Protein AF-A0A4U0TNZ9-F1 (afdb_monomer)

Structure (mmCIF, N/CA/C/O backbone):
data_AF-A0A4U0TNZ9-F1
#
_entry.id   AF-A0A4U0TNZ9-F1
#
loop_
_atom_site.group_PDB
_atom_site.id
_atom_site.type_symbol
_atom_site.label_atom_id
_atom_site.label_alt_id
_atom_site.label_comp_id
_atom_site.label_asym_id
_atom_site.label_entity_id
_atom_site.label_seq_id
_atom_site.pdbx_PDB_ins_code
_atom_site.Cartn_x
_atom_site.Cartn_y
_atom_site.Cartn_z
_atom_site.occupancy
_atom_site.B_iso_or_equiv
_atom_site.auth_seq_id
_atom_site.auth_comp_id
_atom_site.auth_asym_id
_atom_site.auth_atom_id
_atom_site.pdbx_PDB_model_num
ATOM 1 N N . MET A 1 1 ? 15.250 16.457 37.584 1.00 33.22 1 MET A N 1
ATOM 2 C CA . MET A 1 1 ? 14.298 16.935 38.606 1.00 33.22 1 MET A CA 1
ATOM 3 C C . MET A 1 1 ? 13.902 15.705 39.400 1.00 33.22 1 MET A C 1
ATOM 5 O O . MET A 1 1 ? 13.102 14.905 38.943 1.00 33.22 1 MET A O 1
ATOM 9 N N . THR A 1 2 ? 14.628 15.473 40.483 1.00 25.73 2 THR A N 1
ATOM 10 C CA . THR A 1 2 ? 14.667 14.226 41.253 1.00 25.73 2 THR A CA 1
ATOM 11 C C . THR A 1 2 ? 14.882 14.675 42.687 1.00 25.73 2 THR A C 1
ATOM 13 O O . THR A 1 2 ? 15.868 15.360 42.949 1.00 25.73 2 THR A O 1
ATOM 16 N N . LEU A 1 3 ? 13.940 14.377 43.582 1.00 27.73 3 LEU A N 1
ATOM 17 C CA . LEU A 1 3 ? 14.073 14.692 45.001 1.00 27.73 3 LEU A CA 1
ATOM 18 C C . LEU A 1 3 ? 14.274 13.406 45.793 1.00 27.73 3 LEU A C 1
ATOM 20 O O . LEU A 1 3 ? 13.543 12.428 45.648 1.00 27.73 3 LEU A O 1
ATOM 24 N N . THR A 1 4 ? 15.350 13.463 46.560 1.00 28.80 4 THR A N 1
ATOM 25 C CA . THR A 1 4 ? 15.969 12.473 47.426 1.00 28.80 4 THR A CA 1
ATOM 26 C C . THR A 1 4 ? 15.257 12.365 48.770 1.00 28.80 4 THR A C 1
ATOM 28 O O . THR A 1 4 ? 14.667 13.328 49.259 1.00 28.80 4 THR A O 1
ATOM 31 N N . ALA A 1 5 ? 15.359 11.177 49.362 1.00 29.03 5 ALA A N 1
ATOM 32 C CA . ALA A 1 5 ? 15.118 10.917 50.773 1.00 29.03 5 ALA A CA 1
ATOM 33 C C . ALA A 1 5 ? 16.254 11.498 51.628 1.00 29.03 5 ALA A C 1
ATOM 35 O O . ALA A 1 5 ? 17.391 11.541 51.158 1.00 29.03 5 ALA A O 1
ATOM 36 N N . ASP A 1 6 ? 15.952 11.872 52.873 1.00 27.08 6 ASP A N 1
ATOM 37 C CA . ASP A 1 6 ? 16.970 11.962 53.917 1.00 27.08 6 ASP A CA 1
ATOM 38 C C . ASP A 1 6 ? 16.409 11.581 55.295 1.00 27.08 6 ASP A C 1
ATOM 40 O O . ASP A 1 6 ? 15.262 11.885 55.638 1.00 27.08 6 ASP A O 1
ATOM 44 N N . ASP A 1 7 ? 17.259 10.864 56.025 1.00 28.52 7 ASP A N 1
ATOM 45 C CA . ASP A 1 7 ? 17.114 10.310 57.372 1.00 28.52 7 ASP A CA 1
ATOM 46 C C . ASP A 1 7 ? 17.387 11.362 58.465 1.00 28.52 7 ASP A C 1
ATOM 48 O O . ASP A 1 7 ? 18.004 12.391 58.215 1.00 28.52 7 ASP A O 1
ATOM 52 N N . THR A 1 8 ? 16.997 11.070 59.713 1.00 28.89 8 THR A N 1
ATOM 53 C CA . THR A 1 8 ? 17.789 11.317 60.952 1.00 28.89 8 THR A CA 1
ATOM 54 C C . THR A 1 8 ? 17.024 10.749 62.166 1.00 28.89 8 THR A C 1
ATOM 56 O O . THR A 1 8 ? 15.889 11.124 62.437 1.00 28.89 8 THR A O 1
ATOM 59 N N . GLN A 1 9 ? 17.491 9.631 62.742 1.00 26.11 9 GLN A N 1
ATOM 60 C CA . GLN A 1 9 ? 18.282 9.499 63.987 1.00 26.11 9 GLN A CA 1
ATOM 61 C C . GLN A 1 9 ? 17.645 10.046 65.280 1.00 26.11 9 GLN A C 1
ATOM 63 O O . GLN A 1 9 ? 17.382 11.233 65.366 1.00 26.11 9 GLN A O 1
ATOM 68 N N . TYR A 1 10 ? 17.558 9.208 66.330 1.00 25.14 10 TYR A N 1
ATOM 69 C CA . TYR A 1 10 ? 18.127 9.507 67.659 1.00 25.14 10 TYR A CA 1
ATOM 70 C C . TYR A 1 10 ? 18.303 8.248 68.534 1.00 25.14 10 TYR A C 1
ATOM 72 O O . TYR A 1 10 ? 17.601 7.248 68.400 1.00 25.14 10 TYR A O 1
ATOM 80 N N . HIS A 1 11 ? 19.318 8.341 69.394 1.00 27.39 11 HIS A N 1
ATOM 81 C CA . HIS A 1 11 ? 20.026 7.304 70.138 1.00 27.39 11 HIS A CA 1
ATOM 82 C C . HIS A 1 11 ? 19.355 6.772 71.423 1.00 27.39 11 HIS A C 1
ATOM 84 O O . HIS A 1 11 ? 18.521 7.404 72.061 1.00 27.39 11 HIS A O 1
ATOM 90 N N . SER A 1 12 ? 19.863 5.596 71.792 1.00 28.44 12 SER A N 1
ATOM 91 C CA . SER A 1 12 ? 19.776 4.782 73.011 1.00 28.44 12 SER A CA 1
ATOM 92 C C . SER A 1 12 ? 20.021 5.470 74.363 1.00 28.44 12 SER A C 1
ATOM 94 O O . SER A 1 12 ? 20.882 6.341 74.458 1.00 28.44 12 SER A O 1
ATOM 96 N N . ILE A 1 13 ? 19.450 4.896 75.435 1.00 26.23 13 ILE A N 1
ATOM 97 C CA . ILE A 1 13 ? 20.065 4.868 76.776 1.00 26.23 13 ILE A CA 1
ATOM 98 C C . ILE A 1 13 ? 20.040 3.431 77.317 1.00 26.23 13 ILE A C 1
ATOM 100 O O . ILE A 1 13 ? 19.020 2.745 77.264 1.00 26.23 13 ILE A O 1
ATOM 104 N N . SER A 1 14 ? 21.204 2.997 77.798 1.00 26.19 14 SER A N 1
ATOM 105 C CA . SER A 1 14 ? 21.492 1.731 78.464 1.00 26.19 14 SER A CA 1
ATOM 106 C C . SER A 1 14 ? 21.335 1.839 79.986 1.00 26.19 14 SER A C 1
ATOM 108 O O . SER A 1 14 ? 21.479 2.915 80.558 1.00 26.19 14 SER A O 1
ATOM 110 N N . SER A 1 15 ? 21.170 0.697 80.654 1.00 25.89 15 SER A N 1
ATOM 111 C CA . SER A 1 15 ? 21.905 0.421 81.895 1.00 25.89 15 SER A CA 1
ATOM 112 C C . SER A 1 15 ? 22.024 -1.086 82.096 1.00 25.89 15 SER A C 1
ATOM 114 O O . SER A 1 15 ? 21.031 -1.813 82.074 1.00 25.89 15 SER A O 1
ATOM 116 N N . SER A 1 16 ? 23.262 -1.528 82.255 1.00 25.36 16 SER A N 1
ATOM 117 C CA . SER A 1 16 ? 23.713 -2.901 82.408 1.00 25.36 16 SER A CA 1
ATOM 118 C C . SER A 1 16 ? 24.077 -3.199 83.866 1.00 25.36 16 SER A C 1
ATOM 120 O O . SER A 1 16 ? 24.722 -2.361 84.483 1.00 25.36 16 SER A O 1
ATOM 122 N N . ILE A 1 17 ? 23.768 -4.432 84.291 1.00 29.78 17 ILE A N 1
ATOM 123 C CA . ILE A 1 17 ? 24.611 -5.347 85.092 1.00 29.78 17 ILE A CA 1
ATOM 124 C C . ILE A 1 17 ? 24.888 -4.957 86.560 1.00 29.78 17 ILE A C 1
ATOM 126 O O . ILE A 1 17 ? 25.539 -3.958 86.821 1.00 29.78 17 ILE A O 1
ATOM 130 N N . ASP A 1 18 ? 24.490 -5.821 87.507 1.00 27.28 18 ASP A N 1
ATOM 131 C CA . ASP A 1 18 ? 25.469 -6.611 88.274 1.00 27.28 18 ASP A CA 1
ATOM 132 C C . ASP A 1 18 ? 24.853 -7.777 89.072 1.00 27.28 18 ASP A C 1
ATOM 134 O O . ASP A 1 18 ? 23.652 -7.826 89.336 1.00 27.28 18 ASP A O 1
ATOM 138 N N . ASN A 1 19 ? 25.724 -8.753 89.336 1.00 28.08 19 ASN A N 1
ATOM 139 C CA . ASN A 1 19 ? 25.514 -10.099 89.876 1.00 28.08 19 ASN A CA 1
ATOM 140 C C . ASN A 1 19 ? 24.961 -10.147 91.310 1.00 28.08 19 ASN A C 1
ATOM 142 O O . ASN A 1 19 ? 25.286 -9.282 92.109 1.00 28.08 19 ASN A O 1
ATOM 146 N N . GLU A 1 20 ? 24.317 -11.263 91.682 1.00 28.06 20 GLU A N 1
ATOM 147 C CA . GLU A 1 20 ? 24.789 -12.079 92.814 1.00 28.06 20 GLU A CA 1
ATOM 148 C C . GLU A 1 20 ? 24.109 -13.454 92.883 1.00 28.06 20 GLU A C 1
ATOM 150 O O . GLU A 1 20 ? 23.057 -13.723 92.305 1.00 28.06 20 GLU A O 1
ATOM 155 N N . GLN A 1 21 ? 24.816 -14.356 93.546 1.00 27.91 21 GLN A N 1
ATOM 156 C CA . GLN A 1 21 ? 24.775 -15.800 93.428 1.00 27.91 21 GLN A CA 1
ATOM 157 C C . GLN A 1 21 ? 24.269 -16.387 94.755 1.00 27.91 21 GLN A C 1
ATOM 159 O O . GLN A 1 21 ? 24.685 -15.935 95.813 1.00 27.91 21 GLN A O 1
ATOM 164 N N . HIS A 1 22 ? 23.492 -17.474 94.671 1.00 28.31 22 HIS A N 1
ATOM 165 C CA . HIS A 1 22 ? 23.423 -18.568 95.658 1.00 28.31 22 HIS A CA 1
ATOM 166 C C . HIS A 1 22 ? 22.755 -18.310 97.029 1.00 28.31 22 HIS A C 1
ATOM 168 O O . HIS A 1 22 ? 23.334 -17.618 97.842 1.00 28.31 22 HIS A O 1
ATOM 174 N N . VAL A 1 23 ? 21.648 -19.012 97.350 1.00 30.97 23 VAL A N 1
ATOM 175 C CA . VAL A 1 23 ? 21.408 -19.718 98.641 1.00 30.97 23 VAL A CA 1
ATOM 176 C C . VAL A 1 23 ? 20.303 -20.790 98.463 1.00 30.97 23 VAL A C 1
ATOM 178 O O . VAL A 1 23 ? 19.366 -20.620 97.690 1.00 30.97 23 VAL A O 1
ATOM 181 N N . ARG A 1 24 ? 20.507 -21.911 99.167 1.00 27.47 24 ARG A N 1
ATOM 182 C CA . ARG A 1 24 ? 19.745 -23.169 99.319 1.00 27.47 24 ARG A CA 1
ATOM 183 C C . ARG A 1 24 ? 18.376 -23.079 100.018 1.00 27.47 24 ARG A C 1
ATOM 185 O O . ARG A 1 24 ? 18.181 -22.215 100.860 1.00 27.47 24 ARG A O 1
ATOM 192 N N . ASP A 1 25 ? 17.580 -24.124 99.754 1.00 30.17 25 ASP A N 1
ATOM 193 C CA . ASP A 1 25 ? 16.633 -24.885 100.602 1.00 30.17 25 ASP A CA 1
ATOM 194 C C . ASP A 1 25 ? 15.737 -24.157 101.625 1.00 30.17 25 ASP A C 1
ATOM 196 O O . ASP A 1 25 ? 16.231 -23.612 102.610 1.00 30.17 25 ASP A O 1
ATOM 200 N N . LYS A 1 26 ? 14.413 -24.368 101.539 1.00 29.84 26 LYS A N 1
ATOM 201 C CA . LYS A 1 26 ? 13.672 -25.346 102.376 1.00 29.84 26 LYS A CA 1
ATOM 202 C C . LYS A 1 26 ? 12.153 -25.204 102.245 1.00 29.84 26 LYS A C 1
ATOM 204 O O . LYS A 1 26 ? 11.621 -24.102 102.158 1.00 29.84 26 LYS A O 1
ATOM 209 N N . ASP A 1 27 ? 11.501 -26.360 102.320 1.00 33.44 27 ASP A N 1
ATOM 210 C CA . ASP A 1 27 ? 10.071 -26.569 102.533 1.00 33.44 27 ASP A CA 1
ATOM 211 C C . ASP A 1 27 ? 9.526 -25.808 103.753 1.00 33.44 27 ASP A C 1
ATOM 213 O O . ASP A 1 27 ? 10.168 -25.770 104.805 1.00 33.44 27 ASP A O 1
ATOM 217 N N . SER A 1 28 ? 8.294 -25.304 103.646 1.00 32.22 28 SER A N 1
ATOM 218 C CA . SER A 1 28 ? 7.306 -25.413 104.728 1.00 32.22 28 SER A CA 1
ATOM 219 C C . SER A 1 28 ? 5.902 -25.116 104.202 1.00 32.22 28 SER A C 1
ATOM 221 O O . SER A 1 28 ? 5.627 -24.027 103.702 1.00 32.22 28 SER A O 1
ATOM 223 N N . ASP A 1 29 ? 5.039 -26.121 104.328 1.00 32.06 29 ASP A N 1
ATOM 224 C CA . ASP A 1 29 ? 3.585 -26.014 104.304 1.00 32.06 29 ASP A CA 1
ATOM 225 C C . ASP A 1 29 ? 3.110 -24.998 105.350 1.00 32.06 29 ASP A C 1
ATOM 227 O O . ASP A 1 29 ? 3.561 -25.076 106.489 1.00 32.06 29 ASP A O 1
ATOM 231 N N . TYR A 1 30 ? 2.168 -24.114 105.002 1.00 32.69 30 TYR A N 1
ATOM 232 C CA . TYR A 1 30 ? 1.145 -23.633 105.936 1.00 32.69 30 TYR A CA 1
ATOM 233 C C . TYR A 1 30 ? -0.138 -23.236 105.195 1.00 32.69 30 TYR A C 1
ATOM 235 O O . TYR A 1 30 ? -0.136 -22.604 104.140 1.00 32.69 30 TYR A O 1
ATOM 243 N N . GLU A 1 31 ? -1.217 -23.696 105.803 1.00 31.58 31 GLU A N 1
ATOM 244 C CA . GLU A 1 31 ? -2.616 -23.752 105.410 1.00 31.58 31 GLU A CA 1
ATOM 245 C C . GLU A 1 31 ? -3.386 -22.499 105.879 1.00 31.58 31 GLU A C 1
ATOM 247 O O . GLU A 1 31 ? -3.015 -21.900 106.886 1.00 31.58 31 GLU A O 1
ATOM 252 N N . ALA A 1 32 ? -4.487 -22.200 105.173 1.00 32.31 32 ALA A N 1
ATOM 253 C CA . ALA A 1 32 ? -5.627 -21.338 105.536 1.00 32.31 32 ALA A CA 1
ATOM 254 C C . ALA A 1 32 ? -5.383 -19.814 105.706 1.00 32.31 32 ALA A C 1
ATOM 256 O O . ALA A 1 32 ? -4.574 -19.370 106.508 1.00 32.31 32 ALA A O 1
ATOM 257 N N . ASP A 1 33 ? -6.154 -18.959 105.021 1.00 31.38 33 ASP A N 1
ATOM 258 C CA . ASP A 1 33 ? -7.545 -18.724 105.421 1.00 31.38 33 ASP A CA 1
ATOM 259 C C . ASP A 1 33 ? -8.349 -17.895 104.402 1.00 31.38 33 ASP A C 1
ATOM 261 O O . ASP A 1 33 ? -7.831 -17.113 103.604 1.00 31.38 33 ASP A O 1
ATOM 265 N N . ASP A 1 34 ? -9.644 -18.156 104.473 1.00 40.31 34 ASP A N 1
ATOM 266 C CA . ASP A 1 34 ? -10.792 -17.734 103.677 1.00 40.31 34 ASP A CA 1
ATOM 267 C C . ASP A 1 34 ? -11.108 -16.225 103.796 1.00 40.31 34 ASP A C 1
ATOM 269 O O . ASP A 1 34 ? -10.993 -15.679 104.891 1.00 40.31 34 ASP A O 1
ATOM 273 N N . LEU A 1 35 ? -11.542 -15.562 102.704 1.00 35.34 35 LEU A N 1
ATOM 274 C CA . LEU A 1 35 ? -12.415 -14.361 102.706 1.00 35.34 35 LEU A CA 1
ATOM 275 C C . LEU A 1 35 ? -12.717 -13.854 101.273 1.00 35.34 35 LEU A C 1
ATOM 277 O O . LEU A 1 35 ? -12.109 -12.909 100.768 1.00 35.34 35 LEU A O 1
ATOM 281 N N . GLU A 1 36 ? -13.732 -14.437 100.626 1.00 32.59 36 GLU A N 1
ATOM 282 C CA . GLU A 1 36 ? -14.437 -13.809 99.494 1.00 32.59 36 GLU A CA 1
ATOM 283 C C . GLU A 1 36 ? -15.367 -12.672 99.977 1.00 32.59 36 GLU A C 1
ATOM 285 O O . GLU A 1 36 ? -16.252 -12.914 100.805 1.00 32.59 36 GLU A O 1
ATOM 290 N N . PRO A 1 37 ? -15.322 -11.456 99.398 1.00 35.72 37 PRO A N 1
ATOM 291 C CA . PRO A 1 37 ? -16.405 -10.493 99.539 1.00 35.72 37 PRO A CA 1
ATOM 292 C C . PRO A 1 37 ? -17.396 -10.642 98.374 1.00 35.72 37 PRO A C 1
ATOM 294 O O . PRO A 1 37 ? -17.194 -10.128 97.274 1.00 35.72 37 PRO A O 1
ATOM 297 N N . ARG A 1 38 ? -18.528 -11.312 98.621 1.00 32.22 38 ARG A N 1
ATOM 298 C CA . ARG A 1 38 ? -19.674 -11.323 97.695 1.00 32.22 38 ARG A CA 1
ATOM 299 C C . ARG A 1 38 ? -20.410 -9.982 97.722 1.00 32.22 38 ARG A C 1
ATOM 301 O O . ARG A 1 38 ? -21.196 -9.714 98.631 1.00 32.22 38 ARG A O 1
ATOM 308 N N . VAL A 1 39 ? -20.230 -9.170 96.682 1.00 36.81 39 VAL A N 1
ATOM 309 C CA . VAL A 1 39 ? -21.087 -8.007 96.398 1.00 36.81 39 VAL A CA 1
ATOM 310 C C . VAL A 1 39 ? -22.370 -8.495 95.720 1.00 36.81 39 VAL A C 1
ATOM 312 O O . VAL A 1 39 ? -22.352 -8.949 94.579 1.00 36.81 39 VAL A O 1
ATOM 315 N N . LYS A 1 40 ? -23.507 -8.415 96.421 1.00 34.91 40 LYS A N 1
ATOM 316 C CA . LYS A 1 40 ? -24.837 -8.642 95.832 1.00 34.91 40 LYS A CA 1
ATOM 317 C C . LYS A 1 40 ? -25.302 -7.367 95.125 1.00 34.91 40 LYS A C 1
ATOM 319 O O . LYS A 1 40 ? -25.673 -6.402 95.791 1.00 34.91 40 LYS A O 1
ATOM 324 N N . LEU A 1 41 ? -25.301 -7.374 93.792 1.00 38.06 41 LEU A N 1
ATOM 325 C CA . LEU A 1 41 ? -25.936 -6.336 92.977 1.00 38.06 41 LEU A CA 1
ATOM 326 C C . LEU A 1 41 ? -27.431 -6.653 92.809 1.00 38.06 41 LEU A C 1
ATOM 328 O O . LEU A 1 41 ? -27.806 -7.784 92.509 1.00 38.06 41 LEU A O 1
ATOM 332 N N . GLY A 1 42 ? -28.276 -5.657 93.076 1.00 35.62 42 GLY A N 1
ATOM 333 C CA . GLY A 1 42 ? -29.732 -5.776 93.079 1.00 35.62 42 GLY A CA 1
ATOM 334 C C . GLY A 1 42 ? -30.355 -6.006 91.698 1.00 35.62 42 GLY A C 1
ATOM 335 O O . GLY A 1 42 ? -29.819 -5.616 90.665 1.00 35.62 42 GLY A O 1
ATOM 336 N N . ASP A 1 43 ? -31.529 -6.630 91.737 1.00 42.22 43 ASP A N 1
ATOM 337 C CA . ASP A 1 43 ? -32.381 -7.047 90.625 1.00 42.22 43 ASP A CA 1
ATOM 338 C C . ASP A 1 43 ? -32.794 -5.857 89.727 1.00 42.22 43 ASP A C 1
ATOM 340 O O . ASP A 1 43 ? -33.633 -5.028 90.090 1.00 42.22 43 ASP A O 1
ATOM 344 N N . HIS A 1 44 ? -32.180 -5.736 88.544 1.00 39.94 44 HIS A N 1
ATOM 345 C CA . HIS A 1 44 ? -32.560 -4.739 87.542 1.00 39.94 44 HIS A CA 1
ATOM 346 C C . HIS A 1 44 ? -33.703 -5.268 86.666 1.00 39.94 44 HIS A C 1
ATOM 348 O O . HIS A 1 44 ? -33.520 -6.134 85.807 1.00 39.94 44 HIS A O 1
ATOM 354 N N . SER A 1 45 ? -34.890 -4.682 86.842 1.00 39.25 45 SER A N 1
ATOM 355 C CA . SER A 1 45 ? -36.087 -4.939 86.038 1.00 39.25 45 SER A CA 1
ATOM 356 C C . SER A 1 45 ? -35.793 -4.891 84.532 1.00 39.25 45 SER A C 1
ATOM 358 O O . SER A 1 45 ? -35.354 -3.869 83.997 1.00 39.25 45 SER A O 1
ATOM 360 N N . GLN A 1 46 ? -36.069 -5.993 83.834 1.00 40.06 46 GLN A N 1
ATOM 361 C CA . GLN A 1 46 ? -35.857 -6.111 82.395 1.00 40.06 46 GLN A CA 1
ATOM 362 C C . GLN A 1 46 ? -36.804 -5.201 81.603 1.00 40.06 46 GLN A C 1
ATOM 364 O O . GLN A 1 46 ? -37.979 -5.513 81.416 1.00 40.06 46 GLN A O 1
ATOM 369 N N . VAL A 1 47 ? -36.281 -4.101 81.061 1.00 41.88 47 VAL A N 1
ATOM 370 C CA . VAL A 1 47 ? -37.005 -3.277 80.084 1.00 41.88 47 VAL A CA 1
ATOM 371 C C . VAL A 1 47 ? -37.047 -4.027 78.749 1.00 41.88 47 VAL A C 1
ATOM 373 O O . VAL A 1 47 ? -36.111 -3.987 77.953 1.00 41.88 47 VAL A O 1
ATOM 376 N N . GLN A 1 48 ? -38.137 -4.760 78.514 1.00 45.34 48 GLN A N 1
ATOM 377 C CA . GLN A 1 48 ? -38.373 -5.498 77.274 1.00 45.34 48 GLN A CA 1
ATOM 378 C C . GLN A 1 48 ? -39.058 -4.608 76.232 1.00 45.34 48 GLN A C 1
ATOM 380 O O . GLN A 1 48 ? -40.279 -4.461 76.223 1.00 45.34 48 GLN A O 1
ATOM 385 N N . VAL A 1 49 ? -38.284 -4.037 75.308 1.00 52.34 49 VAL A N 1
ATOM 386 C CA . VAL A 1 49 ? -38.844 -3.281 74.178 1.00 52.34 49 VAL A CA 1
ATOM 387 C C . VAL A 1 49 ? -39.193 -4.246 73.041 1.00 52.34 49 VAL A C 1
ATOM 389 O O . VAL A 1 49 ? -38.322 -4.842 72.407 1.00 52.34 49 VAL A O 1
ATOM 392 N N . LYS A 1 50 ? -40.490 -4.419 72.767 1.00 51.94 50 LYS A N 1
ATOM 393 C CA . LYS A 1 50 ? -40.993 -5.239 71.654 1.00 51.94 50 LYS A CA 1
ATOM 394 C C . LYS A 1 50 ? -40.753 -4.486 70.336 1.00 51.94 50 LYS A C 1
ATOM 396 O O . LYS A 1 50 ? -41.307 -3.409 70.125 1.00 51.94 50 LYS A O 1
ATOM 401 N N . ARG A 1 51 ? -39.911 -5.021 69.444 1.00 60.44 51 ARG A N 1
ATOM 402 C CA . ARG A 1 51 ? -39.613 -4.394 68.142 1.00 60.44 51 ARG A CA 1
ATOM 403 C C . ARG A 1 51 ? -40.863 -4.432 67.253 1.00 60.44 51 ARG A C 1
ATOM 405 O O . ARG A 1 51 ? -41.514 -5.469 67.145 1.00 60.44 51 ARG A O 1
ATOM 412 N N . SER A 1 52 ? -41.196 -3.310 66.614 1.00 73.44 52 SER A N 1
ATOM 413 C CA . SER A 1 52 ? -42.291 -3.256 65.638 1.00 73.44 52 SER A CA 1
ATOM 414 C C . SER A 1 52 ? -41.956 -4.145 64.437 1.00 73.44 52 SER A C 1
ATOM 416 O O . SER A 1 52 ? -40.945 -3.926 63.769 1.00 73.44 52 SER A O 1
ATOM 418 N N . TRP A 1 53 ? -42.801 -5.144 64.171 1.00 75.06 53 TRP A N 1
ATOM 419 C CA . TRP A 1 53 ? -42.655 -6.093 63.059 1.00 75.06 53 TRP A CA 1
ATOM 420 C C . TRP A 1 53 ? -42.532 -5.383 61.706 1.00 75.06 53 TRP A C 1
ATOM 422 O O . TRP A 1 53 ? -41.708 -5.757 60.876 1.00 75.06 53 TRP A O 1
ATOM 432 N N . LEU A 1 54 ? -43.255 -4.274 61.543 1.00 77.62 54 LEU A N 1
ATOM 433 C CA . LEU A 1 54 ? -43.204 -3.437 60.349 1.00 77.62 54 LEU A CA 1
ATOM 434 C C . LEU A 1 54 ? -41.794 -2.881 60.085 1.00 77.62 54 LEU A C 1
ATOM 436 O O . LEU A 1 54 ? -41.352 -2.853 58.943 1.00 77.62 54 LEU A O 1
ATOM 440 N N . ARG A 1 55 ? -41.045 -2.507 61.134 1.00 76.56 55 ARG A N 1
ATOM 441 C CA . ARG A 1 55 ? -39.658 -2.024 60.987 1.00 76.56 55 ARG A CA 1
ATOM 442 C C . ARG A 1 55 ? -38.694 -3.131 60.561 1.00 76.56 55 ARG A C 1
ATOM 444 O O . ARG A 1 55 ? -37.717 -2.843 59.880 1.00 76.56 55 ARG A O 1
ATOM 451 N N . ILE A 1 56 ? -38.952 -4.375 60.969 1.00 78.75 56 ILE A N 1
ATOM 452 C CA . ILE A 1 56 ? -38.140 -5.532 60.572 1.00 78.75 56 ILE A CA 1
ATOM 453 C C . ILE A 1 56 ? -38.380 -5.828 59.095 1.00 78.75 56 ILE A C 1
ATOM 455 O O . ILE A 1 56 ? -37.425 -5.882 58.331 1.00 78.75 56 ILE A O 1
ATOM 459 N N . VAL A 1 57 ? -39.646 -5.942 58.685 1.00 80.06 57 VAL A N 1
ATOM 460 C CA . VAL A 1 57 ? -40.005 -6.197 57.284 1.00 80.06 57 VAL A CA 1
ATOM 461 C C . VAL A 1 57 ? -39.450 -5.100 56.377 1.00 80.06 57 VAL A C 1
ATOM 463 O O . VAL A 1 57 ? -38.786 -5.425 55.403 1.00 80.06 57 VAL A O 1
ATOM 466 N N . LEU A 1 58 ? -39.614 -3.824 56.746 1.00 82.25 58 LEU A N 1
ATOM 467 C CA . LEU A 1 58 ? -39.104 -2.688 55.972 1.00 82.25 58 LEU A CA 1
ATOM 468 C C . LEU A 1 58 ? -37.574 -2.735 55.781 1.00 82.25 58 LEU A C 1
ATOM 470 O O . LEU A 1 58 ? -37.076 -2.545 54.672 1.00 82.25 58 LEU A O 1
ATOM 474 N N . PHE A 1 59 ? -36.819 -3.021 56.847 1.00 79.44 59 PHE A N 1
ATOM 475 C CA . PHE A 1 59 ? -35.358 -3.135 56.776 1.00 79.44 59 PHE A CA 1
ATOM 476 C C . PHE A 1 59 ? -34.909 -4.326 55.917 1.00 79.44 59 PHE A C 1
ATOM 478 O O . PHE A 1 59 ? -33.937 -4.225 55.170 1.00 79.44 59 PHE A O 1
ATOM 485 N N . GLN A 1 60 ? -35.634 -5.443 55.986 1.00 81.19 60 GLN A N 1
ATOM 486 C CA . GLN A 1 60 ? -35.327 -6.636 55.201 1.00 81.19 60 GLN A CA 1
ATOM 487 C C . GLN A 1 60 ? -35.673 -6.466 53.719 1.00 81.19 60 GLN A C 1
ATOM 489 O O . GLN A 1 60 ? -34.890 -6.864 52.859 1.00 81.19 60 GLN A O 1
ATOM 494 N N . THR A 1 61 ? -36.786 -5.800 53.399 1.00 82.56 61 THR A N 1
ATOM 495 C CA . THR A 1 61 ? -37.120 -5.449 52.011 1.00 82.56 61 THR A CA 1
ATOM 496 C C . THR A 1 61 ? -36.111 -4.472 51.418 1.00 82.56 61 THR A C 1
ATOM 498 O O . THR A 1 61 ? -35.700 -4.649 50.276 1.00 82.56 61 THR A O 1
ATOM 501 N N . LEU A 1 62 ? -35.650 -3.488 52.201 1.00 81.62 62 LEU A N 1
ATOM 502 C CA . LEU A 1 62 ? -34.563 -2.594 51.791 1.00 81.62 62 LEU A CA 1
ATOM 503 C C . LEU A 1 62 ? -33.252 -3.367 51.593 1.00 81.62 62 LEU A C 1
ATOM 505 O O . LEU A 1 62 ? -32.558 -3.139 50.613 1.00 81.62 62 LEU A O 1
ATOM 509 N N . SER A 1 63 ? -32.933 -4.327 52.462 1.00 79.81 63 SER A N 1
ATOM 510 C CA . SER A 1 63 ? -31.724 -5.149 52.303 1.00 79.81 63 SER A CA 1
ATOM 511 C C . SER A 1 63 ? -31.759 -5.974 51.011 1.00 79.81 63 SER A C 1
ATOM 513 O O . SER A 1 63 ? -30.769 -6.010 50.288 1.00 79.81 63 SER A O 1
ATOM 515 N N . LEU A 1 64 ? -32.905 -6.571 50.661 1.00 82.75 64 LEU A N 1
ATOM 516 C CA . LEU A 1 64 ? -33.073 -7.269 49.380 1.00 82.75 64 LEU A CA 1
ATOM 517 C C . LEU A 1 64 ? -32.980 -6.330 48.175 1.00 82.75 64 LEU A C 1
ATOM 519 O O . LEU A 1 64 ? -32.438 -6.728 47.145 1.00 82.75 64 LEU A O 1
ATOM 523 N N . LEU A 1 65 ? -33.471 -5.093 48.288 1.00 85.44 65 LEU A N 1
ATOM 524 C CA . LEU A 1 65 ? -33.461 -4.122 47.191 1.00 85.44 65 LEU A CA 1
ATOM 525 C C . LEU A 1 65 ? -32.037 -3.797 46.706 1.00 85.44 65 LEU A C 1
ATOM 527 O O . LEU A 1 65 ? -31.848 -3.524 45.524 1.00 85.44 65 LEU A O 1
ATOM 531 N N . TRP A 1 66 ? -31.029 -3.918 47.576 1.00 86.00 66 TRP A N 1
ATOM 532 C CA . TRP A 1 66 ? -29.616 -3.781 47.207 1.00 86.00 66 TRP A CA 1
ATOM 533 C C . TRP A 1 66 ? -29.157 -4.811 46.157 1.00 86.00 66 TRP A C 1
ATOM 535 O O . TRP A 1 66 ? -28.264 -4.531 45.360 1.00 86.00 66 TRP A O 1
ATOM 545 N N . THR A 1 67 ? -29.782 -5.993 46.097 1.00 81.69 67 THR A N 1
ATOM 546 C CA . THR A 1 67 ? -29.400 -7.041 45.130 1.00 81.69 67 THR A CA 1
ATOM 547 C C . THR A 1 67 ? -29.734 -6.679 43.684 1.00 81.69 67 THR A C 1
ATOM 549 O O . THR A 1 67 ? -29.026 -7.109 42.777 1.00 81.69 67 THR A O 1
ATOM 552 N N . ALA A 1 68 ? -30.766 -5.863 43.453 1.00 82.25 68 ALA A N 1
ATOM 553 C CA . ALA A 1 68 ? -31.225 -5.502 42.114 1.00 82.25 68 ALA A CA 1
ATOM 554 C C . ALA A 1 68 ? -30.164 -4.757 41.268 1.00 82.25 68 ALA A C 1
ATOM 556 O O . ALA A 1 68 ? -29.851 -5.241 40.177 1.00 82.25 68 ALA A O 1
ATOM 557 N N . PRO A 1 69 ? -29.557 -3.640 41.727 1.00 78.00 69 PRO A N 1
ATOM 558 C CA . PRO A 1 69 ? -28.521 -2.944 40.955 1.00 78.00 69 PRO A CA 1
ATOM 559 C C . PRO A 1 69 ? -27.267 -3.803 40.743 1.00 78.00 69 PRO A C 1
ATOM 561 O O . PRO A 1 69 ? -26.629 -3.734 39.696 1.00 78.00 69 PRO A O 1
ATOM 564 N N . ILE A 1 70 ? -26.937 -4.659 41.708 1.00 78.81 70 ILE A N 1
ATOM 565 C CA . ILE A 1 70 ? -25.771 -5.541 41.649 1.00 78.81 70 ILE A CA 1
ATOM 566 C C . ILE A 1 70 ? -25.965 -6.672 40.633 1.00 78.81 70 ILE A C 1
ATOM 568 O O . ILE A 1 70 ? -25.053 -6.977 39.866 1.00 78.81 70 ILE A O 1
ATOM 572 N N . LEU A 1 71 ? -27.161 -7.261 40.582 1.00 79.69 71 LEU A N 1
ATOM 573 C CA . LEU A 1 71 ? -27.507 -8.274 39.590 1.00 79.69 71 LEU A CA 1
ATOM 574 C C . LEU A 1 71 ? -27.532 -7.679 38.176 1.00 79.69 71 LEU A C 1
ATOM 576 O O . LEU A 1 71 ? -27.027 -8.303 37.248 1.00 79.69 71 LEU A O 1
ATOM 580 N N . ALA A 1 72 ? -28.048 -6.456 38.021 1.00 78.19 72 ALA A N 1
ATOM 581 C CA . ALA A 1 72 ? -28.019 -5.739 36.747 1.00 78.19 72 ALA A CA 1
ATOM 582 C C . ALA A 1 72 ? -26.579 -5.502 36.255 1.00 78.19 72 ALA A C 1
ATOM 584 O O . ALA A 1 72 ? -26.274 -5.787 35.098 1.00 78.19 72 ALA A O 1
ATOM 585 N N . LEU A 1 73 ? -25.670 -5.065 37.136 1.00 72.69 73 LEU A N 1
ATOM 586 C CA . LEU A 1 73 ? -24.248 -4.920 36.802 1.00 72.69 73 LEU A CA 1
ATOM 587 C C . LEU A 1 73 ? -23.598 -6.258 36.436 1.00 72.69 73 LEU A C 1
ATOM 589 O O . LEU A 1 73 ? -22.812 -6.310 35.494 1.00 72.69 73 LEU A O 1
ATOM 593 N N . LEU A 1 74 ? -23.935 -7.343 37.142 1.00 75.19 74 LEU A N 1
ATOM 594 C CA . LEU A 1 74 ? -23.427 -8.680 36.833 1.00 75.19 74 LEU A CA 1
ATOM 595 C C . LEU A 1 74 ? -23.853 -9.125 35.426 1.00 75.19 74 LEU A C 1
ATOM 597 O O . LEU A 1 74 ? -23.021 -9.621 34.672 1.00 75.19 74 LEU A O 1
ATOM 601 N N . ILE A 1 75 ? -25.122 -8.911 35.063 1.00 78.19 75 ILE A N 1
ATOM 602 C CA . ILE A 1 75 ? -25.662 -9.242 33.736 1.00 78.19 75 ILE A CA 1
ATOM 603 C C . ILE A 1 75 ? -24.944 -8.434 32.650 1.00 78.19 75 ILE A C 1
ATOM 605 O O . ILE A 1 75 ? -24.423 -9.019 31.706 1.00 78.19 75 ILE A O 1
ATOM 609 N N . LEU A 1 76 ? -24.823 -7.114 32.820 1.00 71.88 76 LEU A N 1
ATOM 610 C CA . LEU A 1 76 ? -24.136 -6.245 31.855 1.00 71.88 76 LEU A CA 1
ATOM 611 C C . LEU A 1 76 ? -22.658 -6.625 31.664 1.00 71.88 76 LEU A C 1
ATOM 613 O O . LEU A 1 76 ? -22.130 -6.553 30.553 1.00 71.88 76 LEU A O 1
ATOM 617 N N . ASN A 1 77 ? -21.993 -7.050 32.740 1.00 68.31 77 ASN A N 1
ATOM 618 C CA . ASN A 1 77 ? -20.596 -7.477 32.707 1.00 68.31 77 ASN A CA 1
ATOM 619 C C . ASN A 1 77 ? -20.439 -8.854 32.032 1.00 68.31 77 ASN A C 1
ATOM 621 O O . ASN A 1 77 ? -19.518 -9.051 31.240 1.00 68.31 77 ASN A O 1
ATOM 625 N N . LEU A 1 78 ? -21.371 -9.787 32.275 1.00 70.00 78 LEU A N 1
ATOM 626 C CA . LEU A 1 78 ? -21.430 -11.090 31.596 1.00 70.00 78 LEU A CA 1
ATOM 627 C C . LEU A 1 78 ? -21.704 -10.954 30.093 1.00 70.00 78 LEU A C 1
ATOM 629 O O . LEU A 1 78 ? -21.115 -11.684 29.297 1.00 70.00 78 LEU A O 1
ATOM 633 N N . GLU A 1 79 ? -22.535 -9.990 29.698 1.00 71.81 79 GLU A N 1
ATOM 634 C CA . GLU A 1 79 ? -22.843 -9.694 28.295 1.00 71.81 79 GLU A CA 1
ATOM 635 C C . GLU A 1 79 ? -21.746 -8.889 27.574 1.00 71.81 79 GLU A C 1
ATOM 637 O O . GLU A 1 79 ? -21.864 -8.650 26.373 1.00 71.81 79 GLU A O 1
ATOM 642 N N . LYS A 1 80 ? -20.668 -8.484 28.271 1.00 65.81 80 LYS A N 1
ATOM 643 C CA . LYS A 1 80 ? -19.618 -7.584 27.746 1.00 65.81 80 LYS A CA 1
ATOM 644 C C . LYS A 1 80 ? -20.209 -6.319 27.118 1.00 65.81 80 LYS A C 1
ATOM 646 O O . LYS A 1 80 ? -19.812 -5.897 26.030 1.00 65.81 80 LYS A O 1
ATOM 651 N N . HIS A 1 81 ? -21.202 -5.738 27.784 1.00 68.56 81 HIS A N 1
ATOM 652 C CA . HIS A 1 81 ? -21.947 -4.622 27.226 1.00 68.56 81 HIS A CA 1
ATOM 653 C C . HIS A 1 81 ? -21.036 -3.402 27.003 1.00 68.56 81 HIS A C 1
ATOM 655 O O . HIS A 1 81 ? -20.360 -2.931 27.924 1.00 68.56 81 HIS A O 1
ATOM 661 N N . ILE A 1 82 ? -21.033 -2.880 25.774 1.00 59.22 82 ILE A N 1
ATOM 662 C CA . ILE A 1 82 ? -20.300 -1.667 25.399 1.00 59.22 82 ILE A CA 1
ATOM 663 C C . ILE A 1 82 ? -21.219 -0.470 25.642 1.00 59.22 82 ILE A C 1
ATOM 665 O O . ILE A 1 82 ? -22.235 -0.307 24.962 1.00 59.22 82 ILE A O 1
ATOM 669 N N . ILE A 1 83 ? -20.848 0.380 26.600 1.00 63.12 83 ILE A N 1
ATOM 670 C CA . ILE A 1 83 ? -21.602 1.598 26.923 1.00 63.12 83 ILE A CA 1
ATOM 671 C C . ILE A 1 83 ? -21.464 2.595 25.761 1.00 63.12 83 ILE A C 1
ATOM 673 O O . ILE A 1 83 ? -22.461 3.119 25.250 1.00 63.12 83 ILE A O 1
ATOM 677 N N . GLY A 1 84 ? -20.223 2.757 25.283 1.00 59.12 84 GLY A N 1
ATOM 678 C CA . GLY A 1 84 ? -19.858 3.655 24.192 1.00 59.12 84 GLY A CA 1
ATOM 679 C C . GLY A 1 84 ? -19.474 5.073 24.630 1.00 59.12 84 GLY A C 1
ATOM 680 O O . GLY A 1 84 ? -19.564 5.419 25.803 1.00 59.12 84 GLY A O 1
ATOM 681 N N . ALA A 1 85 ? -19.053 5.889 23.663 1.00 52.28 85 ALA A N 1
ATOM 682 C CA . ALA A 1 85 ? -18.591 7.276 23.798 1.00 52.28 85 ALA A CA 1
ATOM 683 C C . ALA A 1 85 ? -19.662 8.304 24.217 1.00 52.28 85 ALA A C 1
ATOM 685 O O . ALA A 1 85 ? -19.347 9.465 24.446 1.00 52.28 85 ALA A O 1
ATOM 686 N N . SER A 1 86 ? -20.933 7.911 24.266 1.00 56.34 86 SER A N 1
ATOM 687 C CA . SER A 1 86 ? -22.081 8.812 24.422 1.00 56.34 86 SER A CA 1
ATOM 688 C C . SER A 1 86 ? -23.046 8.264 25.481 1.00 56.34 86 SER A C 1
ATOM 690 O O . SER A 1 86 ? -24.238 8.070 25.223 1.00 56.34 86 SER A O 1
ATOM 692 N N . ALA A 1 87 ? -22.511 7.893 26.647 1.00 57.25 87 ALA A N 1
ATOM 693 C CA . ALA A 1 87 ? -23.273 7.228 27.704 1.00 57.25 87 ALA A CA 1
ATOM 694 C C . ALA A 1 87 ? -24.360 8.140 28.305 1.00 57.25 87 ALA A C 1
ATOM 696 O O . ALA A 1 87 ? -25.391 7.653 28.771 1.00 57.25 87 ALA A O 1
ATOM 697 N N . TRP A 1 88 ? -24.146 9.458 28.250 1.00 59.56 88 TRP A N 1
ATOM 698 C CA . TRP A 1 88 ? -25.081 10.482 28.701 1.00 59.56 88 TRP A CA 1
ATOM 699 C C . TRP A 1 88 ? -25.284 11.535 27.609 1.00 59.56 88 TRP A C 1
ATOM 701 O O . TRP A 1 88 ? -24.378 12.297 27.296 1.00 59.56 88 TRP A O 1
ATOM 711 N N . CYS A 1 89 ? -26.472 11.568 27.002 1.00 60.56 89 CYS A N 1
ATOM 712 C CA . CYS A 1 89 ? -26.847 12.572 26.000 1.00 60.56 89 CYS A CA 1
ATOM 713 C C . CYS A 1 89 ? -28.313 12.976 26.209 1.00 60.56 89 CYS A C 1
ATOM 715 O O . CYS A 1 89 ? -29.212 12.369 25.619 1.00 60.56 89 CYS A O 1
ATOM 717 N N . PRO A 1 90 ? -28.580 13.975 27.062 1.00 49.72 90 PRO A N 1
ATOM 718 C CA . PRO A 1 90 ? -29.942 14.332 27.458 1.00 49.72 90 PRO A CA 1
ATOM 719 C C . PRO A 1 90 ? -30.794 14.899 26.308 1.00 49.72 90 PRO A C 1
ATOM 721 O O . PRO A 1 90 ? -32.017 14.857 26.384 1.00 49.72 90 PRO A O 1
ATOM 724 N N . GLU A 1 91 ? -30.175 15.374 25.221 1.00 58.00 91 GLU A N 1
ATOM 725 C CA . GLU A 1 91 ? -30.854 16.031 24.089 1.00 58.00 91 GLU A CA 1
ATOM 726 C C . GLU A 1 91 ? -31.011 15.138 22.834 1.00 58.00 91 GLU A C 1
ATOM 728 O O . GLU A 1 91 ? -31.134 15.643 21.722 1.00 58.00 91 GLU A O 1
ATOM 733 N N . HIS A 1 92 ? -30.998 13.806 22.977 1.00 53.75 92 HIS A N 1
ATOM 734 C CA . HIS A 1 92 ? -31.223 12.814 21.898 1.00 53.75 92 HIS A CA 1
ATOM 735 C C . HIS A 1 92 ? -30.231 12.802 20.711 1.00 53.75 92 HIS A C 1
ATOM 737 O O . HIS A 1 92 ? -30.306 11.908 19.869 1.00 53.75 92 HIS A O 1
ATOM 743 N N . ASN A 1 93 ? -29.254 13.708 20.651 1.00 56.72 93 ASN A N 1
ATOM 744 C CA . ASN A 1 93 ? -28.200 13.716 19.631 1.00 56.72 93 ASN A CA 1
ATOM 745 C C . ASN A 1 93 ? -26.929 12.999 20.124 1.00 56.72 93 ASN A C 1
ATOM 747 O O . ASN A 1 93 ? -25.913 13.631 20.395 1.00 56.72 93 ASN A O 1
ATOM 751 N N . CYS A 1 94 ? -26.979 11.667 20.225 1.00 60.94 94 CYS A N 1
ATOM 752 C CA . CYS A 1 94 ? -25.865 10.811 20.680 1.00 60.94 94 CYS A CA 1
ATOM 753 C C . CYS A 1 94 ? -24.767 10.557 19.629 1.00 60.94 94 CYS A C 1
ATOM 755 O O . CYS A 1 94 ? -23.956 9.647 19.786 1.00 60.94 94 CYS A O 1
ATOM 757 N N . TRP A 1 95 ? -24.765 11.291 18.520 1.00 61.59 95 TRP A N 1
ATOM 758 C CA . TRP A 1 95 ? -23.919 10.989 17.368 1.00 61.59 95 TRP A CA 1
ATOM 759 C C . TRP A 1 95 ? -22.664 11.856 17.408 1.00 61.59 95 TRP A C 1
ATOM 761 O O . TRP A 1 95 ? -22.737 13.071 17.202 1.00 61.59 95 TRP A O 1
ATOM 771 N N . LEU A 1 96 ? -21.507 11.235 17.664 1.00 55.72 96 LEU A N 1
ATOM 772 C CA . LEU A 1 96 ? -20.242 11.963 17.815 1.00 55.72 96 LEU A CA 1
ATOM 773 C C . LEU A 1 96 ? -19.811 12.684 16.523 1.00 55.72 96 LEU A C 1
ATOM 775 O O . LEU A 1 96 ? -19.016 13.616 16.588 1.00 55.72 96 LEU A O 1
ATOM 779 N N . HIS A 1 97 ? -20.347 12.304 15.355 1.00 57.44 97 HIS A N 1
ATOM 780 C CA . HIS A 1 97 ? -19.977 12.850 14.040 1.00 57.44 97 HIS A CA 1
ATOM 781 C C . HIS A 1 97 ? -18.453 12.876 13.797 1.00 57.44 97 HIS A C 1
ATOM 783 O O . HIS A 1 97 ? -17.989 13.677 12.996 1.00 57.44 97 HIS A O 1
ATOM 789 N N . GLY A 1 98 ? -17.687 12.017 14.486 1.00 52.75 98 GLY A N 1
ATOM 790 C CA . GLY A 1 98 ? -16.223 12.075 14.609 1.00 52.75 98 GLY A CA 1
ATOM 791 C C . GLY A 1 98 ? -15.453 11.869 13.303 1.00 52.75 98 GLY A C 1
ATOM 792 O O . GLY A 1 98 ? -14.340 12.359 13.155 1.00 52.75 98 GLY A O 1
ATOM 793 N N . TYR A 1 99 ? -16.068 11.178 12.342 1.00 58.22 99 TYR A N 1
ATOM 794 C CA . TYR A 1 99 ? -15.399 10.662 11.144 1.00 58.22 99 TYR A CA 1
ATOM 795 C C . TYR A 1 99 ? -15.947 11.278 9.847 1.00 58.22 99 TYR A C 1
ATOM 797 O O . TYR A 1 99 ? -15.907 10.659 8.786 1.00 58.22 99 TYR A O 1
ATOM 805 N N . GLY A 1 100 ? -16.543 12.473 9.914 1.00 53.47 100 GLY A N 1
ATOM 806 C CA . GLY A 1 100 ? -17.083 13.162 8.740 1.00 53.47 100 GLY A CA 1
ATOM 807 C C . GLY A 1 100 ? -15.991 13.557 7.738 1.00 53.47 100 GLY A C 1
ATOM 808 O O . GLY A 1 100 ? -15.028 14.216 8.107 1.00 53.47 100 GLY A O 1
ATOM 809 N N . THR A 1 101 ? -16.174 13.223 6.458 1.00 50.56 101 THR A N 1
ATOM 810 C CA . THR A 1 101 ? -15.203 13.507 5.382 1.00 50.56 101 THR A CA 1
ATOM 811 C C . THR A 1 101 ? -15.060 14.996 5.038 1.00 50.56 101 THR A C 1
ATOM 813 O O . THR A 1 101 ? -13.981 15.415 4.631 1.00 50.56 101 THR A O 1
ATOM 816 N N . ASN A 1 102 ? -16.113 15.801 5.251 1.00 46.69 102 ASN A N 1
ATOM 817 C CA . ASN A 1 102 ? -16.223 17.181 4.739 1.00 46.69 102 ASN A CA 1
ATOM 818 C C . ASN A 1 102 ? -16.419 18.262 5.814 1.00 46.69 102 ASN A C 1
ATOM 820 O O . ASN A 1 102 ? -16.597 19.435 5.489 1.00 46.69 102 ASN A O 1
ATOM 824 N N . THR A 1 103 ? -16.434 17.898 7.095 1.00 45.88 103 THR A N 1
ATOM 825 C CA . THR A 1 103 ? -16.663 18.860 8.180 1.00 45.88 103 THR A CA 1
ATOM 826 C C . THR A 1 103 ? -15.663 18.604 9.295 1.00 45.88 103 THR A C 1
ATOM 828 O O . THR A 1 103 ? -15.747 17.531 9.899 1.00 45.88 103 THR A O 1
ATOM 831 N N . PRO A 1 104 ? -14.752 19.546 9.605 1.00 48.00 104 PRO A N 1
ATOM 832 C CA . PRO A 1 104 ? -13.933 19.431 10.798 1.00 48.00 104 PRO A CA 1
ATOM 833 C C . PRO A 1 104 ? -14.879 19.343 11.990 1.00 48.00 104 PRO A C 1
ATOM 835 O O . PRO A 1 104 ? -15.676 20.247 12.253 1.00 48.00 104 PRO A O 1
ATOM 838 N N . VAL A 1 105 ? -14.844 18.206 12.673 1.00 54.97 105 VAL A N 1
ATOM 839 C CA . VAL A 1 105 ? -15.582 18.033 13.917 1.00 54.97 105 VAL A CA 1
ATOM 840 C C . VAL A 1 105 ? -14.994 19.043 14.890 1.00 54.97 105 VAL A C 1
ATOM 842 O O . VAL A 1 105 ? -13.774 19.051 15.072 1.00 54.97 105 VAL A O 1
ATOM 845 N N . PRO A 1 106 ? -15.798 19.926 15.503 1.00 53.56 106 PRO A N 1
ATOM 846 C CA . PRO A 1 106 ? -15.262 20.829 16.499 1.00 53.56 106 PRO A CA 1
ATOM 847 C C . PRO A 1 106 ? -14.655 19.969 17.606 1.00 53.56 106 PRO A C 1
ATOM 849 O O . PRO A 1 106 ? -15.375 19.186 18.225 1.00 53.56 106 PRO A O 1
ATOM 852 N N . VAL A 1 107 ? -13.353 20.107 17.871 1.00 57.84 107 VAL A N 1
ATOM 853 C CA . VAL A 1 107 ? -12.681 19.465 19.020 1.00 57.84 107 VAL A CA 1
ATOM 854 C C . VAL A 1 107 ? -13.474 19.720 20.309 1.00 57.84 107 VAL A C 1
ATOM 856 O O . VAL A 1 107 ? -13.576 18.845 21.162 1.00 57.84 107 VAL A O 1
ATOM 859 N N . SER A 1 108 ? -14.152 20.871 20.384 1.00 57.47 108 SER A N 1
ATOM 860 C CA . SER A 1 108 ? -15.077 21.236 21.458 1.00 57.47 108 SER A CA 1
ATOM 861 C C . SER A 1 108 ? -16.253 20.274 21.655 1.00 57.47 108 SER A C 1
ATOM 863 O O . SER A 1 108 ? -16.758 20.168 22.766 1.00 57.47 108 SER A O 1
ATOM 865 N N . ARG A 1 109 ? -16.719 19.567 20.617 1.00 64.62 109 ARG A N 1
ATOM 866 C CA . ARG A 1 109 ? -17.808 18.585 20.726 1.00 64.62 109 ARG A CA 1
ATOM 867 C C . ARG A 1 109 ? -17.304 17.262 21.303 1.00 64.62 109 ARG A C 1
ATOM 869 O O . ARG A 1 109 ? -17.969 16.707 22.169 1.00 64.62 109 ARG A O 1
ATOM 876 N N . ILE A 1 110 ? -16.131 16.794 20.870 1.00 64.06 110 ILE A N 1
ATOM 877 C CA . ILE A 1 110 ? -15.491 15.597 21.440 1.00 64.06 110 ILE A CA 1
ATOM 878 C C . ILE A 1 110 ? -15.119 15.863 22.901 1.00 64.06 110 ILE A C 1
ATOM 880 O O . ILE A 1 110 ? -15.475 15.071 23.767 1.00 64.06 110 ILE A O 1
ATOM 884 N N . SER A 1 111 ? -14.517 17.020 23.200 1.00 63.16 111 SER A N 1
ATOM 885 C CA . SER A 1 111 ? -14.188 17.400 24.578 1.00 63.16 111 SER A CA 1
ATOM 886 C C . SER A 1 111 ? -15.433 17.604 25.444 1.00 63.16 111 SER A C 1
ATOM 888 O O . SER A 1 111 ? -15.392 17.324 26.635 1.00 63.16 111 SER A O 1
ATOM 890 N N . LYS A 1 112 ? -16.553 18.068 24.868 1.00 71.38 112 LYS A N 1
ATOM 891 C CA . LYS A 1 112 ? -17.836 18.158 25.577 1.00 71.38 112 LYS A CA 1
ATOM 892 C C . LYS A 1 112 ? -18.368 16.773 25.948 1.00 71.38 112 LYS A C 1
ATOM 894 O O . LYS A 1 112 ? -18.736 16.583 27.098 1.00 71.38 112 LYS A O 1
ATOM 899 N N . PHE A 1 113 ? -18.375 15.813 25.020 1.00 69.00 113 PHE A N 1
ATOM 900 C CA . PHE A 1 113 ? -18.804 14.443 25.327 1.00 69.00 113 PHE A CA 1
ATOM 901 C C . PHE A 1 113 ? -17.866 13.746 26.315 1.00 69.00 113 PHE A C 1
ATOM 903 O O . PHE A 1 113 ? -18.338 13.035 27.196 1.00 69.00 113 PHE A O 1
ATOM 910 N N . ASP A 1 114 ? -16.555 13.967 26.209 1.00 67.38 114 ASP A N 1
ATOM 911 C CA . ASP A 1 114 ? -15.586 13.462 27.184 1.00 67.38 114 ASP A CA 1
ATOM 912 C C . ASP A 1 114 ? -15.844 14.048 28.582 1.00 67.38 114 ASP A C 1
ATOM 914 O O . ASP A 1 114 ? -15.941 13.306 29.559 1.00 67.38 114 ASP A O 1
ATOM 918 N N . HIS A 1 115 ? -16.089 15.360 28.672 1.00 71.50 115 HIS A N 1
ATOM 919 C CA . HIS A 1 115 ? -16.441 16.027 29.925 1.00 71.50 115 HIS A CA 1
ATOM 920 C C . HIS A 1 115 ? -17.763 15.509 30.516 1.00 71.50 115 HIS A C 1
ATOM 922 O O . HIS A 1 115 ? -17.801 15.138 31.685 1.00 71.50 115 HIS A O 1
ATOM 928 N N . GLU A 1 116 ? -18.822 15.395 29.707 1.00 71.88 116 GLU A N 1
ATOM 929 C CA . GLU A 1 116 ? -20.125 14.865 30.140 1.00 71.88 116 GLU A CA 1
ATOM 930 C C . GLU A 1 116 ? -20.037 13.392 30.578 1.00 71.88 116 GLU A C 1
ATOM 932 O O . GLU A 1 116 ? -20.679 12.987 31.550 1.00 71.88 116 GLU A O 1
ATOM 937 N N . ASN A 1 117 ? -19.209 12.581 29.912 1.00 67.69 117 ASN A N 1
ATOM 938 C CA . ASN A 1 117 ? -18.935 11.210 30.343 1.00 67.69 117 ASN A CA 1
ATOM 939 C C . ASN A 1 117 ? -18.137 11.172 31.651 1.00 67.69 117 ASN A C 1
ATOM 941 O O . ASN A 1 117 ? -18.363 10.285 32.474 1.00 67.69 117 ASN A O 1
ATOM 945 N N . HIS A 1 118 ? -17.209 12.107 31.858 1.00 69.94 118 HIS A N 1
ATOM 946 C CA . HIS A 1 118 ? -16.442 12.196 33.096 1.00 69.94 118 HIS A CA 1
ATOM 947 C C . HIS A 1 118 ? -17.331 12.619 34.275 1.00 69.94 118 HIS A C 1
ATOM 949 O O . HIS A 1 118 ? -17.230 12.039 35.357 1.00 69.94 118 HIS A O 1
ATOM 955 N N . ASP A 1 119 ? -18.282 13.527 34.047 1.00 75.12 119 ASP A N 1
ATOM 956 C CA . ASP A 1 119 ? -19.314 13.887 35.023 1.00 75.12 119 ASP A CA 1
ATOM 957 C C . ASP A 1 119 ? -20.233 12.700 35.339 1.00 75.12 119 ASP A C 1
ATOM 959 O O . ASP A 1 119 ? -20.533 12.434 36.507 1.00 75.12 119 ASP A O 1
ATOM 963 N N . LEU A 1 120 ? -20.629 11.922 34.322 1.00 70.88 120 LEU A N 1
ATOM 964 C CA . LEU A 1 120 ? -21.364 10.672 34.521 1.00 70.88 120 LEU A CA 1
ATOM 965 C C . LEU A 1 120 ? -20.547 9.674 35.349 1.00 70.88 120 LEU A C 1
ATOM 967 O O . LEU A 1 120 ? -21.095 9.034 36.246 1.00 70.88 120 LEU A O 1
ATOM 971 N N . LEU A 1 121 ? -19.247 9.537 35.080 1.00 67.62 121 LEU A N 1
ATOM 972 C CA . LEU A 1 121 ? -18.365 8.661 35.847 1.00 67.62 121 LEU A CA 1
ATOM 973 C C . LEU A 1 121 ? -18.281 9.119 37.309 1.00 67.62 121 LEU A C 1
ATOM 975 O O . LEU A 1 121 ? -18.382 8.286 38.209 1.00 67.62 121 LEU A O 1
ATOM 979 N N . GLY A 1 122 ? -18.179 10.427 37.555 1.00 70.25 122 GLY A N 1
ATOM 980 C CA . GLY A 1 122 ? -18.243 11.011 38.896 1.00 70.25 122 GLY A CA 1
ATOM 981 C C . GLY A 1 122 ? -19.578 10.733 39.599 1.00 70.25 122 GLY A C 1
ATOM 982 O O . GLY A 1 122 ? -19.602 10.319 40.761 1.00 70.25 122 GLY A O 1
ATOM 983 N N . ALA A 1 123 ? -20.701 10.864 38.889 1.00 71.50 123 ALA A N 1
ATOM 984 C CA . ALA A 1 123 ? -22.024 10.536 39.418 1.00 71.50 123 ALA A CA 1
ATOM 985 C C . ALA A 1 123 ? -22.167 9.034 39.728 1.00 71.50 123 ALA A C 1
ATOM 987 O O . ALA A 1 123 ? -22.667 8.655 40.790 1.00 71.50 123 ALA A O 1
ATOM 988 N N . LEU A 1 124 ? -21.674 8.163 38.844 1.00 70.19 124 LEU A N 1
ATOM 989 C CA . LEU A 1 124 ? -21.651 6.716 39.052 1.00 70.19 124 LEU A CA 1
ATOM 990 C C . LEU A 1 124 ? -20.746 6.324 40.223 1.00 70.19 124 LEU A C 1
ATOM 992 O O . LEU A 1 124 ? -21.108 5.422 40.972 1.00 70.19 124 LEU A O 1
ATOM 996 N N . GLN A 1 125 ? -19.622 7.013 40.438 1.00 71.31 125 GLN A N 1
ATOM 997 C CA . GLN A 1 125 ? -18.770 6.833 41.619 1.00 71.31 125 GLN A CA 1
ATOM 998 C C . GLN A 1 125 ? -19.494 7.211 42.914 1.00 71.31 125 GLN A C 1
ATOM 1000 O O . GLN A 1 125 ? -19.372 6.506 43.917 1.00 71.31 125 GLN A O 1
ATOM 1005 N N . PHE A 1 126 ? -20.292 8.280 42.899 1.00 73.44 126 PHE A N 1
ATOM 1006 C CA . PHE A 1 126 ? -21.112 8.652 44.049 1.00 73.44 126 PHE A CA 1
ATOM 1007 C C . PHE A 1 126 ? -22.168 7.582 44.363 1.00 73.44 126 PHE A C 1
ATOM 1009 O O . PHE A 1 126 ? -22.291 7.146 45.510 1.00 73.44 126 PHE A O 1
ATOM 1016 N N . VAL A 1 127 ? -22.884 7.095 43.343 1.00 76.25 127 VAL A N 1
ATOM 1017 C CA . VAL A 1 127 ? -23.858 5.996 43.487 1.00 76.25 127 VAL A CA 1
ATOM 1018 C C . VAL A 1 127 ? -23.174 4.716 43.974 1.00 76.25 127 VAL A C 1
ATOM 1020 O O . VAL A 1 127 ? -23.678 4.049 44.876 1.00 76.25 127 VAL A O 1
ATOM 1023 N N . ALA A 1 128 ? -22.000 4.398 43.433 1.00 72.06 128 ALA A N 1
ATOM 1024 C CA . ALA A 1 128 ? -21.161 3.291 43.874 1.00 72.06 128 ALA A CA 1
ATOM 1025 C C . ALA A 1 128 ? -20.797 3.400 45.362 1.00 72.06 128 ALA A C 1
ATOM 1027 O O . ALA A 1 128 ? -20.964 2.433 46.104 1.00 72.06 128 ALA A O 1
ATOM 1028 N N . LYS A 1 129 ? -20.372 4.581 45.824 1.00 75.62 129 LYS A N 1
ATOM 1029 C CA . LYS A 1 129 ? -20.048 4.813 47.237 1.00 75.62 129 LYS A CA 1
ATOM 1030 C C . LYS A 1 129 ? -21.282 4.702 48.134 1.00 75.62 129 LYS A C 1
ATOM 1032 O O . LYS A 1 129 ? -21.201 4.143 49.225 1.00 75.62 129 LYS A O 1
ATOM 1037 N N . ALA A 1 130 ? -22.438 5.174 47.672 1.00 74.44 130 ALA A N 1
ATOM 1038 C CA . ALA A 1 130 ? -23.699 5.003 48.388 1.00 74.44 130 ALA A CA 1
ATOM 1039 C C . ALA A 1 130 ? -24.096 3.519 48.507 1.00 74.44 130 ALA A C 1
ATOM 1041 O O . ALA A 1 130 ? -24.527 3.083 49.575 1.00 74.44 130 ALA A O 1
ATOM 1042 N N . LEU A 1 131 ? -23.904 2.726 47.444 1.00 76.50 131 LEU A N 1
ATOM 1043 C CA . LEU A 1 131 ? -24.126 1.275 47.460 1.00 76.50 131 LEU A CA 1
ATOM 1044 C C . LEU A 1 131 ? -23.141 0.537 48.37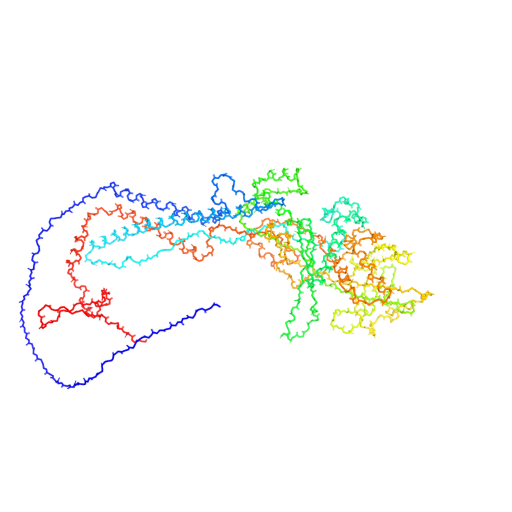4 1.00 76.50 131 LEU A C 1
ATOM 1046 O O . LEU A 1 131 ? -23.539 -0.438 49.010 1.00 76.50 131 LEU A O 1
ATOM 1050 N N . GLU A 1 132 ? -21.893 0.998 48.462 1.00 77.69 132 GLU A N 1
ATOM 1051 C CA . GLU A 1 132 ? -20.882 0.476 49.388 1.00 77.69 132 GLU A CA 1
ATOM 1052 C C . GLU A 1 132 ? -21.302 0.709 50.844 1.00 77.69 132 GLU A C 1
ATOM 1054 O O . GLU A 1 132 ? -21.403 -0.246 51.610 1.00 77.69 132 GLU A O 1
ATOM 1059 N N . ILE A 1 133 ? -21.665 1.945 51.205 1.00 77.19 133 ILE A N 1
ATOM 1060 C CA . ILE A 1 133 ? -22.153 2.285 52.554 1.00 77.19 133 ILE A CA 1
ATOM 1061 C C . ILE A 1 133 ? -23.419 1.483 52.889 1.00 77.19 133 ILE A C 1
ATOM 1063 O O . ILE A 1 133 ? -23.575 0.972 54.000 1.00 77.19 133 ILE A O 1
ATOM 1067 N N . TRP A 1 134 ? -24.334 1.337 51.927 1.00 81.00 134 TRP A N 1
ATOM 1068 C CA . TRP A 1 134 ? -25.542 0.534 52.113 1.00 81.00 134 TRP A CA 1
ATOM 1069 C C . TRP A 1 134 ? -25.205 -0.942 52.366 1.00 81.00 134 TRP A C 1
ATOM 1071 O O . TRP A 1 134 ? -25.764 -1.553 53.279 1.00 81.00 134 TRP A O 1
ATOM 1081 N N . PHE A 1 135 ? -24.252 -1.509 51.626 1.00 79.56 135 PHE A N 1
ATOM 1082 C CA . PHE A 1 135 ? -23.786 -2.873 51.858 1.00 79.56 135 PHE A CA 1
ATOM 1083 C C . PHE A 1 135 ? -23.125 -3.037 53.230 1.00 79.56 135 PHE A C 1
ATOM 1085 O O . PHE A 1 135 ? -23.436 -3.993 53.939 1.00 79.56 135 PHE A O 1
ATOM 1092 N N . GLU A 1 136 ? -22.272 -2.098 53.647 1.00 76.19 136 GLU A N 1
ATOM 1093 C CA . GLU A 1 136 ? -21.634 -2.118 54.969 1.00 76.19 136 GLU A CA 1
ATOM 1094 C C . GLU A 1 136 ? -22.665 -2.126 56.102 1.00 76.19 136 GLU A C 1
ATOM 1096 O O . GLU A 1 136 ? -22.503 -2.865 57.077 1.00 76.19 136 GLU A O 1
ATOM 1101 N N . LEU A 1 137 ? -23.770 -1.385 55.964 1.00 78.25 137 LEU A N 1
ATOM 1102 C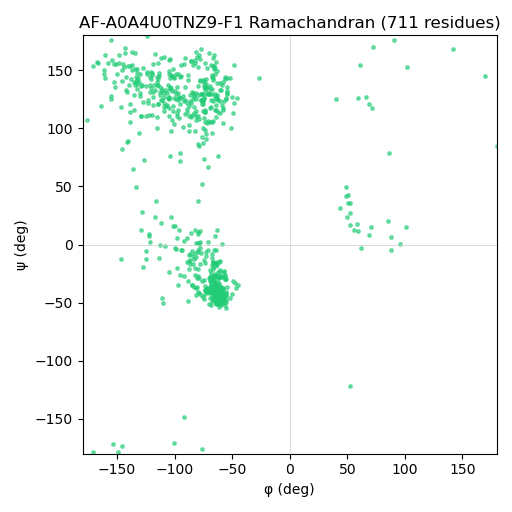 CA . LEU A 1 137 ? -24.879 -1.425 56.923 1.00 78.25 137 LEU A CA 1
ATOM 1103 C C . LEU A 1 137 ? -25.533 -2.814 56.989 1.00 78.25 137 LEU A C 1
ATOM 1105 O O . LEU A 1 137 ? -25.821 -3.303 58.085 1.00 78.25 137 LEU A O 1
ATOM 1109 N N . ILE A 1 138 ? -25.746 -3.470 55.844 1.00 79.75 138 ILE A N 1
ATOM 1110 C CA . ILE A 1 138 ? -26.324 -4.823 55.784 1.00 79.75 138 ILE A CA 1
ATOM 1111 C C . ILE A 1 138 ? -25.354 -5.849 56.388 1.00 79.75 138 ILE A C 1
ATOM 1113 O O . ILE A 1 138 ? -25.762 -6.678 57.205 1.00 79.75 138 ILE A O 1
ATOM 1117 N N . ALA A 1 139 ? -24.069 -5.771 56.039 1.00 77.31 139 ALA A N 1
ATOM 1118 C CA . ALA A 1 139 ? -23.024 -6.652 56.548 1.00 77.31 139 ALA A CA 1
ATOM 1119 C C . ALA A 1 139 ? -22.821 -6.483 58.062 1.00 77.31 139 ALA A C 1
ATOM 1121 O O . ALA A 1 139 ? -22.730 -7.471 58.790 1.00 77.31 139 ALA A O 1
ATOM 1122 N N . THR A 1 140 ? -22.839 -5.246 58.564 1.00 75.31 140 THR A N 1
ATOM 1123 C CA . THR A 1 140 ? -22.766 -4.950 60.003 1.00 75.31 140 THR A CA 1
ATOM 1124 C C . THR A 1 140 ? -23.996 -5.484 60.733 1.00 75.31 140 THR A C 1
ATOM 1126 O O . THR A 1 140 ? -23.880 -6.072 61.809 1.00 75.31 140 THR A O 1
ATOM 1129 N N . ALA A 1 141 ? -25.185 -5.350 60.138 1.00 76.44 141 ALA A N 1
ATOM 1130 C CA . ALA A 1 141 ? -26.403 -5.931 60.691 1.00 76.44 141 ALA A CA 1
ATOM 1131 C C . ALA A 1 141 ? -26.343 -7.470 60.728 1.00 76.44 141 ALA A C 1
ATOM 1133 O O . ALA A 1 141 ? -26.866 -8.068 61.671 1.00 76.44 141 ALA A O 1
ATOM 1134 N N . LEU A 1 142 ? -25.696 -8.112 59.749 1.00 77.88 142 LEU A N 1
ATOM 1135 C CA . LEU A 1 142 ? -25.449 -9.556 59.761 1.00 77.88 142 LEU A CA 1
ATOM 1136 C C . LEU A 1 142 ? -24.469 -9.955 60.851 1.00 77.88 142 LEU A C 1
ATOM 1138 O O . LEU A 1 142 ? -24.771 -10.854 61.633 1.00 77.88 142 LEU A O 1
ATOM 1142 N N . ALA A 1 143 ? -23.335 -9.264 60.948 1.00 74.00 143 ALA A N 1
ATOM 1143 C CA . ALA A 1 143 ? -22.362 -9.494 62.008 1.00 74.00 143 ALA A CA 1
ATOM 1144 C C . ALA A 1 143 ? -23.021 -9.364 63.389 1.00 74.00 143 ALA A C 1
ATOM 1146 O O . ALA A 1 143 ? -22.807 -10.206 64.259 1.00 74.00 143 ALA A O 1
ATOM 1147 N N . TYR A 1 144 ? -23.898 -8.373 63.569 1.00 71.50 144 TYR A N 1
ATOM 1148 C CA . TYR A 1 144 ? -24.680 -8.206 64.790 1.00 71.50 144 TYR A CA 1
ATOM 1149 C C . TYR A 1 144 ? -25.616 -9.394 65.060 1.00 71.50 144 TYR A C 1
ATOM 1151 O O . TYR A 1 144 ? -25.594 -9.934 66.166 1.00 71.50 144 TYR A O 1
ATOM 1159 N N . LEU A 1 145 ? -26.411 -9.840 64.077 1.00 71.81 145 LEU A N 1
ATOM 1160 C CA . LEU A 1 145 ? -27.304 -10.996 64.254 1.00 71.81 145 LEU A CA 1
ATOM 1161 C C . LEU A 1 145 ? -26.527 -12.277 64.570 1.00 71.81 145 LEU A C 1
ATOM 1163 O O . LEU A 1 145 ? -26.879 -12.995 65.502 1.00 71.81 145 LEU A O 1
ATOM 1167 N N . VAL A 1 146 ? -25.433 -12.537 63.853 1.00 71.38 146 VAL A N 1
ATOM 1168 C CA . VAL A 1 146 ? -24.552 -13.683 64.117 1.00 71.38 146 VAL A CA 1
ATOM 1169 C C . VAL A 1 146 ? -23.968 -13.598 65.528 1.00 71.38 146 VAL A C 1
ATOM 1171 O O . VAL A 1 146 ? -23.976 -14.588 66.257 1.00 71.38 146 VAL A O 1
ATOM 1174 N N . THR A 1 147 ? -23.535 -12.412 65.954 1.00 65.94 147 THR A N 1
ATOM 1175 C CA . THR A 1 147 ? -22.998 -12.186 67.302 1.00 65.94 147 THR A CA 1
ATOM 1176 C C . THR A 1 147 ? -24.057 -12.425 68.377 1.00 65.94 147 THR A C 1
ATOM 1178 O O . THR A 1 147 ? -23.765 -13.075 69.374 1.00 65.94 147 THR A O 1
ATOM 1181 N N . MET A 1 148 ? -25.303 -11.984 68.177 1.00 65.62 148 MET A N 1
ATOM 1182 C CA . MET A 1 148 ? -26.411 -12.264 69.103 1.00 65.62 148 MET A CA 1
ATOM 1183 C C . MET A 1 148 ? -26.771 -13.753 69.157 1.00 65.62 148 MET A C 1
ATOM 1185 O O . MET A 1 148 ? -27.061 -14.283 70.232 1.00 65.62 148 MET A O 1
ATOM 1189 N N . LEU A 1 149 ? -26.727 -14.448 68.018 1.00 67.94 149 LEU A N 1
ATOM 1190 C CA . LEU A 1 149 ? -26.947 -15.893 67.954 1.00 67.94 149 LEU A CA 1
ATOM 1191 C C . LEU A 1 149 ? -25.855 -16.668 68.699 1.00 67.94 149 LEU A C 1
ATOM 1193 O O . LEU A 1 149 ? -26.165 -17.633 69.403 1.00 67.94 149 LEU A O 1
ATOM 1197 N N . LEU A 1 150 ? -24.597 -16.239 68.570 1.00 65.19 150 LEU A N 1
ATOM 1198 C CA . LEU A 1 150 ? -23.455 -16.818 69.279 1.00 65.19 150 LEU A CA 1
ATOM 1199 C C . LEU A 1 150 ? -23.490 -16.494 70.777 1.00 65.19 150 LEU A C 1
ATOM 1201 O O . LEU A 1 150 ? -23.306 -17.401 71.580 1.00 65.19 150 LEU A O 1
ATOM 1205 N N . ALA A 1 151 ? -23.853 -15.266 71.156 1.00 60.50 151 ALA A N 1
ATOM 1206 C CA . ALA A 1 151 ? -24.056 -14.846 72.547 1.00 60.50 151 ALA A CA 1
ATOM 1207 C C . ALA A 1 151 ? -25.162 -15.638 73.270 1.00 60.50 151 ALA A C 1
ATOM 1209 O O . ALA A 1 151 ? -25.208 -15.692 74.496 1.00 60.50 151 ALA A O 1
ATOM 1210 N N . GLY A 1 152 ? -26.084 -16.243 72.515 1.00 60.53 152 GLY A N 1
ATOM 1211 C CA . GLY A 1 152 ? -27.099 -17.150 73.045 1.00 60.53 152 GLY A CA 1
ATOM 1212 C C . GLY A 1 152 ? -26.584 -18.557 73.375 1.00 60.53 152 GLY A C 1
ATOM 1213 O O . GLY A 1 152 ? -27.346 -19.349 73.930 1.00 60.53 152 GLY A O 1
ATOM 1214 N N . LYS A 1 153 ? -25.338 -18.896 73.022 1.00 59.56 153 LYS A N 1
ATOM 1215 C CA . LYS A 1 153 ? -24.671 -20.161 73.366 1.00 59.56 153 LYS A CA 1
ATOM 1216 C C . LYS A 1 153 ? -23.696 -19.913 74.525 1.00 59.56 153 LYS A C 1
ATOM 1218 O O . LYS A 1 153 ? -23.078 -18.861 74.592 1.00 59.56 153 LYS A O 1
ATOM 1223 N N . LYS A 1 154 ? -23.545 -20.882 75.434 1.00 47.19 154 LYS A N 1
ATOM 1224 C CA . LYS A 1 154 ? -22.783 -20.760 76.699 1.00 47.19 154 LYS A CA 1
ATOM 1225 C C . LYS A 1 154 ? -21.255 -20.540 76.562 1.00 47.19 154 LYS A C 1
ATOM 1227 O O . LYS A 1 154 ? -20.582 -20.576 77.576 1.00 47.19 154 LYS A O 1
ATOM 1232 N N . ALA A 1 155 ? -20.712 -20.328 75.361 1.00 50.50 155 ALA A N 1
ATOM 1233 C CA . ALA A 1 155 ? -19.273 -20.419 75.068 1.00 50.50 155 ALA A CA 1
ATOM 1234 C C . ALA A 1 155 ? -18.629 -19.085 74.617 1.00 50.50 155 ALA A C 1
ATOM 1236 O O . ALA A 1 155 ? -17.791 -19.073 73.719 1.00 50.50 155 ALA A O 1
ATOM 1237 N N . GLY A 1 156 ? -19.048 -17.954 75.196 1.00 53.47 156 GLY A N 1
ATOM 1238 C CA . GLY A 1 156 ? -18.380 -16.661 74.990 1.00 53.47 156 GLY A CA 1
ATOM 1239 C C . GLY A 1 156 ? -18.559 -16.002 73.608 1.00 53.47 156 GLY A C 1
ATOM 1240 O O . GLY A 1 156 ? -19.117 -16.563 72.663 1.00 53.47 156 GLY A O 1
ATOM 1241 N N . LEU A 1 157 ? -18.127 -14.738 73.510 1.00 51.50 157 LEU A N 1
ATOM 1242 C CA . LEU A 1 157 ? -18.446 -13.804 72.420 1.00 51.50 157 LEU A CA 1
ATOM 1243 C C . LEU A 1 157 ? -17.172 -13.431 71.629 1.00 51.50 157 LEU A C 1
ATOM 1245 O O . LEU A 1 157 ? -16.320 -12.709 72.151 1.00 51.50 157 LEU A O 1
ATOM 1249 N N . PRO A 1 158 ? -17.002 -13.877 70.371 1.00 53.25 158 PRO A N 1
ATOM 1250 C CA . PRO A 1 158 ? -15.803 -13.568 69.593 1.00 53.25 158 PRO A CA 1
ATOM 1251 C C . PRO A 1 158 ? -15.902 -12.173 68.948 1.00 53.25 158 PRO A C 1
ATOM 1253 O O . PRO A 1 158 ? -16.483 -11.996 67.881 1.00 53.25 158 PRO A O 1
ATOM 1256 N N . ILE A 1 159 ? -15.291 -11.168 69.584 1.00 49.41 159 ILE A N 1
ATOM 1257 C CA . ILE A 1 159 ? -15.277 -9.745 69.165 1.00 49.41 159 ILE A CA 1
ATOM 1258 C C . ILE A 1 159 ? -14.414 -9.473 67.901 1.00 49.41 159 ILE A C 1
ATOM 1260 O O . ILE A 1 159 ? -14.421 -8.376 67.347 1.00 49.41 159 ILE A O 1
ATOM 1264 N N . GLY A 1 160 ? -13.703 -10.473 67.370 1.00 47.34 160 GLY A N 1
ATOM 1265 C CA . GLY A 1 160 ? -12.706 -10.308 66.298 1.00 47.34 160 GLY A CA 1
ATOM 1266 C C . GLY A 1 160 ? -13.213 -10.137 64.853 1.00 47.34 160 GLY A C 1
ATOM 1267 O O . GLY A 1 160 ? -12.386 -10.062 63.948 1.00 47.34 160 GLY A O 1
ATOM 1268 N N . TYR A 1 161 ? -14.523 -10.093 64.594 1.00 47.84 161 TYR A N 1
ATOM 1269 C CA . TYR A 1 161 ? -15.077 -10.191 63.228 1.00 47.84 161 TYR A CA 1
ATOM 1270 C C . TYR A 1 161 ? -15.297 -8.857 62.475 1.00 47.84 161 TYR A C 1
ATOM 1272 O O . TYR A 1 161 ? -15.800 -8.878 61.356 1.00 47.84 161 TYR A O 1
ATOM 1280 N N . LEU A 1 162 ? -14.926 -7.700 63.038 1.00 44.94 162 LEU A N 1
ATOM 1281 C CA . LEU A 1 162 ? -15.413 -6.384 62.572 1.00 44.94 162 LEU A CA 1
ATOM 1282 C C . LEU A 1 162 ? -14.466 -5.534 61.692 1.00 44.94 162 LEU A C 1
ATOM 1284 O O . LEU A 1 162 ? -14.723 -4.346 61.532 1.00 44.94 162 LEU A O 1
ATOM 1288 N N . THR A 1 163 ? -13.394 -6.065 61.092 1.00 41.66 163 THR A N 1
ATOM 1289 C CA . THR A 1 163 ? -12.440 -5.201 60.352 1.00 41.66 163 THR A CA 1
ATOM 1290 C C . THR A 1 163 ? -11.904 -5.787 59.040 1.00 41.66 163 THR A C 1
ATOM 1292 O O . THR A 1 163 ? -10.828 -6.379 59.037 1.00 41.66 163 THR A O 1
ATOM 1295 N N . ARG A 1 164 ? -12.581 -5.562 57.895 1.00 44.00 164 ARG A N 1
ATOM 1296 C CA . ARG A 1 164 ? -11.958 -5.623 56.544 1.00 44.00 164 ARG A CA 1
ATOM 1297 C C . ARG A 1 164 ? -12.659 -4.721 55.504 1.00 44.00 164 ARG A C 1
ATOM 1299 O O . ARG A 1 164 ? -13.885 -4.722 55.477 1.00 44.00 164 ARG A O 1
ATOM 1306 N N . PRO A 1 165 ? -11.910 -4.025 54.621 1.00 41.38 165 PRO A N 1
ATOM 1307 C CA . PRO A 1 165 ? -12.463 -3.233 53.516 1.00 41.38 165 PRO A CA 1
ATOM 1308 C C . PRO A 1 165 ? -12.730 -4.075 52.252 1.00 41.38 165 PRO A C 1
ATOM 1310 O O . PRO A 1 165 ? -12.116 -5.128 52.057 1.00 41.38 165 PRO A O 1
ATOM 1313 N N . THR A 1 166 ? -13.622 -3.592 51.378 1.00 41.34 166 THR A N 1
ATOM 1314 C CA . THR A 1 166 ? -13.970 -4.199 50.074 1.00 41.34 166 THR A CA 1
ATOM 1315 C C . THR A 1 166 ? -13.648 -3.258 48.906 1.00 41.34 166 THR A C 1
ATOM 1317 O O . THR A 1 166 ? -13.545 -2.050 49.088 1.00 41.34 166 THR A O 1
ATOM 1320 N N . VAL A 1 167 ? -13.433 -3.821 47.709 1.00 41.81 167 VAL A N 1
ATOM 1321 C CA . VAL A 1 167 ? -13.073 -3.097 46.473 1.00 41.81 167 VAL A CA 1
ATOM 1322 C C . VAL A 1 167 ? -14.178 -3.295 45.435 1.00 41.81 167 VAL A C 1
ATOM 1324 O O . VAL A 1 167 ? -14.618 -4.424 45.215 1.00 41.81 167 VAL A O 1
ATOM 1327 N N . LEU A 1 168 ? -14.602 -2.202 44.795 1.00 45.19 168 LEU A N 1
ATOM 1328 C CA . LEU A 1 168 ? -15.662 -2.160 43.785 1.00 45.19 168 LEU A CA 1
ATOM 1329 C C . LEU A 1 168 ? -15.081 -2.047 42.362 1.00 45.19 168 LEU A C 1
ATOM 1331 O O . LEU A 1 168 ? -14.062 -1.392 42.152 1.00 45.19 168 LEU A O 1
ATOM 1335 N N . VAL A 1 169 ? -15.744 -2.667 41.382 1.00 52.00 169 VAL A N 1
ATOM 1336 C CA . VAL A 1 169 ? -15.359 -2.639 39.960 1.00 52.00 169 VAL A CA 1
ATOM 1337 C C . VAL A 1 169 ? -16.157 -1.564 39.215 1.00 52.00 169 VAL A C 1
ATOM 1339 O O . VAL A 1 169 ? -17.385 -1.585 39.226 1.00 52.00 169 VAL A O 1
ATOM 1342 N N . ILE A 1 170 ? -15.451 -0.645 38.555 1.00 59.66 170 ILE A N 1
ATOM 1343 C CA . ILE A 1 170 ? -15.982 0.478 37.760 1.00 59.66 170 ILE A CA 1
ATOM 1344 C C . ILE A 1 170 ? -15.612 0.225 36.283 1.00 59.66 170 ILE A C 1
ATOM 1346 O O . ILE A 1 170 ? -14.546 -0.353 36.042 1.00 59.66 170 ILE A O 1
ATOM 1350 N N . PRO A 1 171 ? -16.455 0.591 35.290 1.00 60.38 171 PRO A N 1
ATOM 1351 C CA . PRO A 1 171 ? -16.073 0.507 33.880 1.00 60.38 171 PRO A CA 1
ATOM 1352 C C . PRO A 1 171 ? -14.797 1.314 33.625 1.00 60.38 171 PRO A C 1
ATOM 1354 O O . PRO A 1 171 ? -14.605 2.383 34.201 1.00 60.38 171 PRO A O 1
ATOM 1357 N N . ALA A 1 172 ? -13.932 0.795 32.760 1.00 66.88 172 ALA A N 1
ATOM 1358 C CA . ALA A 1 172 ? -12.683 1.442 32.393 1.00 66.88 172 ALA A CA 1
ATOM 1359 C C . ALA A 1 172 ? -12.657 1.711 30.891 1.00 66.88 172 ALA A C 1
ATOM 1361 O O . ALA A 1 172 ? -13.236 0.968 30.092 1.00 66.88 172 ALA A O 1
ATOM 1362 N N . LEU A 1 173 ? -11.976 2.789 30.532 1.00 70.81 173 LEU A N 1
ATOM 1363 C CA . LEU A 1 173 ? -11.697 3.142 29.157 1.00 70.81 173 LEU A CA 1
ATOM 1364 C C . LEU A 1 173 ? -10.556 2.252 28.650 1.00 70.81 173 LEU A C 1
ATOM 1366 O O . LEU A 1 173 ? -9.509 2.162 29.293 1.00 70.81 173 LEU A O 1
ATOM 1370 N N . GLN A 1 174 ? -10.778 1.538 27.547 1.00 76.50 174 GLN A N 1
ATOM 1371 C CA . GLN A 1 174 ? -9.802 0.593 27.003 1.00 76.50 174 GLN A CA 1
ATOM 1372 C C . GLN A 1 174 ? -9.959 0.416 25.491 1.00 76.50 174 GLN A C 1
ATOM 1374 O O . GLN A 1 174 ? -11.046 0.593 24.936 1.00 76.50 174 GLN A O 1
ATOM 1379 N N . TRP A 1 175 ? -8.863 0.025 24.842 1.00 81.62 175 TRP A N 1
ATOM 1380 C CA . TRP A 1 175 ? -8.877 -0.461 23.466 1.00 81.62 175 TRP A CA 1
ATOM 1381 C C . TRP A 1 175 ? -9.397 -1.895 23.428 1.00 81.62 175 TRP A C 1
ATOM 1383 O O . TRP A 1 175 ? -8.927 -2.758 24.171 1.00 81.62 175 TRP A O 1
ATOM 1393 N N . ILE A 1 176 ? -10.373 -2.145 22.562 1.00 82.25 176 ILE A N 1
ATOM 1394 C CA . ILE A 1 176 ? -10.933 -3.471 22.313 1.00 82.25 176 ILE A CA 1
ATOM 1395 C C . ILE A 1 176 ? -10.783 -3.777 20.830 1.00 82.25 176 ILE A C 1
ATOM 1397 O O . ILE A 1 176 ? -11.270 -3.031 19.982 1.00 82.25 176 ILE A O 1
ATOM 1401 N N . GLU A 1 177 ? -10.139 -4.899 20.526 1.00 86.00 177 GLU A N 1
ATOM 1402 C CA . GLU A 1 177 ? -10.123 -5.454 19.177 1.00 86.00 177 GLU A CA 1
ATOM 1403 C C . GLU A 1 177 ? -11.485 -6.097 18.886 1.00 86.00 177 GLU A C 1
ATOM 1405 O O . GLU A 1 177 ? -11.998 -6.916 19.658 1.00 86.00 177 GLU A O 1
ATOM 1410 N N . THR A 1 178 ? -12.102 -5.690 17.781 1.00 86.81 178 THR A N 1
ATOM 1411 C CA . THR A 1 178 ? -13.369 -6.258 17.315 1.00 86.81 178 THR A CA 1
ATOM 1412 C C . THR A 1 178 ? -13.162 -7.597 16.613 1.00 86.81 178 THR A C 1
ATOM 1414 O O . THR A 1 178 ? -12.055 -7.968 16.230 1.00 86.81 178 THR A O 1
ATOM 1417 N N . GLU A 1 179 ? -14.244 -8.360 16.461 1.00 85.56 179 GLU A N 1
ATOM 1418 C CA . GLU A 1 179 ? -14.189 -9.668 15.814 1.00 85.56 179 GLU A CA 1
ATOM 1419 C C . GLU A 1 179 ? -13.672 -9.562 14.371 1.00 85.56 179 GLU A C 1
ATOM 1421 O O . GLU A 1 179 ? -14.136 -8.730 13.588 1.00 85.56 179 GLU A O 1
ATOM 1426 N N . LYS A 1 180 ? -12.723 -10.435 14.012 1.00 87.75 180 LYS A N 1
ATOM 1427 C CA . LYS A 1 180 ? -12.207 -10.533 12.646 1.00 87.75 180 LYS A CA 1
ATOM 1428 C C . LYS A 1 180 ? -13.280 -11.075 11.712 1.00 87.75 180 LYS A C 1
ATOM 1430 O O . LYS A 1 180 ? -13.715 -12.219 11.836 1.00 87.75 180 LYS A O 1
ATOM 1435 N N . VAL A 1 181 ? -13.655 -10.262 10.734 1.00 88.50 181 VAL A N 1
ATOM 1436 C CA . VAL A 1 181 ? -14.592 -10.610 9.669 1.00 88.50 181 VAL A CA 1
ATOM 1437 C C . VAL A 1 181 ? -13.795 -11.048 8.449 1.00 88.50 181 VAL A C 1
ATOM 1439 O O . VAL A 1 181 ? -12.914 -10.326 7.985 1.00 88.50 181 VAL A O 1
ATOM 1442 N N . SER A 1 182 ? -14.092 -12.228 7.906 1.00 87.88 182 SER A N 1
ATOM 1443 C CA . SER A 1 182 ? -13.456 -12.667 6.661 1.00 87.88 182 SER A CA 1
ATOM 1444 C C . SER A 1 182 ? -13.981 -11.853 5.479 1.00 87.88 182 SER A C 1
ATOM 1446 O O . SER A 1 182 ? -15.191 -11.737 5.294 1.00 87.88 182 SER A O 1
ATOM 1448 N N . THR A 1 183 ? -13.072 -11.316 4.669 1.00 87.06 183 THR A N 1
ATOM 1449 C CA . THR A 1 183 ? -13.391 -10.602 3.419 1.00 87.06 183 THR A CA 1
ATOM 1450 C C . THR A 1 183 ? -13.225 -11.487 2.180 1.00 87.06 183 THR A C 1
ATOM 1452 O O . THR A 1 183 ? -13.556 -11.074 1.072 1.00 87.06 183 THR A O 1
ATOM 1455 N N . GLY A 1 184 ? -12.754 -12.722 2.364 1.00 88.88 184 GLY A N 1
ATOM 1456 C CA . GLY A 1 184 ? -12.544 -13.719 1.317 1.00 88.88 184 GLY A CA 1
ATOM 1457 C C . GLY A 1 184 ? -11.270 -14.526 1.557 1.00 88.88 184 GLY A C 1
ATOM 1458 O O . GLY A 1 184 ? -10.454 -14.183 2.411 1.00 88.88 184 GLY A O 1
ATOM 1459 N N . LYS A 1 185 ? -11.090 -15.621 0.816 1.00 90.69 185 LYS A N 1
ATOM 1460 C CA . LYS A 1 185 ? -9.809 -16.341 0.758 1.00 90.69 185 LYS A CA 1
ATOM 1461 C C . LYS A 1 185 ? -9.014 -15.800 -0.424 1.00 90.69 185 LYS A C 1
ATOM 1463 O O . LYS A 1 185 ? -9.564 -15.752 -1.525 1.00 90.69 185 LYS A O 1
ATOM 1468 N N . PHE A 1 186 ? -7.763 -15.396 -0.211 1.00 93.75 186 PHE A N 1
ATOM 1469 C CA . PHE A 1 186 ? -6.882 -14.997 -1.308 1.00 93.75 186 PHE A CA 1
ATOM 1470 C C . PHE A 1 186 ? -6.809 -16.129 -2.338 1.00 93.75 186 PHE A C 1
ATOM 1472 O O . PHE A 1 186 ? -6.630 -17.290 -1.965 1.00 93.75 186 PHE A O 1
ATOM 1479 N N . TRP A 1 187 ? -7.020 -15.805 -3.613 1.00 92.88 187 TRP A N 1
ATOM 1480 C CA . TRP A 1 187 ? -7.044 -16.788 -4.696 1.00 92.88 187 TRP A CA 1
ATOM 1481 C C . TRP A 1 187 ? -5.833 -16.646 -5.611 1.00 92.88 187 TRP A C 1
ATOM 1483 O O . TRP A 1 187 ? -5.147 -17.626 -5.869 1.00 92.88 187 TRP A O 1
ATOM 1493 N N . TYR A 1 188 ? -5.559 -15.435 -6.084 1.00 94.00 188 TYR A N 1
ATOM 1494 C CA . TYR A 1 188 ? -4.427 -15.152 -6.959 1.00 94.00 188 TYR A CA 1
ATOM 1495 C C . TYR A 1 188 ? -4.095 -13.663 -6.932 1.00 94.00 188 TYR A C 1
ATOM 1497 O O . TYR A 1 188 ? -4.930 -12.836 -6.562 1.00 94.00 188 TYR A O 1
ATOM 1505 N N . MET A 1 189 ? -2.890 -13.337 -7.391 1.00 94.69 189 MET A N 1
ATOM 1506 C CA . MET A 1 189 ? -2.464 -11.984 -7.735 1.00 94.69 189 MET A CA 1
ATOM 1507 C C . MET A 1 189 ? -2.256 -11.946 -9.253 1.00 94.69 189 MET A C 1
ATOM 1509 O O . MET A 1 189 ? -1.563 -12.812 -9.786 1.00 94.69 189 MET A O 1
ATOM 1513 N N . ASN A 1 190 ? -2.851 -10.986 -9.960 1.00 95.88 190 ASN A N 1
ATOM 1514 C CA . ASN A 1 190 ? -2.791 -10.865 -11.421 1.00 95.88 190 ASN A CA 1
ATOM 1515 C C . ASN A 1 190 ? -1.438 -10.299 -11.901 1.00 95.88 190 ASN A C 1
ATOM 1517 O O . ASN A 1 190 ? -1.373 -9.291 -12.595 1.00 95.88 190 ASN A O 1
ATOM 1521 N N . HIS A 1 191 ? -0.330 -10.895 -11.464 1.00 94.62 191 HIS A N 1
ATOM 1522 C CA . HIS A 1 191 ? 1.006 -10.362 -11.723 1.00 94.62 191 HIS A CA 1
ATOM 1523 C C . HIS A 1 191 ? 1.546 -10.764 -13.105 1.00 94.62 191 HIS A C 1
ATOM 1525 O O . HIS A 1 191 ? 2.211 -9.960 -13.754 1.00 94.62 191 HIS A O 1
ATOM 1531 N N . ALA A 1 192 ? 1.253 -11.986 -13.567 1.00 94.56 192 ALA A N 1
ATOM 1532 C CA . ALA A 1 192 ? 1.811 -12.557 -14.798 1.00 94.56 192 ALA A CA 1
ATOM 1533 C C . ALA A 1 192 ? 1.004 -12.208 -16.061 1.00 94.56 192 ALA A C 1
ATOM 1535 O O . ALA A 1 192 ? 1.540 -12.229 -17.175 1.00 94.56 192 ALA A O 1
ATOM 1536 N N . ASP A 1 193 ? -0.263 -11.836 -15.908 1.00 95.44 193 ASP A N 1
ATOM 1537 C CA . ASP A 1 193 ? -1.161 -11.445 -16.993 1.00 95.44 193 ASP A CA 1
ATOM 1538 C C . ASP A 1 193 ? -1.340 -9.917 -17.023 1.00 95.44 193 ASP A C 1
ATOM 1540 O O . ASP A 1 193 ? -0.988 -9.232 -16.057 1.00 95.44 193 ASP A O 1
ATOM 1544 N N . PRO A 1 194 ? -1.772 -9.338 -18.159 1.00 95.62 194 PRO A N 1
ATOM 1545 C CA . PRO A 1 194 ? -2.023 -7.903 -18.227 1.00 95.62 194 PRO A CA 1
ATOM 1546 C C . PRO A 1 194 ? -3.192 -7.484 -17.315 1.00 95.62 194 PRO A C 1
ATOM 1548 O O . PRO A 1 194 ? -4.007 -8.331 -16.930 1.00 95.62 194 PRO A O 1
ATOM 1551 N N . PRO A 1 195 ? -3.314 -6.176 -17.012 1.00 96.31 195 PRO A N 1
ATOM 1552 C CA . PRO A 1 195 ? -4.468 -5.625 -16.304 1.00 96.31 195 PRO A CA 1
ATOM 1553 C C . PRO A 1 195 ? -5.800 -6.149 -16.862 1.00 96.31 195 PRO A C 1
ATOM 1555 O O . PRO A 1 195 ? -6.049 -6.055 -18.068 1.00 96.31 195 PRO A O 1
ATOM 1558 N N . SER A 1 196 ? -6.654 -6.713 -16.000 1.00 93.12 196 SER A N 1
ATOM 1559 C CA . SER A 1 196 ? -7.892 -7.361 -16.435 1.00 93.12 196 SER A CA 1
ATOM 1560 C C . SER A 1 196 ? -8.942 -6.341 -16.888 1.00 93.12 196 SER A C 1
ATOM 1562 O O . SER A 1 196 ? -9.182 -5.350 -16.190 1.00 93.12 196 SER A O 1
ATOM 1564 N N . PRO A 1 197 ? -9.663 -6.606 -17.993 1.00 91.62 197 PRO A N 1
ATOM 1565 C CA . PRO A 1 197 ? -10.719 -5.726 -18.489 1.00 91.62 197 PRO A CA 1
ATOM 1566 C C . PRO A 1 197 ? -12.005 -5.747 -17.643 1.00 91.62 197 PRO A C 1
ATOM 1568 O O . PRO A 1 197 ? -12.938 -5.002 -17.943 1.00 91.62 197 PRO A O 1
ATOM 1571 N N . SER A 1 198 ? -12.088 -6.628 -16.642 1.00 89.75 198 SER A N 1
ATOM 1572 C CA . SER A 1 198 ? -13.223 -6.746 -15.716 1.00 89.75 198 SER A CA 1
ATOM 1573 C C . SER A 1 198 ? -12.796 -6.735 -14.246 1.00 89.75 198 SER A C 1
ATOM 1575 O O . SER A 1 198 ? -13.567 -7.146 -13.378 1.00 89.75 198 SER A O 1
ATOM 1577 N N . GLY A 1 199 ? -11.542 -6.378 -13.975 1.00 89.94 199 GLY A N 1
ATOM 1578 C CA . GLY A 1 199 ? -10.958 -6.395 -12.640 1.00 89.94 199 GLY A CA 1
ATOM 1579 C C . GLY A 1 199 ? -10.896 -5.014 -11.987 1.00 89.94 199 GLY A C 1
ATOM 1580 O O . GLY A 1 199 ? -11.438 -4.035 -12.510 1.00 89.94 199 GLY A O 1
ATOM 1581 N N . PHE A 1 200 ? -10.202 -4.939 -10.850 1.00 92.25 200 PHE A N 1
ATOM 1582 C CA . PHE A 1 200 ? -9.971 -3.701 -10.106 1.00 92.25 200 PHE A CA 1
ATOM 1583 C C . PHE A 1 200 ? -9.402 -2.615 -11.018 1.00 92.25 200 PHE A C 1
ATOM 1585 O O . PHE A 1 200 ? -9.933 -1.506 -11.023 1.00 92.25 200 PHE A O 1
ATOM 1592 N N . ALA A 1 201 ? -8.404 -2.957 -11.840 1.00 90.44 201 ALA A N 1
ATOM 1593 C CA . ALA A 1 201 ? -7.734 -2.005 -12.721 1.00 90.44 201 ALA A CA 1
ATOM 1594 C C . ALA A 1 201 ? -8.724 -1.275 -13.650 1.00 90.44 201 ALA A C 1
ATOM 1596 O O . ALA A 1 201 ? -8.674 -0.057 -13.767 1.00 90.44 201 ALA A O 1
ATOM 1597 N N . SER A 1 202 ? -9.689 -1.994 -14.234 1.00 90.00 202 SER A N 1
ATOM 1598 C CA . SER A 1 202 ? -10.727 -1.394 -15.088 1.00 90.00 202 SER A CA 1
ATOM 1599 C C . SER A 1 202 ? -11.723 -0.507 -14.337 1.00 90.00 202 SER A C 1
ATOM 1601 O O . SER A 1 202 ? -12.223 0.468 -14.887 1.00 90.00 202 SER A O 1
ATOM 1603 N N . THR A 1 203 ? -11.997 -0.820 -13.069 1.00 89.56 203 THR A N 1
ATOM 1604 C CA . THR A 1 203 ? -12.925 -0.052 -12.218 1.00 89.56 203 THR A CA 1
ATOM 1605 C C . THR A 1 203 ? -12.263 1.113 -11.484 1.00 89.56 203 THR A C 1
ATOM 1607 O O . THR A 1 203 ? -12.945 1.889 -10.813 1.00 89.56 203 THR A O 1
ATOM 1610 N N . ASP A 1 204 ? -10.934 1.200 -11.526 1.00 90.44 204 ASP A N 1
ATOM 1611 C CA . ASP A 1 204 ? -10.177 2.267 -10.873 1.00 90.44 204 ASP A CA 1
ATOM 1612 C C . ASP A 1 204 ? -10.023 3.519 -11.731 1.00 90.44 204 ASP A C 1
ATOM 1614 O O . ASP A 1 204 ? -9.714 4.585 -11.215 1.00 90.44 204 ASP A O 1
ATOM 1618 N N . THR A 1 205 ? -10.272 3.384 -13.026 1.00 88.38 205 THR A N 1
ATOM 1619 C CA . THR A 1 205 ? -10.077 4.433 -14.019 1.00 88.38 205 THR A CA 1
ATOM 1620 C C . THR A 1 205 ? -11.405 5.017 -14.472 1.00 88.38 205 THR A C 1
ATOM 1622 O O . THR A 1 205 ? -12.350 4.277 -14.759 1.00 88.38 205 THR A O 1
ATOM 1625 N N . PHE A 1 206 ? -11.464 6.335 -14.603 1.00 81.94 206 PHE A N 1
ATOM 1626 C CA . PHE A 1 206 ? -12.573 7.056 -15.200 1.00 81.94 206 PHE A CA 1
ATOM 1627 C C . PHE A 1 206 ? -12.538 6.891 -16.729 1.00 81.94 206 PHE A C 1
ATOM 1629 O O . PHE A 1 206 ? -11.483 6.971 -17.351 1.00 81.94 206 PHE A O 1
ATOM 1636 N N . ASP A 1 207 ? -13.690 6.626 -17.348 1.00 84.50 207 ASP A N 1
ATOM 1637 C CA . ASP A 1 207 ? -13.861 6.524 -18.808 1.00 84.50 207 ASP A CA 1
ATOM 1638 C C . ASP A 1 207 ? -13.033 5.455 -19.558 1.00 84.50 207 ASP A C 1
ATOM 1640 O O . ASP A 1 207 ? -13.052 5.419 -20.791 1.00 84.50 207 ASP A O 1
ATOM 1644 N N . CYS A 1 208 ? -12.377 4.510 -18.876 1.00 90.31 208 CYS A N 1
ATOM 1645 C CA . CYS A 1 208 ? -11.779 3.357 -19.553 1.00 90.31 208 CYS A CA 1
ATOM 1646 C C . CYS A 1 208 ? -12.773 2.209 -19.736 1.00 90.31 208 CYS A C 1
ATOM 1648 O O . CYS A 1 208 ? -13.420 1.743 -18.802 1.00 90.31 208 CYS A O 1
ATOM 1650 N N . TRP A 1 209 ? -12.873 1.718 -20.968 1.00 91.88 209 TRP A N 1
ATOM 1651 C CA . TRP A 1 209 ? -13.786 0.637 -21.341 1.00 91.88 209 TRP A CA 1
ATOM 1652 C C . TRP A 1 209 ? -13.006 -0.667 -21.528 1.00 91.88 209 TRP A C 1
ATOM 1654 O O . TRP A 1 209 ? -11.817 -0.651 -21.841 1.00 91.88 209 TRP A O 1
ATOM 1664 N N . THR A 1 210 ? -13.688 -1.811 -21.439 1.00 92.94 210 THR A N 1
ATOM 1665 C CA . THR A 1 210 ? -13.118 -3.157 -21.661 1.00 92.94 210 THR A CA 1
ATOM 1666 C C . THR A 1 210 ? -12.264 -3.242 -22.937 1.00 92.94 210 THR A C 1
ATOM 1668 O O . THR A 1 210 ? -11.209 -3.871 -22.920 1.00 92.94 210 THR A O 1
ATOM 1671 N N . ALA A 1 211 ? -12.670 -2.559 -24.017 1.00 93.88 211 ALA A N 1
ATOM 1672 C CA . ALA A 1 211 ? -11.947 -2.536 -25.291 1.00 93.88 211 ALA A CA 1
ATOM 1673 C C . ALA A 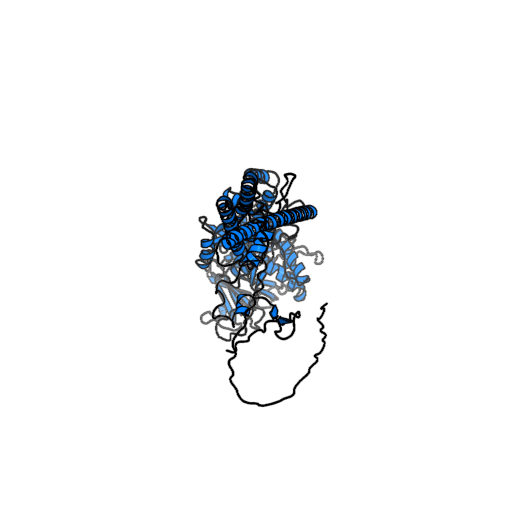1 211 ? -10.503 -2.010 -25.165 1.00 93.88 211 ALA A C 1
ATOM 1675 O O . ALA A 1 211 ? -9.592 -2.581 -25.762 1.00 93.88 211 ALA A O 1
ATOM 1676 N N . HIS A 1 212 ? -10.290 -0.974 -24.348 1.00 94.88 212 HIS A N 1
ATOM 1677 C CA . HIS A 1 212 ? -8.978 -0.364 -24.114 1.00 94.88 212 HIS A CA 1
ATOM 1678 C C . HIS A 1 212 ? -8.008 -1.342 -23.441 1.00 94.88 212 HI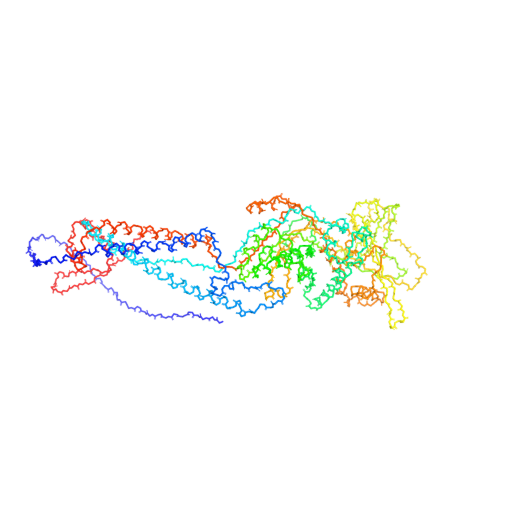S A C 1
ATOM 1680 O O . HIS A 1 212 ? -6.871 -1.505 -23.880 1.00 94.88 212 HIS A O 1
ATOM 1686 N N . PHE A 1 213 ? -8.492 -2.068 -22.431 1.00 94.31 213 PHE A N 1
ATOM 1687 C CA . PHE A 1 213 ? -7.719 -3.094 -21.732 1.00 94.31 213 PHE A CA 1
ATOM 1688 C C . PHE A 1 213 ? -7.382 -4.278 -22.644 1.00 94.31 213 PHE A C 1
ATOM 1690 O O . PHE A 1 213 ? -6.250 -4.753 -22.637 1.00 94.31 213 PHE A O 1
ATOM 1697 N N . THR A 1 214 ? -8.329 -4.723 -23.478 1.00 93.81 214 THR A N 1
ATOM 1698 C CA . THR A 1 214 ? -8.080 -5.819 -24.431 1.00 93.81 214 THR A CA 1
ATOM 1699 C C . THR A 1 214 ? -7.104 -5.448 -25.546 1.00 93.81 214 THR A C 1
ATOM 1701 O O . THR A 1 214 ? -6.470 -6.334 -26.108 1.00 93.81 214 THR A O 1
ATOM 1704 N N . SER A 1 215 ? -6.976 -4.159 -25.871 1.00 94.75 215 SER A N 1
ATOM 1705 C CA . SER A 1 215 ? -6.043 -3.659 -26.883 1.00 94.75 215 SER A CA 1
ATOM 1706 C C . SER A 1 215 ? -4.719 -3.160 -26.296 1.00 94.75 215 SER A C 1
ATOM 1708 O O . SER A 1 215 ? -4.005 -2.450 -26.997 1.00 94.75 215 SER A O 1
ATOM 1710 N N . TYR A 1 216 ? -4.426 -3.438 -25.018 1.00 96.00 216 TYR A N 1
ATOM 1711 C CA . TYR A 1 216 ? -3.228 -2.945 -24.319 1.00 96.00 216 TYR A CA 1
ATOM 1712 C C . TYR A 1 216 ? -3.047 -1.423 -24.429 1.00 96.00 216 TYR A C 1
ATOM 1714 O O . TYR A 1 216 ? -1.931 -0.922 -24.550 1.00 96.00 216 TYR A O 1
ATOM 1722 N N . ASN A 1 217 ? -4.158 -0.680 -24.427 1.00 95.88 217 ASN A N 1
ATOM 1723 C CA . ASN A 1 217 ? -4.165 0.767 -24.572 1.00 95.88 217 ASN A CA 1
ATOM 1724 C C . ASN A 1 217 ? -4.698 1.443 -23.307 1.00 95.88 217 ASN A C 1
ATOM 1726 O O . ASN A 1 217 ? -5.907 1.555 -23.128 1.00 95.88 217 ASN A O 1
ATOM 1730 N N . TYR A 1 218 ? -3.797 1.943 -22.461 1.00 96.50 218 TYR A N 1
ATOM 1731 C CA . TYR A 1 218 ? -4.148 2.530 -21.165 1.00 96.50 218 TYR A CA 1
ATOM 1732 C C . TYR A 1 218 ? -4.205 4.067 -21.171 1.00 96.50 218 TYR A C 1
ATOM 1734 O O . TYR A 1 218 ? -4.209 4.680 -20.107 1.00 96.50 218 TYR A O 1
ATOM 1742 N N . THR A 1 219 ? -4.271 4.721 -22.338 1.00 95.25 219 THR A N 1
ATOM 1743 C CA . THR A 1 219 ? -4.280 6.199 -22.432 1.00 95.25 219 THR A CA 1
ATOM 1744 C C . THR A 1 219 ? -5.498 6.856 -21.787 1.00 95.25 219 THR A C 1
ATOM 1746 O O . THR A 1 219 ? -5.418 7.993 -21.323 1.00 95.25 219 THR A O 1
ATOM 1749 N N . CYS A 1 220 ? -6.625 6.142 -21.723 1.00 94.12 220 CYS A N 1
ATOM 1750 C CA . CYS A 1 220 ? -7.826 6.601 -21.023 1.00 94.12 220 CYS A CA 1
ATOM 1751 C C . CYS A 1 220 ? -7.572 6.813 -19.517 1.00 94.12 220 CYS A C 1
ATOM 1753 O O . CYS A 1 220 ? -8.161 7.707 -18.927 1.00 94.12 220 CYS A O 1
ATOM 1755 N N . ALA A 1 221 ? -6.622 6.083 -18.922 1.00 94.19 221 ALA A N 1
ATOM 1756 C CA . ALA A 1 221 ? -6.302 6.140 -17.497 1.00 94.19 221 ALA A CA 1
ATOM 1757 C C . ALA A 1 221 ? -5.362 7.297 -17.122 1.00 94.19 221 ALA A C 1
ATOM 1759 O O . ALA A 1 221 ? -4.793 7.305 -16.032 1.00 94.19 221 ALA A O 1
ATOM 1760 N N . SER A 1 222 ? -5.140 8.254 -18.026 1.00 91.69 222 SER A N 1
ATOM 1761 C CA . SER A 1 222 ? -4.147 9.314 -17.825 1.00 91.69 222 SER A CA 1
ATOM 1762 C C . SER A 1 222 ? -4.433 10.176 -16.587 1.00 91.69 222 SER A C 1
ATOM 1764 O O . SER A 1 222 ? -3.523 10.466 -15.815 1.00 91.69 222 SER A O 1
ATOM 1766 N N . TYR A 1 223 ? -5.701 10.498 -16.343 1.00 88.38 223 TYR A N 1
ATOM 1767 C CA . TYR A 1 223 ? -6.111 11.269 -15.167 1.00 88.38 223 TYR A CA 1
ATOM 1768 C C . TYR A 1 223 ? -5.941 10.495 -13.846 1.00 88.38 223 TYR A C 1
ATOM 1770 O O . TYR A 1 223 ? -5.656 11.078 -12.804 1.00 88.38 223 TYR A O 1
ATOM 1778 N N . ASP A 1 224 ? -6.081 9.166 -13.872 1.00 89.62 224 ASP A N 1
ATOM 1779 C CA . ASP A 1 224 ? -6.072 8.355 -12.651 1.00 89.62 224 ASP A CA 1
ATOM 1780 C C . ASP A 1 224 ? -4.718 7.737 -12.333 1.00 89.62 224 ASP A C 1
ATOM 1782 O O . ASP A 1 224 ? -4.386 7.574 -11.161 1.00 89.62 224 ASP A O 1
ATOM 1786 N N . TRP A 1 225 ? -3.940 7.343 -13.338 1.00 94.56 225 TRP A N 1
ATOM 1787 C CA . TRP A 1 225 ? -2.689 6.609 -13.143 1.00 94.56 225 TRP A CA 1
ATOM 1788 C C . TRP A 1 225 ? -1.469 7.446 -13.506 1.00 94.56 225 TRP A C 1
ATOM 1790 O O . TRP A 1 225 ? -0.529 7.494 -12.712 1.00 94.56 225 TRP A O 1
ATOM 1800 N N . ALA A 1 226 ? -1.485 8.144 -14.643 1.00 94.56 226 ALA A N 1
ATOM 1801 C CA . ALA A 1 226 ? -0.356 8.966 -15.066 1.00 94.56 226 ALA A CA 1
ATOM 1802 C C . ALA A 1 226 ? -0.136 10.172 -14.143 1.00 94.56 226 ALA A C 1
ATOM 1804 O O . ALA A 1 226 ? 1.004 10.401 -13.736 1.00 94.56 226 ALA A O 1
ATOM 1805 N N . ASP A 1 227 ? -1.199 10.874 -13.749 1.00 92.56 227 ASP A N 1
ATOM 1806 C CA . ASP A 1 227 ? -1.098 12.000 -12.812 1.00 92.56 227 ASP A CA 1
ATOM 1807 C C . ASP A 1 227 ? -0.616 11.541 -11.425 1.00 92.56 227 ASP A C 1
ATOM 1809 O O . ASP A 1 227 ? 0.219 12.199 -10.799 1.00 92.56 227 ASP A O 1
ATOM 1813 N N . LYS A 1 228 ? -1.065 10.364 -10.959 1.00 94.25 228 LYS A N 1
ATOM 1814 C CA . LYS A 1 228 ? -0.576 9.762 -9.705 1.00 94.25 228 LYS A CA 1
ATOM 1815 C C . LYS A 1 228 ? 0.897 9.360 -9.802 1.00 94.25 228 LYS A C 1
ATOM 1817 O O . LYS A 1 228 ? 1.618 9.535 -8.821 1.00 94.25 228 LYS A O 1
ATOM 1822 N N . LEU A 1 229 ? 1.356 8.853 -10.953 1.00 95.88 229 LEU A N 1
ATOM 1823 C CA . LEU A 1 229 ? 2.775 8.576 -11.196 1.00 95.88 229 LEU A CA 1
ATOM 1824 C C . LEU A 1 229 ? 3.595 9.871 -11.126 1.00 95.88 229 LEU A C 1
ATOM 1826 O O . LEU A 1 229 ? 4.557 9.936 -10.364 1.00 95.88 229 LEU A O 1
ATOM 1830 N N . ASP A 1 230 ? 3.182 10.906 -11.860 1.00 95.31 230 ASP A N 1
ATOM 1831 C CA . ASP A 1 230 ? 3.882 12.195 -11.932 1.00 95.31 230 ASP A CA 1
ATOM 1832 C C . ASP A 1 230 ? 3.968 12.874 -10.554 1.00 95.31 230 ASP A C 1
ATOM 1834 O O . ASP A 1 230 ? 5.021 13.390 -10.153 1.00 95.31 230 ASP A O 1
ATOM 1838 N N . ALA A 1 231 ? 2.877 12.830 -9.788 1.00 92.94 231 ALA A N 1
ATOM 1839 C CA . ALA A 1 231 ? 2.842 13.367 -8.438 1.00 92.94 231 ALA A CA 1
ATOM 1840 C C . ALA A 1 231 ? 3.678 12.544 -7.452 1.00 92.94 231 ALA A C 1
ATOM 1842 O O . ALA A 1 231 ? 4.381 13.120 -6.620 1.00 92.94 231 ALA A O 1
ATOM 1843 N N . TRP A 1 232 ? 3.657 11.213 -7.558 1.00 94.69 232 TRP A N 1
ATOM 1844 C CA . TRP A 1 232 ? 4.467 10.354 -6.700 1.00 94.69 232 TRP A CA 1
ATOM 1845 C C . TRP A 1 232 ? 5.962 10.527 -6.990 1.00 94.69 232 TRP A C 1
ATOM 1847 O O . TRP A 1 232 ? 6.749 10.663 -6.054 1.00 94.69 232 TRP A O 1
ATOM 1857 N N . THR A 1 233 ? 6.365 10.627 -8.263 1.00 93.75 233 THR A N 1
ATOM 1858 C CA . THR A 1 233 ? 7.755 10.932 -8.638 1.00 93.75 233 THR A CA 1
ATOM 1859 C C . THR A 1 233 ? 8.181 12.279 -8.050 1.00 93.75 233 THR A C 1
ATOM 1861 O O . THR A 1 233 ? 9.242 12.376 -7.436 1.00 93.75 233 THR A O 1
ATOM 1864 N N . SER A 1 234 ? 7.327 13.301 -8.146 1.00 91.19 234 SER A N 1
ATOM 1865 C CA . SER A 1 234 ? 7.598 14.627 -7.574 1.00 91.19 234 SER A CA 1
ATOM 1866 C C . SER A 1 234 ? 7.726 14.595 -6.046 1.00 91.19 234 SER A C 1
ATOM 1868 O O . SER A 1 234 ? 8.657 15.182 -5.494 1.00 91.19 234 SER A O 1
ATOM 1870 N N . SER A 1 235 ? 6.829 13.876 -5.360 1.00 90.31 235 SER A N 1
ATOM 1871 C CA . SER A 1 235 ? 6.884 13.679 -3.905 1.00 90.31 235 SER A CA 1
ATOM 1872 C C . SER A 1 235 ? 8.165 12.962 -3.488 1.00 90.31 235 SER A C 1
ATOM 1874 O O . SER A 1 235 ? 8.795 13.362 -2.509 1.00 90.31 235 SER A O 1
ATOM 1876 N N . PHE A 1 236 ? 8.594 11.955 -4.253 1.00 90.50 236 PHE A N 1
ATOM 1877 C CA . PHE A 1 236 ? 9.833 11.236 -3.986 1.00 90.50 236 PHE A CA 1
ATOM 1878 C C . PHE A 1 236 ? 11.041 12.165 -4.068 1.00 90.50 236 PHE A C 1
ATOM 1880 O O . PHE A 1 236 ? 11.805 12.230 -3.107 1.00 90.50 236 PHE A O 1
ATOM 1887 N N . VAL A 1 237 ? 11.185 12.930 -5.157 1.00 88.88 237 VAL A N 1
ATOM 1888 C CA . VAL A 1 237 ? 12.299 13.882 -5.318 1.00 88.88 237 VAL A CA 1
ATOM 1889 C C . VAL A 1 237 ? 12.319 14.898 -4.173 1.00 88.88 237 VAL A C 1
ATOM 1891 O O . VAL A 1 237 ? 13.370 15.110 -3.572 1.00 88.88 237 VAL A O 1
ATOM 1894 N N . ALA A 1 238 ? 11.165 15.468 -3.813 1.00 87.00 238 ALA A N 1
ATOM 1895 C CA . ALA A 1 238 ? 11.066 16.398 -2.688 1.00 87.00 238 ALA A CA 1
ATOM 1896 C C . ALA A 1 238 ? 11.499 15.746 -1.359 1.00 87.00 238 ALA A C 1
ATOM 1898 O O . ALA A 1 238 ? 12.331 16.299 -0.642 1.00 87.00 238 ALA A O 1
ATOM 1899 N N . SER A 1 239 ? 11.011 14.535 -1.069 1.00 84.44 239 SER A N 1
ATOM 1900 C CA . SER A 1 239 ? 11.361 13.792 0.151 1.00 84.44 239 SER A CA 1
ATOM 1901 C C . SER A 1 239 ? 12.841 13.390 0.209 1.00 84.44 239 SER A C 1
ATOM 1903 O O . SER A 1 239 ? 13.439 13.348 1.284 1.00 84.44 239 SER A O 1
ATOM 1905 N N . ALA A 1 240 ? 13.452 13.106 -0.944 1.00 82.75 240 ALA A N 1
ATOM 1906 C CA . ALA A 1 240 ? 14.854 12.725 -1.044 1.00 82.75 240 ALA A CA 1
ATOM 1907 C C . ALA A 1 240 ? 15.777 13.924 -0.786 1.00 82.75 240 ALA A C 1
ATOM 1909 O O . ALA A 1 240 ? 16.755 13.793 -0.053 1.00 82.75 240 ALA A O 1
ATOM 1910 N N . ILE A 1 241 ? 15.418 15.113 -1.288 1.00 76.62 241 ILE A N 1
ATOM 1911 C CA . ILE A 1 241 ? 16.118 16.372 -0.977 1.00 76.62 241 ILE A CA 1
ATOM 1912 C C . ILE A 1 241 ? 16.069 16.660 0.536 1.00 76.62 241 ILE A C 1
ATOM 1914 O O . ILE A 1 241 ? 17.052 17.110 1.127 1.00 76.62 241 ILE A O 1
ATOM 1918 N N . GLU A 1 242 ? 14.954 16.334 1.190 1.00 80.06 242 GLU A N 1
ATOM 1919 C CA . GLU A 1 242 ? 14.785 16.440 2.646 1.00 80.06 242 GLU A CA 1
ATOM 1920 C C . GLU A 1 242 ? 15.409 15.273 3.436 1.00 80.06 242 GLU A C 1
ATOM 1922 O O . GLU A 1 242 ? 15.334 15.254 4.663 1.00 80.06 242 GLU A O 1
ATOM 1927 N N . HIS A 1 243 ? 16.054 14.315 2.760 1.00 76.62 243 HIS A N 1
ATOM 1928 C CA . HIS A 1 243 ? 16.660 13.111 3.343 1.00 76.62 243 HIS A CA 1
ATOM 1929 C C . HIS A 1 243 ? 15.676 12.206 4.111 1.00 76.62 243 HIS A C 1
ATOM 1931 O O . HIS A 1 243 ? 16.104 11.358 4.896 1.00 76.62 243 HIS A O 1
ATOM 1937 N N . SER A 1 244 ? 14.364 12.355 3.897 1.00 71.44 244 SER A N 1
ATOM 1938 C CA . SER A 1 244 ? 13.342 11.518 4.535 1.00 71.44 244 SER A CA 1
ATOM 1939 C C . SER A 1 244 ? 13.046 10.255 3.725 1.00 71.44 244 SER A C 1
ATOM 1941 O O . SER A 1 244 ? 12.740 9.223 4.317 1.00 71.44 244 SER A O 1
ATOM 1943 N N . TYR A 1 245 ? 13.160 10.321 2.389 1.00 72.44 245 TYR A N 1
ATOM 1944 C CA . TYR A 1 245 ? 12.855 9.234 1.437 1.00 72.44 245 TYR A CA 1
ATOM 1945 C C . TYR A 1 245 ? 11.457 8.608 1.610 1.00 72.44 245 TYR A C 1
ATOM 1947 O O . TYR A 1 245 ? 11.177 7.521 1.106 1.00 72.44 245 TYR A O 1
ATOM 1955 N N . GLN A 1 246 ? 10.557 9.294 2.317 1.00 75.56 246 GLN A N 1
ATOM 1956 C CA . GLN A 1 246 ? 9.182 8.868 2.543 1.00 75.56 246 GLN A CA 1
ATOM 1957 C C . GLN A 1 246 ? 8.283 9.530 1.506 1.00 75.56 246 GLN A C 1
ATOM 1959 O O . GLN A 1 246 ? 7.610 10.524 1.771 1.00 75.56 246 GLN A O 1
ATOM 1964 N N . ALA A 1 247 ? 8.297 8.978 0.296 1.00 80.94 247 ALA A N 1
ATOM 1965 C CA . ALA A 1 247 ? 7.408 9.424 -0.763 1.00 80.94 247 ALA A CA 1
ATOM 1966 C C . ALA A 1 247 ? 5.966 9.001 -0.458 1.00 80.94 247 ALA A C 1
ATOM 1968 O O . ALA A 1 247 ? 5.700 7.829 -0.170 1.00 80.94 247 ALA A O 1
ATOM 1969 N N . ILE A 1 248 ? 5.041 9.951 -0.561 1.00 87.56 248 ILE A N 1
ATOM 1970 C CA . ILE A 1 248 ? 3.615 9.723 -0.346 1.00 87.56 248 ILE A CA 1
ATOM 1971 C C . ILE A 1 248 ? 2.928 9.689 -1.710 1.00 87.56 248 ILE A C 1
ATOM 1973 O O . ILE A 1 248 ? 3.138 10.555 -2.558 1.00 87.56 248 ILE A O 1
ATOM 1977 N N . THR A 1 249 ? 2.070 8.697 -1.908 1.00 92.50 249 THR A N 1
ATOM 1978 C CA . THR A 1 249 ? 1.085 8.682 -2.994 1.00 92.50 249 THR A CA 1
ATOM 1979 C C . THR A 1 249 ? -0.304 8.495 -2.399 1.00 92.50 249 THR A C 1
ATOM 1981 O O . THR A 1 249 ? -0.461 8.384 -1.182 1.00 92.50 249 THR A O 1
ATOM 1984 N N . TRP A 1 250 ? -1.328 8.477 -3.241 1.00 91.25 250 TRP A N 1
ATOM 1985 C CA . TRP A 1 250 ? -2.705 8.316 -2.803 1.00 91.25 250 TRP A CA 1
ATOM 1986 C C . TRP A 1 250 ? -3.489 7.390 -3.713 1.00 91.25 250 TRP A C 1
ATOM 1988 O O . TRP A 1 250 ? -3.192 7.252 -4.900 1.00 91.25 250 TRP A O 1
ATOM 1998 N N . GLN A 1 251 ? -4.514 6.773 -3.146 1.00 92.88 251 GLN A N 1
ATOM 1999 C CA . GLN A 1 251 ? -5.581 6.084 -3.846 1.00 92.88 251 GLN A CA 1
ATOM 2000 C C . GLN A 1 251 ? -6.902 6.647 -3.325 1.00 92.88 251 GLN A C 1
ATOM 2002 O O . GLN A 1 251 ? -7.151 6.624 -2.119 1.00 92.88 251 GLN A O 1
ATOM 2007 N N . ASP A 1 252 ? -7.721 7.178 -4.233 1.00 88.75 252 ASP A N 1
ATOM 2008 C CA . ASP A 1 252 ? -8.898 7.975 -3.880 1.00 88.75 252 ASP A CA 1
ATOM 2009 C C . ASP A 1 252 ? -8.509 9.117 -2.911 1.00 88.75 252 ASP A C 1
ATOM 2011 O O . ASP A 1 252 ? -7.631 9.916 -3.236 1.00 88.75 252 ASP A O 1
ATOM 2015 N N . GLU A 1 253 ? -9.107 9.188 -1.719 1.00 87.88 253 GLU A N 1
ATOM 2016 C CA . GLU A 1 253 ? -8.770 10.187 -0.689 1.00 87.88 253 GLU A CA 1
ATOM 2017 C C . GLU A 1 253 ? -7.803 9.665 0.391 1.00 87.88 253 GLU A C 1
ATOM 2019 O O . GLU A 1 253 ? -7.574 10.350 1.390 1.00 87.88 253 GLU A O 1
ATOM 2024 N N . LEU A 1 254 ? -7.279 8.444 0.250 1.00 92.94 254 LEU A N 1
ATOM 2025 C CA . LEU A 1 254 ? -6.357 7.852 1.219 1.00 92.94 254 LEU A CA 1
ATOM 2026 C C . LEU A 1 254 ? -4.926 7.911 0.707 1.00 92.94 254 LEU A C 1
ATOM 2028 O O . LEU A 1 254 ? -4.651 7.552 -0.437 1.00 92.94 254 LEU A O 1
ATOM 2032 N N . SER A 1 255 ? -4.002 8.321 1.570 1.00 94.75 255 SER A N 1
ATOM 2033 C CA . SER A 1 255 ? -2.578 8.312 1.252 1.00 94.75 255 SER A CA 1
ATOM 2034 C C . SER A 1 255 ? -1.909 7.029 1.740 1.00 94.75 255 SER A C 1
ATOM 2036 O O . SER A 1 255 ? -2.385 6.376 2.667 1.00 94.75 255 SER A O 1
ATOM 2038 N N . PHE A 1 256 ? -0.805 6.636 1.113 1.00 95.00 256 PHE A N 1
ATOM 2039 C CA . PHE A 1 256 ? 0.036 5.541 1.590 1.00 95.00 256 PHE A CA 1
ATOM 2040 C C . PHE A 1 256 ? 1.503 5.779 1.229 1.00 95.00 256 PHE A C 1
ATOM 2042 O O . PHE A 1 256 ? 1.823 6.505 0.283 1.00 95.00 256 PHE A O 1
ATOM 2049 N N . THR A 1 257 ? 2.391 5.149 1.993 1.00 92.94 257 THR A N 1
ATOM 2050 C CA . THR A 1 257 ? 3.841 5.154 1.775 1.00 92.94 257 THR A CA 1
ATOM 2051 C C . THR A 1 257 ? 4.346 3.745 1.491 1.00 92.94 257 THR A C 1
ATOM 2053 O O . THR A 1 257 ? 3.666 2.749 1.752 1.00 92.94 257 THR A O 1
ATOM 2056 N N . VAL A 1 258 ? 5.562 3.660 0.961 1.00 92.25 258 VAL A N 1
ATOM 2057 C CA . VAL A 1 258 ? 6.302 2.400 0.838 1.00 92.25 258 VAL A CA 1
ATOM 2058 C C . VAL A 1 258 ? 7.234 2.239 2.029 1.00 92.25 258 VAL A C 1
ATOM 2060 O O . VAL A 1 258 ? 7.782 3.221 2.525 1.00 92.25 258 VAL A O 1
ATOM 2063 N N . ASN A 1 259 ? 7.404 1.002 2.490 1.00 90.69 259 ASN A N 1
ATOM 2064 C CA . ASN A 1 259 ? 8.248 0.693 3.641 1.00 90.69 259 ASN A CA 1
ATOM 2065 C C . ASN A 1 259 ? 9.359 -0.268 3.236 1.00 90.69 259 ASN A C 1
ATOM 2067 O O . ASN A 1 259 ? 9.102 -1.271 2.578 1.00 90.69 259 ASN A O 1
ATOM 2071 N N . THR A 1 260 ? 10.586 0.002 3.668 1.00 87.06 260 THR A N 1
ATOM 2072 C CA . THR A 1 260 ? 11.755 -0.792 3.283 1.00 87.06 260 THR A CA 1
ATOM 2073 C C . THR A 1 260 ? 12.271 -1.612 4.458 1.00 87.06 260 THR A C 1
ATOM 2075 O O . THR A 1 260 ? 12.648 -1.069 5.496 1.00 87.06 260 THR A O 1
ATOM 2078 N N . THR A 1 261 ? 12.326 -2.932 4.296 1.00 85.25 261 THR A N 1
ATOM 2079 C CA . THR A 1 261 ? 12.967 -3.837 5.255 1.00 85.25 261 THR A CA 1
ATOM 2080 C C . THR A 1 261 ? 14.441 -3.967 4.934 1.00 85.25 261 THR A C 1
ATOM 2082 O O . THR A 1 261 ? 14.810 -4.458 3.867 1.00 85.25 261 THR A O 1
ATOM 2085 N N . THR A 1 262 ? 15.294 -3.578 5.878 1.00 72.25 262 THR A N 1
ATOM 2086 C CA . THR A 1 262 ? 16.719 -3.907 5.830 1.00 72.25 262 THR A CA 1
ATOM 2087 C C . THR A 1 262 ? 16.929 -5.245 6.531 1.00 72.25 262 THR A C 1
ATOM 2089 O O . THR A 1 262 ? 16.663 -5.377 7.726 1.00 72.25 262 THR A O 1
ATOM 2092 N N . SER A 1 263 ? 17.389 -6.266 5.801 1.00 58.50 263 SER A N 1
ATOM 2093 C CA . SER A 1 263 ? 17.760 -7.536 6.428 1.00 58.50 263 SER A CA 1
ATOM 2094 C C . SER A 1 263 ? 18.977 -7.289 7.318 1.00 58.50 263 SER A C 1
ATOM 2096 O O . SER A 1 263 ? 20.088 -7.025 6.845 1.00 58.50 263 SER A O 1
ATOM 2098 N N . ARG A 1 264 ? 18.764 -7.275 8.637 1.00 48.12 264 ARG A N 1
ATOM 2099 C CA . ARG A 1 264 ? 19.837 -7.052 9.603 1.00 48.12 264 ARG A CA 1
ATOM 2100 C C . ARG A 1 264 ? 20.714 -8.297 9.597 1.00 48.12 264 ARG A C 1
ATOM 2102 O O . ARG A 1 264 ? 20.327 -9.330 10.131 1.00 48.12 264 ARG A O 1
ATOM 2109 N N . SER A 1 265 ? 21.897 -8.176 8.995 1.00 44.84 265 SER A N 1
ATOM 2110 C CA . SER A 1 265 ? 22.953 -9.187 9.044 1.00 44.84 265 SER A CA 1
ATOM 2111 C C . SER A 1 265 ? 23.210 -9.583 10.495 1.00 44.84 265 SER A C 1
ATOM 2113 O O . SER A 1 265 ? 23.888 -8.872 11.245 1.00 44.84 265 SER A O 1
ATOM 2115 N N . ASP A 1 266 ? 22.653 -10.716 10.906 1.00 45.03 266 ASP A N 1
ATOM 2116 C CA . ASP A 1 266 ? 22.936 -11.334 12.190 1.00 45.03 266 ASP A CA 1
ATOM 2117 C C . ASP A 1 266 ? 24.334 -11.966 12.071 1.00 45.03 266 ASP A C 1
ATOM 2119 O O . ASP A 1 266 ? 24.525 -13.174 11.917 1.00 45.03 266 ASP A O 1
ATOM 2123 N N . SER A 1 267 ? 25.349 -11.096 12.071 1.00 46.00 267 SER A N 1
ATOM 2124 C CA . SER A 1 267 ? 26.775 -11.393 11.865 1.00 46.00 267 SER A CA 1
ATOM 2125 C C . SER A 1 267 ? 27.361 -12.380 12.889 1.00 46.00 267 SER A C 1
ATOM 2127 O O . SER A 1 267 ? 28.533 -12.754 12.818 1.00 46.00 267 SER A O 1
ATOM 2129 N N . THR A 1 268 ? 26.543 -12.857 13.827 1.00 48.97 268 THR A N 1
ATOM 2130 C CA . THR A 1 268 ? 26.909 -13.786 14.893 1.00 48.97 268 THR A CA 1
ATOM 2131 C C . THR A 1 268 ? 26.755 -15.262 14.513 1.00 48.97 268 THR A C 1
ATOM 2133 O O . THR A 1 268 ? 27.363 -16.111 15.168 1.00 48.97 268 THR A O 1
ATOM 2136 N N . LYS A 1 269 ? 26.055 -15.623 13.425 1.00 47.16 269 LYS A N 1
ATOM 2137 C CA . LYS A 1 269 ? 25.935 -17.031 12.990 1.00 47.16 269 LYS A CA 1
ATOM 2138 C C . LYS A 1 269 ? 26.816 -17.344 11.780 1.00 47.16 269 LYS A C 1
ATOM 2140 O O . LYS A 1 269 ? 26.356 -17.546 10.663 1.00 47.16 269 LYS A O 1
ATOM 2145 N N . LYS A 1 270 ? 28.120 -17.492 12.041 1.00 47.66 270 LYS A N 1
ATOM 2146 C CA . LYS A 1 270 ? 29.097 -18.124 11.135 1.00 47.66 270 LYS A CA 1
ATOM 2147 C C . LYS A 1 270 ? 28.750 -19.602 10.878 1.00 47.66 270 LYS A C 1
ATOM 2149 O O . LYS A 1 270 ? 29.419 -20.486 11.409 1.00 47.66 270 LYS A O 1
ATOM 2154 N N . LYS A 1 271 ? 27.756 -19.912 10.043 1.00 43.50 271 LYS A N 1
ATOM 2155 C CA . LYS A 1 271 ? 27.681 -21.214 9.357 1.00 43.50 271 LYS A CA 1
ATOM 2156 C C . LYS A 1 271 ? 27.231 -21.039 7.906 1.00 43.50 271 LYS A C 1
ATOM 2158 O O . LYS A 1 271 ? 26.125 -20.618 7.617 1.00 43.50 271 LYS A O 1
ATOM 2163 N N . LYS A 1 272 ? 28.185 -21.368 7.033 1.00 44.44 272 LYS A N 1
ATOM 2164 C CA . LYS A 1 272 ? 28.174 -21.489 5.569 1.00 44.44 272 LYS A CA 1
ATOM 2165 C C . LYS A 1 272 ? 26.818 -21.819 4.911 1.00 44.44 272 LYS A C 1
ATOM 2167 O O . LYS A 1 272 ? 26.150 -22.755 5.336 1.00 44.44 272 LYS A O 1
ATOM 2172 N N . LYS A 1 273 ? 26.640 -21.199 3.731 1.00 42.31 273 LYS A N 1
ATOM 2173 C CA . LYS A 1 273 ? 25.768 -21.528 2.579 1.00 42.31 273 LYS A CA 1
ATOM 2174 C C . LYS A 1 273 ? 24.319 -21.019 2.609 1.00 42.31 273 LYS A C 1
ATOM 2176 O O . LYS A 1 273 ? 23.389 -21.798 2.746 1.00 42.31 273 LYS A O 1
ATOM 2181 N N . ALA A 1 274 ? 24.152 -19.740 2.294 1.00 35.81 274 ALA A N 1
ATOM 2182 C CA . ALA A 1 274 ? 23.605 -19.277 1.015 1.00 35.81 274 ALA A CA 1
ATOM 2183 C C . ALA A 1 274 ? 24.003 -17.802 0.863 1.00 35.81 274 ALA A C 1
ATOM 2185 O O . ALA A 1 274 ? 24.144 -17.102 1.862 1.00 35.81 274 ALA A O 1
ATOM 2186 N N . LEU A 1 275 ? 24.245 -17.350 -0.363 1.00 41.66 275 LEU A N 1
ATOM 2187 C CA . LEU A 1 275 ? 24.417 -15.938 -0.691 1.00 41.66 275 LEU A CA 1
ATOM 2188 C C . LEU A 1 275 ? 23.038 -15.258 -0.556 1.00 41.66 275 LEU A C 1
ATOM 2190 O O . LEU A 1 275 ? 22.413 -14.920 -1.551 1.00 41.66 275 LEU A O 1
ATOM 2194 N N . THR A 1 276 ? 22.481 -15.174 0.654 1.00 42.41 276 THR A N 1
ATOM 2195 C CA . THR A 1 276 ? 21.289 -14.356 0.901 1.00 42.41 276 THR A CA 1
ATOM 2196 C C . THR A 1 276 ? 21.773 -12.919 0.929 1.00 42.41 276 THR A C 1
ATOM 2198 O O . THR A 1 276 ? 22.288 -12.452 1.945 1.00 42.41 276 THR A O 1
ATOM 2201 N N . HIS A 1 277 ? 21.717 -12.275 -0.232 1.00 52.19 277 HIS A N 1
ATOM 2202 C CA . HIS A 1 277 ? 21.961 -10.849 -0.374 1.00 52.19 277 HIS A CA 1
ATOM 2203 C C . HIS A 1 277 ? 21.106 -10.093 0.652 1.00 52.19 277 HIS A C 1
ATOM 2205 O O . HIS A 1 277 ? 19.900 -10.316 0.741 1.00 52.19 277 HIS A O 1
ATOM 2211 N N . ASN A 1 278 ? 21.736 -9.234 1.457 1.00 56.09 278 ASN A N 1
ATOM 2212 C CA . ASN A 1 278 ? 21.060 -8.376 2.438 1.00 56.09 278 ASN A CA 1
ATOM 2213 C C . ASN A 1 278 ? 20.455 -7.136 1.755 1.00 56.09 278 ASN A C 1
ATOM 2215 O O . ASN A 1 278 ? 20.535 -6.033 2.299 1.00 56.09 278 ASN A O 1
ATOM 2219 N N . ASP A 1 279 ? 19.913 -7.292 0.549 1.00 66.50 279 ASP A N 1
ATOM 2220 C CA . ASP A 1 279 ? 19.430 -6.155 -0.223 1.00 66.50 279 ASP A CA 1
ATOM 2221 C C . ASP A 1 279 ? 18.115 -5.644 0.393 1.00 66.50 279 ASP A C 1
ATOM 2223 O O . ASP A 1 279 ? 17.233 -6.440 0.744 1.00 66.50 279 ASP A O 1
ATOM 2227 N N . PRO A 1 280 ? 17.981 -4.324 0.599 1.00 80.56 280 PRO A N 1
ATOM 2228 C CA . PRO A 1 280 ? 16.803 -3.751 1.230 1.00 80.56 280 PRO A CA 1
ATOM 2229 C C . PRO A 1 280 ? 15.569 -3.966 0.347 1.00 80.56 280 PRO A C 1
ATOM 2231 O O . PRO A 1 280 ? 15.474 -3.418 -0.744 1.00 80.56 280 PRO A O 1
ATOM 2234 N N . THR A 1 281 ? 14.592 -4.738 0.818 1.00 87.94 281 THR A N 1
ATOM 2235 C CA . THR A 1 281 ? 13.342 -4.954 0.071 1.00 87.94 281 THR A CA 1
ATOM 2236 C C . THR A 1 281 ? 12.353 -3.847 0.401 1.00 87.94 281 THR A C 1
ATOM 2238 O O . THR A 1 281 ? 12.018 -3.640 1.567 1.00 87.94 281 THR A O 1
ATOM 2241 N N . THR A 1 282 ? 11.878 -3.132 -0.615 1.00 91.56 282 THR A N 1
ATOM 2242 C CA . THR A 1 282 ? 10.853 -2.094 -0.479 1.00 91.56 282 THR A CA 1
ATOM 2243 C C . THR A 1 282 ? 9.481 -2.681 -0.764 1.00 91.56 282 THR A C 1
ATOM 2245 O O . THR A 1 282 ? 9.234 -3.216 -1.840 1.00 91.56 282 THR A O 1
ATOM 2248 N N . TRP A 1 283 ? 8.588 -2.588 0.213 1.00 94.38 283 TRP A N 1
ATOM 2249 C CA . TRP A 1 283 ? 7.245 -3.141 0.192 1.00 94.38 283 TRP A CA 1
ATOM 2250 C C . TRP A 1 283 ? 6.224 -2.087 -0.228 1.00 94.38 283 TRP A C 1
ATOM 2252 O O . TRP A 1 283 ? 6.120 -1.012 0.367 1.00 94.38 283 TRP A O 1
ATOM 2262 N N . VAL A 1 284 ? 5.455 -2.436 -1.253 1.00 95.88 284 VAL A N 1
ATOM 2263 C CA . VAL A 1 284 ? 4.507 -1.584 -1.959 1.00 95.88 284 VAL A CA 1
ATOM 2264 C C . VAL A 1 284 ? 3.076 -2.019 -1.634 1.00 95.88 284 VAL A C 1
ATOM 2266 O O . VAL A 1 284 ? 2.677 -3.130 -2.002 1.00 95.88 284 VAL A O 1
ATOM 2269 N N . PRO A 1 285 ? 2.288 -1.165 -0.953 1.00 96.38 285 PRO A N 1
ATOM 2270 C CA . PRO A 1 285 ? 0.870 -1.407 -0.699 1.00 96.38 285 PRO A CA 1
ATOM 2271 C C . PRO A 1 285 ? 0.040 -1.651 -1.965 1.00 96.38 285 PRO A C 1
ATOM 2273 O O . PRO A 1 285 ? 0.246 -1.000 -2.989 1.00 96.38 285 PRO A O 1
ATOM 2276 N N . SER A 1 286 ? -0.952 -2.543 -1.872 1.00 96.38 286 SER A N 1
ATOM 2277 C CA . SER A 1 286 ? -1.946 -2.740 -2.932 1.00 96.38 286 SER A CA 1
ATOM 2278 C C . SER A 1 286 ? -2.975 -1.605 -2.934 1.00 96.38 286 SER A C 1
ATOM 2280 O O . SER A 1 286 ? -3.679 -1.394 -1.944 1.00 96.38 286 SER A O 1
ATOM 2282 N N . ARG A 1 287 ? -3.122 -0.909 -4.067 1.00 95.69 287 ARG A N 1
ATOM 2283 C CA . ARG A 1 287 ? -4.141 0.136 -4.271 1.00 95.69 287 ARG A CA 1
ATOM 2284 C C . ARG A 1 287 ? -5.558 -0.412 -4.163 1.00 95.69 287 ARG A C 1
ATOM 2286 O O . ARG A 1 287 ? -6.417 0.274 -3.625 1.00 95.69 287 ARG A O 1
ATOM 2293 N N . GLN A 1 288 ? -5.794 -1.652 -4.591 1.00 95.62 288 GLN A N 1
ATOM 2294 C CA . GLN A 1 288 ? -7.086 -2.316 -4.410 1.00 95.62 288 GLN A CA 1
ATOM 2295 C C . GLN A 1 288 ? -7.471 -2.390 -2.929 1.00 95.62 288 GLN A C 1
ATOM 2297 O O . GLN A 1 288 ? -8.588 -2.043 -2.555 1.00 95.62 288 GLN A O 1
ATOM 2302 N N . LEU A 1 289 ? -6.520 -2.750 -2.068 1.00 95.31 289 LEU A N 1
ATOM 2303 C CA . LEU A 1 289 ? -6.755 -2.822 -0.630 1.00 95.31 289 LEU A CA 1
ATOM 2304 C C . LEU A 1 289 ? -6.924 -1.433 0.007 1.00 95.31 289 LEU A C 1
ATOM 2306 O O . LEU A 1 289 ? -7.762 -1.264 0.893 1.00 95.31 289 LEU A O 1
ATOM 2310 N N . VAL A 1 290 ? -6.170 -0.428 -0.452 1.00 95.44 290 VAL A N 1
ATOM 2311 C CA . VAL A 1 290 ? -6.347 0.967 -0.009 1.00 95.44 290 VAL A CA 1
ATOM 2312 C C . VAL A 1 290 ? -7.726 1.501 -0.421 1.00 95.44 290 VAL A C 1
ATOM 2314 O O . VAL A 1 290 ? -8.410 2.112 0.397 1.00 95.44 290 VAL A O 1
ATOM 2317 N N . LYS A 1 291 ? -8.201 1.206 -1.635 1.00 93.25 291 LYS A N 1
ATOM 2318 C CA . LYS A 1 291 ? -9.560 1.560 -2.076 1.00 93.25 291 LYS A CA 1
ATOM 2319 C C . LYS A 1 291 ? -10.628 0.900 -1.210 1.00 93.25 291 LYS A C 1
ATOM 2321 O O . LYS A 1 291 ? -11.611 1.539 -0.836 1.00 93.25 291 LYS A O 1
ATOM 2326 N N . ASP A 1 292 ? -10.421 -0.353 -0.819 1.00 92.81 292 ASP A N 1
ATOM 2327 C CA . ASP A 1 292 ? -11.342 -1.008 0.100 1.00 92.81 292 ASP A CA 1
ATOM 2328 C C . ASP A 1 292 ? -11.367 -0.343 1.495 1.00 92.81 292 ASP A C 1
ATOM 2330 O O . ASP A 1 292 ? -12.421 -0.286 2.131 1.00 92.81 292 ASP A O 1
ATOM 2334 N N . PHE A 1 293 ? -10.237 0.181 1.988 1.00 93.50 293 PHE A N 1
ATOM 2335 C CA . PHE A 1 293 ? -10.225 0.995 3.211 1.00 93.50 293 PHE A CA 1
ATOM 2336 C C . PHE A 1 293 ? -10.998 2.295 3.051 1.00 93.50 293 PHE A C 1
ATOM 2338 O O . PHE A 1 293 ? -11.664 2.723 3.991 1.00 93.50 293 PHE A O 1
ATOM 2345 N N . TYR A 1 294 ? -10.925 2.925 1.880 1.00 91.50 294 TYR A N 1
ATOM 2346 C CA . TYR A 1 294 ? -11.687 4.138 1.609 1.00 91.50 294 TYR A CA 1
ATOM 2347 C C . TYR A 1 294 ? -13.195 3.856 1.680 1.00 91.50 294 TYR A C 1
ATOM 2349 O O . TYR A 1 294 ? -13.940 4.612 2.307 1.00 91.50 294 TYR A O 1
ATOM 2357 N N . GLN A 1 295 ? -13.637 2.702 1.166 1.00 89.31 295 GLN A N 1
ATOM 2358 C CA . GLN A 1 295 ? -15.015 2.234 1.340 1.00 89.31 295 GLN A CA 1
ATOM 2359 C C . GLN A 1 295 ? -15.364 1.980 2.815 1.00 89.31 295 GLN A C 1
ATOM 2361 O O . GLN A 1 295 ? -16.425 2.410 3.273 1.00 89.31 295 GLN A O 1
ATOM 2366 N N . ASP A 1 296 ? -14.480 1.327 3.579 1.00 91.06 296 ASP A N 1
ATOM 2367 C CA . ASP A 1 296 ? -14.685 1.096 5.015 1.00 91.06 296 ASP A CA 1
ATOM 2368 C C . ASP A 1 296 ? -14.816 2.414 5.794 1.00 91.06 296 ASP A C 1
ATOM 2370 O O . ASP A 1 296 ? -15.730 2.565 6.608 1.00 91.06 296 ASP A O 1
ATOM 2374 N N . ALA A 1 297 ? -13.934 3.379 5.526 1.00 89.12 297 ALA A N 1
ATOM 2375 C CA . ALA A 1 297 ? -13.951 4.701 6.141 1.00 89.12 297 ALA A CA 1
ATOM 2376 C C . ALA A 1 297 ? -15.239 5.461 5.794 1.00 89.12 297 ALA A C 1
ATOM 2378 O O . ALA A 1 297 ? -15.846 6.076 6.674 1.00 89.12 297 ALA A O 1
ATOM 2379 N N . GLY A 1 298 ? -15.715 5.353 4.549 1.00 85.44 298 GLY A N 1
ATOM 2380 C CA . GLY A 1 298 ? -17.016 5.875 4.134 1.00 85.44 298 GLY A CA 1
ATOM 2381 C C . GLY A 1 298 ? -18.164 5.276 4.951 1.00 85.44 298 GLY A C 1
ATOM 2382 O O . GLY A 1 298 ? -18.960 6.013 5.534 1.00 85.44 298 GLY A O 1
ATOM 2383 N N . VAL A 1 299 ? -18.222 3.944 5.074 1.00 87.06 299 VAL A N 1
ATOM 2384 C CA . VAL A 1 299 ? -19.247 3.244 5.873 1.00 87.06 299 VAL A CA 1
ATOM 2385 C C . VAL A 1 299 ? -19.227 3.706 7.332 1.00 87.06 299 VAL A C 1
ATOM 2387 O O . VAL A 1 299 ? -20.276 4.045 7.885 1.00 87.06 299 VAL A O 1
ATOM 2390 N N . VAL A 1 300 ? -18.044 3.760 7.949 1.00 87.88 300 VAL A N 1
ATOM 2391 C CA . VAL A 1 300 ? -17.853 4.258 9.321 1.00 87.88 300 VAL A CA 1
ATOM 2392 C C . VAL A 1 300 ? -18.347 5.693 9.457 1.00 87.88 300 VAL A C 1
ATOM 2394 O O . VAL A 1 300 ? -19.064 6.005 10.411 1.00 87.88 300 VAL A O 1
ATOM 2397 N N . SER A 1 301 ? -18.010 6.551 8.493 1.00 82.56 301 SER A N 1
ATOM 2398 C CA . SER A 1 301 ? -18.428 7.949 8.473 1.00 82.56 301 SER A CA 1
ATOM 2399 C C . SER A 1 301 ? -19.947 8.063 8.555 1.00 82.56 301 SER A C 1
ATOM 2401 O O . SER A 1 301 ? -20.458 8.675 9.491 1.00 82.56 301 SER A O 1
ATOM 2403 N N . TYR A 1 302 ? -20.697 7.405 7.669 1.00 81.12 302 TYR A N 1
ATOM 2404 C CA . TYR A 1 302 ? -22.164 7.463 7.694 1.00 81.12 302 TYR A CA 1
ATOM 2405 C C . TYR A 1 302 ? -22.781 6.804 8.932 1.00 81.12 302 TYR A C 1
ATOM 2407 O O . TYR A 1 302 ? -23.754 7.327 9.478 1.00 81.12 302 TYR A O 1
ATOM 2415 N N . ILE A 1 303 ? -22.220 5.690 9.413 1.00 81.81 303 ILE A N 1
ATOM 2416 C CA . ILE A 1 303 ? -22.708 5.038 10.637 1.00 81.81 303 ILE A CA 1
ATOM 2417 C C . ILE A 1 303 ? -22.546 5.967 11.839 1.00 81.81 303 ILE A C 1
ATOM 2419 O O . ILE A 1 303 ? -23.491 6.111 12.608 1.00 81.81 303 ILE A O 1
ATOM 2423 N N . SER A 1 304 ? -21.419 6.679 11.947 1.00 77.06 304 SER A N 1
ATOM 2424 C CA . SER A 1 304 ? -21.181 7.662 13.017 1.00 77.06 304 SER A CA 1
ATOM 2425 C C . SER A 1 304 ? -22.150 8.854 12.994 1.00 77.06 304 SER A C 1
ATOM 2427 O O . SER A 1 304 ? -22.263 9.593 13.975 1.00 77.06 304 SER A O 1
ATOM 2429 N N . ARG A 1 305 ? -22.863 9.042 11.875 1.00 76.50 305 ARG A N 1
ATOM 2430 C CA . ARG A 1 305 ? -23.931 10.036 11.690 1.00 76.50 305 ARG A CA 1
ATOM 2431 C C . ARG A 1 305 ? -25.330 9.483 11.977 1.00 76.50 305 ARG A C 1
ATOM 2433 O O . ARG A 1 305 ? -26.291 10.240 11.901 1.00 76.50 305 ARG A O 1
ATOM 2440 N N . GLY A 1 306 ? -25.448 8.189 12.265 1.00 75.62 306 GLY A N 1
ATOM 2441 C CA . GLY A 1 306 ? -26.707 7.513 12.569 1.00 75.62 306 GLY A CA 1
ATOM 2442 C C . GLY A 1 306 ? -27.519 7.021 11.393 1.00 75.62 306 GLY A C 1
ATOM 2443 O O . GLY A 1 306 ? -28.699 6.728 11.560 1.00 75.62 306 GLY A O 1
ATOM 2444 N N . TYR A 1 307 ? -26.887 6.862 10.232 1.00 78.88 307 TYR A N 1
ATOM 2445 C CA . TYR A 1 307 ? -27.561 6.335 9.053 1.00 78.88 307 TYR A CA 1
ATOM 2446 C C . TYR A 1 307 ? -27.854 4.838 9.231 1.00 78.88 307 TYR A C 1
ATOM 2448 O O . TYR A 1 307 ? -26.977 4.024 9.553 1.00 78.88 307 TYR A O 1
ATOM 2456 N N . SER A 1 308 ? -29.106 4.461 8.985 1.00 80.88 308 SER A N 1
ATOM 2457 C CA . SER A 1 308 ? -29.519 3.069 8.805 1.00 80.88 308 SER A CA 1
ATOM 2458 C C . SER A 1 308 ? -28.993 2.503 7.479 1.00 80.88 308 SER A C 1
ATOM 2460 O O . SER A 1 308 ? -28.608 3.248 6.577 1.00 80.88 308 SER A O 1
ATOM 2462 N N . ASN A 1 309 ? -29.010 1.176 7.306 1.00 78.75 309 ASN A N 1
ATOM 2463 C CA . ASN A 1 309 ? -28.563 0.554 6.050 1.00 78.75 309 ASN A CA 1
ATOM 2464 C C . ASN A 1 309 ? -29.356 1.059 4.821 1.00 78.75 309 ASN A C 1
ATOM 2466 O O . ASN A 1 309 ? -28.802 1.275 3.746 1.00 78.75 309 ASN A O 1
ATOM 2470 N N . THR A 1 310 ? -30.661 1.293 4.974 1.00 76.69 310 THR A N 1
ATOM 2471 C CA . THR A 1 310 ? -31.505 1.839 3.900 1.00 76.69 310 THR A CA 1
ATOM 2472 C C . THR A 1 310 ? -31.141 3.279 3.548 1.00 76.69 310 THR A C 1
ATOM 2474 O O . THR A 1 310 ? -31.134 3.636 2.374 1.00 76.69 310 THR A O 1
ATOM 2477 N N . GLU A 1 311 ? -30.794 4.100 4.540 1.00 78.38 311 GLU A N 1
ATOM 2478 C CA . GLU A 1 311 ? -30.382 5.491 4.315 1.00 78.38 311 GLU A CA 1
ATOM 2479 C C . GLU A 1 311 ? -28.977 5.581 3.722 1.00 78.38 311 GLU A C 1
ATOM 2481 O O . GLU A 1 311 ? -28.749 6.421 2.862 1.00 78.38 311 GLU A O 1
ATOM 2486 N N . LEU A 1 312 ? -28.064 4.687 4.109 1.00 75.81 312 LEU A N 1
ATOM 2487 C CA . LEU A 1 312 ? -26.733 4.537 3.508 1.00 75.81 312 LEU A CA 1
ATOM 2488 C C . LEU A 1 312 ? -26.809 4.308 1.995 1.00 75.81 312 LEU A C 1
ATOM 2490 O O . LEU A 1 312 ? -26.133 4.996 1.234 1.00 75.81 312 LEU A O 1
ATOM 2494 N N . LYS A 1 313 ? -27.674 3.382 1.559 1.00 73.12 313 LYS A N 1
ATOM 2495 C CA . LYS A 1 313 ? -27.890 3.084 0.133 1.00 73.12 313 LYS A CA 1
ATOM 2496 C C . LYS A 1 313 ? -28.466 4.270 -0.642 1.00 73.12 313 LYS A C 1
ATOM 2498 O O . LYS A 1 313 ? -28.145 4.451 -1.810 1.00 73.12 313 LYS A O 1
ATOM 2503 N N . ASN A 1 314 ? -29.310 5.074 0.002 1.00 69.25 314 ASN A N 1
ATOM 2504 C CA . ASN A 1 314 ? -29.927 6.241 -0.627 1.00 69.25 314 ASN A CA 1
ATOM 2505 C C . ASN A 1 314 ? -28.981 7.455 -0.641 1.00 69.25 314 ASN A C 1
ATOM 2507 O O . ASN A 1 314 ? -28.947 8.196 -1.621 1.00 69.25 314 ASN A O 1
ATOM 2511 N N . ALA A 1 315 ? -28.194 7.653 0.421 1.00 64.56 315 ALA A N 1
ATOM 2512 C CA . ALA A 1 315 ? -27.235 8.750 0.548 1.00 64.56 315 ALA A CA 1
ATOM 2513 C C . ALA A 1 315 ? -26.071 8.610 -0.440 1.00 64.56 315 ALA A C 1
ATOM 2515 O O . ALA A 1 315 ? -25.692 9.595 -1.077 1.00 64.56 315 ALA A O 1
ATOM 2516 N N . SER A 1 316 ? -25.587 7.379 -0.646 1.00 59.91 316 SER A N 1
ATOM 2517 C CA . SER A 1 316 ? -24.551 7.074 -1.638 1.00 59.91 316 SER A CA 1
ATOM 2518 C C . SER A 1 316 ? -24.996 7.313 -3.088 1.00 59.91 316 SER A C 1
ATOM 2520 O O . SER A 1 316 ? -24.155 7.428 -3.972 1.00 59.91 316 SER A O 1
ATOM 2522 N N . CYS A 1 317 ? -26.304 7.440 -3.342 1.00 53.16 317 CYS A N 1
ATOM 2523 C CA . CYS A 1 317 ? -26.862 7.707 -4.670 1.00 53.16 317 CYS A CA 1
ATOM 2524 C C . CYS A 1 317 ? -27.124 9.196 -4.961 1.00 53.16 317 CYS A C 1
ATOM 2526 O O . CYS A 1 317 ? -27.587 9.506 -6.058 1.00 53.16 317 CYS A O 1
ATOM 2528 N N . HIS A 1 318 ? -26.937 10.119 -4.006 1.00 42.94 318 HIS A N 1
ATOM 2529 C CA . HIS A 1 318 ? -27.422 11.504 -4.164 1.00 42.94 318 HIS A CA 1
ATOM 2530 C C . HIS A 1 318 ? -26.395 12.619 -3.948 1.00 42.94 318 HIS A C 1
ATOM 2532 O O . HIS A 1 318 ? -26.669 13.733 -4.397 1.00 42.94 318 HIS A O 1
ATOM 2538 N N . LYS A 1 319 ? -25.255 12.389 -3.276 1.00 43.34 319 LYS A N 1
ATOM 2539 C CA . LYS A 1 319 ? -24.322 13.492 -2.950 1.00 43.34 319 LYS A CA 1
ATOM 2540 C C . LYS A 1 319 ? -22.822 13.183 -2.935 1.00 43.34 319 LYS A C 1
ATOM 2542 O O . LYS A 1 319 ? -22.061 14.143 -2.923 1.00 43.34 319 LYS A O 1
ATOM 2547 N N . ASP A 1 320 ? -22.395 11.923 -2.968 1.00 46.00 320 ASP A N 1
ATOM 2548 C CA . ASP A 1 320 ? -20.980 11.559 -2.814 1.00 46.00 320 ASP A CA 1
ATOM 2549 C C . ASP A 1 320 ? -20.472 10.732 -4.009 1.00 46.00 320 ASP A C 1
ATOM 2551 O O . ASP A 1 320 ? -21.228 9.979 -4.620 1.00 46.00 320 ASP A O 1
ATOM 2555 N N . LEU A 1 321 ? -19.182 10.874 -4.337 1.00 51.75 321 LEU A N 1
ATOM 2556 C CA . LEU A 1 321 ? -18.483 10.198 -5.448 1.00 51.75 321 LEU A CA 1
ATOM 2557 C C . LEU A 1 321 ? -18.401 8.661 -5.302 1.00 51.75 321 LEU A C 1
ATOM 2559 O O . LEU A 1 321 ? -17.931 7.986 -6.214 1.00 51.75 321 LEU A O 1
ATOM 2563 N N . VAL A 1 322 ? -18.864 8.091 -4.181 1.00 55.97 322 VAL A N 1
ATOM 2564 C CA . VAL A 1 322 ? -18.690 6.672 -3.837 1.00 55.97 322 VAL A CA 1
ATOM 2565 C C . VAL A 1 322 ? -20.035 5.989 -3.611 1.00 55.97 322 VAL A C 1
ATOM 2567 O O . VAL A 1 322 ? -20.711 6.204 -2.602 1.00 55.97 322 VAL A O 1
ATOM 2570 N N . THR A 1 323 ? -20.404 5.082 -4.514 1.00 63.72 323 THR A N 1
ATOM 2571 C CA . THR A 1 323 ? -21.560 4.202 -4.315 1.00 63.72 323 THR A CA 1
ATOM 2572 C C . THR A 1 323 ? -21.229 3.121 -3.283 1.00 63.72 323 THR A C 1
ATOM 2574 O O . THR A 1 323 ? -20.617 2.102 -3.594 1.00 63.72 323 THR A O 1
ATOM 2577 N N . ILE A 1 324 ? -21.650 3.317 -2.033 1.00 71.38 324 ILE A N 1
ATOM 2578 C CA . ILE A 1 324 ? -21.520 2.301 -0.982 1.00 71.38 324 ILE A CA 1
ATOM 2579 C C . ILE A 1 324 ? -22.619 1.249 -1.147 1.00 71.38 324 ILE A C 1
ATOM 2581 O O . ILE A 1 324 ? -23.788 1.497 -0.842 1.00 71.38 324 ILE A O 1
ATOM 2585 N N . ASN A 1 325 ? -22.233 0.052 -1.592 1.00 74.38 325 ASN A N 1
ATOM 2586 C CA . ASN A 1 325 ? -23.103 -1.120 -1.620 1.00 74.38 325 ASN A CA 1
ATOM 2587 C C . ASN A 1 325 ? -22.747 -2.067 -0.467 1.00 74.38 325 ASN A C 1
ATOM 2589 O O . ASN A 1 325 ? -21.809 -2.855 -0.564 1.00 74.38 325 ASN A O 1
ATOM 2593 N N . ILE A 1 326 ? -23.498 -1.983 0.632 1.00 80.94 326 ILE A N 1
ATOM 2594 C CA . ILE A 1 326 ? -23.267 -2.791 1.831 1.00 80.94 326 ILE A CA 1
ATOM 2595 C C . ILE A 1 326 ? -24.435 -3.749 2.106 1.00 80.94 326 ILE A C 1
ATOM 2597 O O . ILE A 1 326 ? -25.620 -3.408 2.001 1.00 80.94 326 ILE A O 1
ATOM 2601 N N . THR A 1 327 ? -24.103 -4.989 2.463 1.00 84.00 327 THR A N 1
ATOM 2602 C CA . THR A 1 327 ? -25.083 -5.997 2.897 1.00 84.00 327 THR A CA 1
ATOM 2603 C C . THR A 1 327 ? -25.523 -5.756 4.347 1.00 84.00 327 THR A C 1
ATOM 2605 O O . THR A 1 327 ? -24.825 -5.107 5.123 1.00 84.00 327 THR A O 1
ATOM 2608 N N . ASN A 1 328 ? -26.677 -6.301 4.756 1.00 82.69 328 ASN A N 1
ATOM 2609 C CA . ASN A 1 328 ? -27.131 -6.216 6.156 1.00 82.69 328 ASN A CA 1
ATOM 2610 C C . ASN A 1 328 ? -26.118 -6.835 7.135 1.00 82.69 328 ASN A C 1
ATOM 2612 O O . ASN A 1 328 ? -25.918 -6.314 8.229 1.00 82.69 328 ASN A O 1
ATOM 2616 N N . GLU A 1 329 ? -25.479 -7.937 6.744 1.00 81.44 329 GLU A N 1
ATOM 2617 C CA . GLU A 1 329 ? -24.478 -8.626 7.560 1.00 81.44 329 GLU A CA 1
ATOM 2618 C C . GLU A 1 329 ? -23.224 -7.767 7.751 1.00 81.44 329 GLU A C 1
ATOM 2620 O O . GLU A 1 329 ? -22.795 -7.541 8.882 1.00 81.44 329 GLU A O 1
ATOM 2625 N N . GLN A 1 330 ? -22.701 -7.192 6.664 1.00 82.12 330 GLN A N 1
ATOM 2626 C CA . GLN A 1 330 ? -21.587 -6.251 6.743 1.00 82.12 330 GLN A CA 1
ATOM 2627 C C . GLN A 1 330 ? -21.961 -5.034 7.590 1.00 82.12 330 GLN A C 1
ATOM 2629 O O . GLN A 1 330 ? -21.209 -4.695 8.497 1.00 82.12 330 GLN A O 1
ATOM 2634 N N . TYR A 1 331 ? -23.131 -4.422 7.377 1.00 85.06 331 TYR A N 1
ATOM 2635 C CA . TYR A 1 331 ? -23.589 -3.283 8.181 1.00 85.06 331 TYR A CA 1
ATOM 2636 C C . TYR A 1 331 ? -23.602 -3.611 9.681 1.00 85.06 331 TYR A C 1
ATOM 2638 O O . TYR A 1 331 ? -23.099 -2.834 10.493 1.00 85.06 331 TYR A O 1
ATOM 2646 N N . ASN A 1 332 ? -24.105 -4.792 10.055 1.00 83.62 332 ASN A N 1
ATOM 2647 C CA . ASN A 1 332 ? -24.119 -5.235 11.448 1.00 83.62 332 ASN A CA 1
ATOM 2648 C C . ASN A 1 332 ? -22.709 -5.359 12.045 1.00 83.62 332 ASN A C 1
ATOM 2650 O O . ASN A 1 332 ? -22.545 -5.054 13.226 1.00 83.62 332 ASN A O 1
ATOM 2654 N N . SER A 1 333 ? -21.702 -5.733 11.243 1.00 84.94 333 SER A N 1
ATOM 2655 C CA . SER A 1 333 ? -20.303 -5.767 11.695 1.00 84.94 333 SER A CA 1
ATOM 2656 C C . SER A 1 333 ? -19.745 -4.371 12.010 1.00 84.94 333 SER A C 1
ATOM 2658 O O . SER A 1 333 ? -19.103 -4.197 13.042 1.00 84.94 333 SER A O 1
ATOM 2660 N N . TYR A 1 334 ? -20.069 -3.351 11.203 1.00 86.00 334 TYR A N 1
ATOM 2661 C CA . TYR A 1 334 ? -19.618 -1.972 11.450 1.00 86.00 334 TYR A CA 1
ATOM 2662 C C . TYR A 1 334 ? -20.439 -1.235 12.507 1.00 86.00 334 TYR A C 1
ATOM 2664 O O . TYR A 1 334 ? -19.966 -0.256 13.080 1.00 86.00 334 TYR A O 1
ATOM 2672 N N . ARG A 1 335 ? -21.673 -1.671 12.795 1.00 82.31 335 ARG A N 1
ATOM 2673 C CA . ARG A 1 335 ? -22.545 -1.008 13.780 1.00 82.31 335 ARG A CA 1
ATOM 2674 C C . ARG A 1 335 ? -21.891 -0.902 15.162 1.00 82.31 335 ARG A C 1
ATOM 2676 O O . ARG A 1 335 ? -22.195 0.025 15.909 1.00 82.31 335 ARG A O 1
ATOM 2683 N N . LEU A 1 336 ? -20.991 -1.828 15.497 1.00 79.25 336 LEU A N 1
ATOM 2684 C CA . LEU A 1 336 ? -20.214 -1.800 16.739 1.00 79.25 336 LEU A CA 1
ATOM 2685 C C . LEU A 1 336 ? -19.304 -0.565 16.843 1.00 79.25 336 LEU A C 1
ATOM 2687 O O . LEU A 1 336 ? -19.047 -0.097 17.949 1.00 79.25 336 LEU A O 1
ATOM 2691 N N . TYR A 1 337 ? -18.870 -0.002 15.713 1.00 84.12 337 TYR A N 1
ATOM 2692 C CA . TYR A 1 337 ? -17.959 1.147 15.655 1.00 84.12 337 TYR A CA 1
ATOM 2693 C C . TYR A 1 337 ? -18.671 2.473 15.932 1.00 84.12 337 TYR A C 1
ATOM 2695 O O . TYR A 1 337 ? -18.043 3.460 16.280 1.00 84.12 337 TYR A O 1
ATOM 2703 N N . ASN A 1 338 ? -20.002 2.504 15.840 1.00 74.19 338 ASN A N 1
ATOM 2704 C CA . ASN A 1 338 ? -20.799 3.721 15.987 1.00 74.19 338 ASN A CA 1
ATOM 2705 C C . ASN A 1 338 ? -20.571 4.475 17.314 1.00 74.19 338 ASN A C 1
ATOM 2707 O O . ASN A 1 338 ? -20.790 5.679 17.404 1.00 74.19 338 ASN A O 1
ATOM 2711 N N . LYS A 1 339 ? -20.150 3.765 18.364 1.00 69.50 339 LYS A N 1
ATOM 2712 C CA . LYS A 1 339 ? -19.943 4.350 19.690 1.00 69.50 339 LYS A CA 1
ATOM 2713 C C . LYS A 1 339 ? -18.476 4.411 20.121 1.00 69.50 339 LYS A C 1
ATOM 2715 O O . LYS A 1 339 ? -18.225 4.513 21.322 1.00 69.50 339 LYS A O 1
ATOM 2720 N N . SER A 1 340 ? -17.525 4.302 19.197 1.00 79.88 340 SER A N 1
ATOM 2721 C CA . SER A 1 340 ? -16.107 4.460 19.521 1.00 79.88 340 SER A CA 1
ATOM 2722 C C . SER A 1 340 ? -15.736 5.928 19.733 1.00 79.88 340 SER A C 1
ATOM 2724 O O . SER A 1 340 ? -16.242 6.803 19.035 1.00 79.88 340 SER A O 1
ATOM 2726 N N . LEU A 1 341 ? -14.869 6.195 20.714 1.00 75.19 341 LEU A N 1
ATOM 2727 C CA . LEU A 1 341 ? -14.213 7.499 20.873 1.00 75.19 341 LEU A CA 1
ATOM 2728 C C . LEU A 1 341 ? -13.108 7.655 19.826 1.00 75.19 341 LEU A C 1
ATOM 2730 O O . LEU A 1 341 ? -13.023 8.677 19.155 1.00 75.19 341 LEU A O 1
ATOM 2734 N N . GLU A 1 342 ? -12.314 6.599 19.658 1.00 83.62 342 GLU A N 1
ATOM 2735 C CA . GLU A 1 342 ? -11.267 6.475 18.648 1.00 83.62 342 GLU A CA 1
ATOM 2736 C C . GLU A 1 342 ? -11.387 5.114 17.961 1.00 83.62 342 GLU A C 1
ATOM 2738 O O . GLU A 1 342 ? -11.896 4.149 18.544 1.00 83.62 342 GLU A O 1
ATOM 2743 N N . LEU A 1 343 ? -10.960 5.048 16.704 1.00 89.56 343 LEU A N 1
ATOM 2744 C CA . LEU A 1 343 ? -11.113 3.875 15.855 1.00 89.56 343 LEU A CA 1
ATOM 2745 C C . LEU A 1 343 ? -9.858 3.713 15.007 1.00 89.56 343 LEU A C 1
ATOM 2747 O O . LEU A 1 343 ? -9.450 4.646 14.331 1.00 89.56 343 LEU A O 1
ATOM 2751 N N . GLU A 1 344 ? -9.309 2.509 14.981 1.00 93.56 344 GLU A N 1
ATOM 2752 C CA . GLU A 1 344 ? -8.294 2.107 14.015 1.00 93.56 344 GLU A CA 1
ATOM 2753 C C . GLU A 1 344 ? -8.854 0.924 13.223 1.00 93.56 344 GLU A C 1
ATOM 2755 O O . GLU A 1 344 ? -9.063 -0.163 13.761 1.00 93.56 344 GLU A O 1
ATOM 2760 N N . LEU A 1 345 ? -9.139 1.141 11.942 1.00 94.56 345 LEU A N 1
ATOM 2761 C CA . LEU A 1 345 ? -9.538 0.091 11.015 1.00 94.56 345 LEU A CA 1
ATOM 2762 C C . LEU A 1 345 ? -8.322 -0.751 10.648 1.00 94.56 345 LEU A C 1
ATOM 2764 O O . LEU A 1 345 ? -7.243 -0.215 10.409 1.00 94.56 345 LEU A O 1
ATOM 2768 N N . GLN A 1 346 ? -8.508 -2.062 10.548 1.00 95.31 346 GLN A N 1
ATOM 2769 C CA . GLN A 1 346 ? -7.444 -3.002 10.232 1.00 95.31 346 GLN A CA 1
ATOM 2770 C C . GLN A 1 346 ? -7.868 -3.959 9.114 1.00 95.31 346 GLN A C 1
ATOM 2772 O O . GLN A 1 346 ? -9.001 -4.452 9.082 1.00 95.31 346 GLN A O 1
ATOM 2777 N N . ARG A 1 347 ? -6.943 -4.249 8.196 1.00 94.56 347 ARG A N 1
ATOM 2778 C CA . ARG A 1 347 ? -7.115 -5.257 7.144 1.00 94.56 347 ARG A CA 1
ATOM 2779 C C . ARG A 1 347 ? -5.853 -6.074 6.964 1.00 94.56 347 ARG A C 1
ATOM 2781 O O . ARG A 1 347 ? -4.755 -5.534 6.991 1.00 94.56 347 ARG A O 1
ATOM 2788 N N . ASN A 1 348 ? -6.018 -7.362 6.702 1.00 93.56 348 ASN A N 1
ATOM 2789 C CA . ASN A 1 348 ? -4.940 -8.207 6.208 1.00 93.56 348 ASN A CA 1
ATOM 2790 C C . ASN A 1 348 ? -5.047 -8.339 4.685 1.00 93.56 348 ASN A C 1
ATOM 2792 O O . ASN A 1 348 ? -6.144 -8.569 4.167 1.00 93.56 348 ASN A O 1
ATOM 2796 N N . GLY A 1 349 ? -3.924 -8.220 3.978 1.00 94.12 349 GLY A N 1
ATOM 2797 C CA . GLY A 1 349 ? -3.905 -8.437 2.536 1.00 94.12 349 GLY A CA 1
ATOM 2798 C C . GLY A 1 349 ? -2.523 -8.469 1.900 1.00 94.12 349 GLY A C 1
ATOM 2799 O O . GLY A 1 349 ? -1.512 -8.405 2.609 1.00 94.12 349 GLY A O 1
ATOM 2800 N N . PRO A 1 350 ? -2.484 -8.642 0.567 1.00 95.69 350 PRO A N 1
ATOM 2801 C CA . PRO A 1 350 ? -1.246 -8.825 -0.169 1.00 95.69 350 PRO A CA 1
ATOM 2802 C C . PRO A 1 350 ? -0.448 -7.524 -0.264 1.00 95.69 350 PRO A C 1
ATOM 2804 O O . PRO A 1 350 ? -1.009 -6.447 -0.465 1.00 95.69 350 PRO A O 1
ATOM 2807 N N . ILE A 1 351 ? 0.872 -7.657 -0.179 1.00 96.06 351 ILE A N 1
ATOM 2808 C CA . ILE A 1 351 ? 1.852 -6.589 -0.366 1.00 96.06 351 ILE A CA 1
ATOM 2809 C C . ILE A 1 351 ? 2.954 -7.076 -1.309 1.00 96.06 351 ILE A C 1
ATOM 2811 O O . ILE A 1 351 ? 3.359 -8.241 -1.237 1.00 96.06 351 ILE A O 1
ATOM 2815 N N . LEU A 1 352 ? 3.433 -6.201 -2.197 1.00 96.31 352 LEU A N 1
ATOM 2816 C CA . LEU A 1 352 ? 4.472 -6.551 -3.167 1.00 96.31 352 LEU A CA 1
ATOM 2817 C C . LEU A 1 352 ? 5.812 -5.927 -2.788 1.00 96.31 352 LEU A C 1
ATOM 2819 O O . LEU A 1 352 ? 5.929 -4.713 -2.687 1.00 96.31 352 LEU A O 1
ATOM 2823 N N . GLY A 1 353 ? 6.822 -6.756 -2.566 1.00 94.06 353 GLY A N 1
ATOM 2824 C CA . GLY A 1 353 ? 8.195 -6.345 -2.306 1.00 94.06 353 GLY A CA 1
ATOM 2825 C C . GLY A 1 353 ? 8.977 -6.198 -3.601 1.00 94.06 353 GLY A C 1
ATOM 2826 O O . GLY A 1 353 ? 8.757 -6.954 -4.543 1.00 94.06 353 GLY A O 1
ATOM 2827 N N . THR A 1 354 ? 9.906 -5.256 -3.657 1.00 92.50 354 THR A N 1
ATOM 2828 C CA . THR A 1 354 ? 10.840 -5.118 -4.773 1.00 92.50 354 THR A CA 1
ATOM 2829 C C . THR A 1 354 ? 12.161 -4.510 -4.327 1.00 92.50 354 THR A C 1
ATOM 2831 O O . THR A 1 354 ? 12.224 -3.789 -3.329 1.00 92.50 354 THR A O 1
ATOM 2834 N N . TYR A 1 355 ? 13.216 -4.794 -5.080 1.00 85.94 355 TYR A N 1
ATOM 2835 C CA . TYR A 1 355 ? 14.505 -4.128 -4.957 1.00 85.94 355 TYR A CA 1
ATOM 2836 C C . TYR A 1 355 ? 14.968 -3.697 -6.354 1.00 85.94 355 TYR A C 1
ATOM 2838 O O . TYR A 1 355 ? 15.485 -4.533 -7.098 1.00 85.94 355 TYR A O 1
ATOM 2846 N N . PRO A 1 356 ? 14.705 -2.437 -6.745 1.00 84.44 356 PRO A N 1
ATOM 2847 C CA . PRO A 1 356 ? 15.155 -1.910 -8.021 1.00 84.44 356 PRO A CA 1
ATOM 2848 C C . PRO A 1 356 ? 16.643 -1.549 -7.990 1.00 84.44 356 PRO A C 1
ATOM 2850 O O . PRO A 1 356 ? 17.100 -0.809 -7.121 1.00 84.44 356 PRO A O 1
ATOM 2853 N N . ASP A 1 357 ? 17.375 -2.043 -8.980 1.00 83.25 357 ASP A N 1
ATOM 2854 C CA . ASP A 1 357 ? 18.776 -1.760 -9.256 1.00 83.25 357 ASP A CA 1
ATOM 2855 C C . ASP A 1 357 ? 18.880 -0.950 -10.555 1.00 83.25 357 ASP A C 1
ATOM 2857 O O . ASP A 1 357 ? 18.220 -1.254 -11.551 1.00 83.25 357 ASP A O 1
ATOM 2861 N N . THR A 1 358 ? 19.676 0.118 -10.549 1.00 83.44 358 THR A N 1
ATOM 2862 C CA . THR A 1 358 ? 19.772 1.051 -11.681 1.00 83.44 358 THR A CA 1
ATOM 2863 C C . THR A 1 358 ? 21.191 1.075 -12.218 1.00 83.44 358 THR A C 1
ATOM 2865 O O . THR A 1 358 ? 22.133 1.444 -11.521 1.00 83.44 358 THR A O 1
ATOM 2868 N N . ASN A 1 359 ? 21.337 0.713 -13.489 1.00 82.38 359 ASN A N 1
ATOM 2869 C CA . ASN A 1 359 ? 22.603 0.727 -14.205 1.00 82.38 359 ASN A CA 1
ATOM 2870 C C . ASN A 1 359 ? 22.541 1.757 -15.339 1.00 82.38 359 ASN A C 1
ATOM 2872 O O . ASN A 1 359 ? 21.523 1.896 -16.023 1.00 82.38 359 ASN A O 1
ATOM 2876 N N . LEU A 1 360 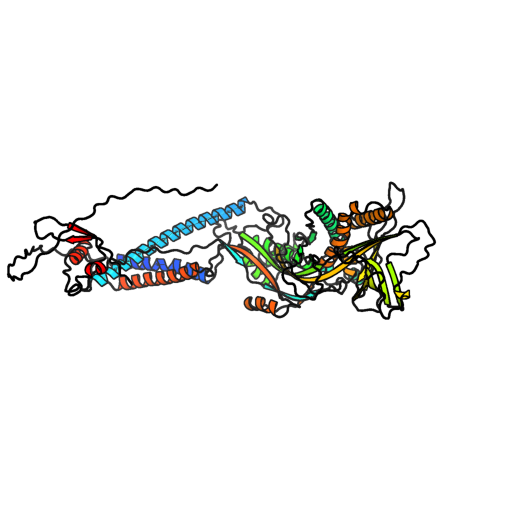? 23.640 2.487 -15.535 1.00 80.38 360 LEU A N 1
ATOM 2877 C CA . LEU A 1 360 ? 23.744 3.537 -16.544 1.00 80.38 360 LEU A CA 1
ATOM 2878 C C . LEU A 1 360 ? 24.932 3.288 -17.456 1.00 80.38 360 LEU A C 1
ATOM 2880 O O . LEU A 1 360 ? 26.037 3.010 -16.986 1.00 80.38 360 LEU A O 1
ATOM 2884 N N . TRP A 1 361 ? 24.708 3.484 -18.751 1.00 77.44 361 TRP A N 1
ATOM 2885 C CA . TRP A 1 361 ? 25.756 3.444 -19.758 1.00 77.44 361 TRP A CA 1
ATOM 2886 C C . TRP A 1 361 ? 25.610 4.622 -20.716 1.00 77.44 361 TRP A C 1
ATOM 2888 O O . TRP A 1 361 ? 24.515 4.933 -21.187 1.00 77.44 361 TRP A O 1
ATOM 2898 N N . SER A 1 362 ? 26.734 5.245 -21.045 1.00 75.31 362 SER A N 1
ATOM 2899 C CA . SER A 1 362 ? 26.858 6.161 -22.172 1.00 75.31 362 SER A CA 1
ATOM 2900 C C . SER A 1 362 ? 28.056 5.729 -23.003 1.00 75.31 362 SER A C 1
ATOM 2902 O O . SER A 1 362 ? 29.099 5.357 -22.461 1.00 75.31 362 SER A O 1
ATOM 2904 N N . TRP A 1 363 ? 27.897 5.719 -24.323 1.00 72.31 363 TRP A N 1
ATOM 2905 C CA . TRP A 1 363 ? 28.999 5.422 -25.229 1.00 72.31 363 TRP A CA 1
ATOM 2906 C C . TRP A 1 363 ? 28.873 6.228 -26.519 1.00 72.31 363 TRP A C 1
ATOM 2908 O O . TRP A 1 363 ? 27.780 6.584 -26.968 1.00 72.31 363 TRP A O 1
ATOM 2918 N N . SER A 1 364 ? 30.028 6.528 -27.097 1.00 65.94 364 SER A N 1
ATOM 2919 C CA . SER A 1 364 ? 30.172 7.107 -28.427 1.00 65.94 364 SER A CA 1
ATOM 2920 C C . SER A 1 364 ? 30.167 6.003 -29.488 1.00 65.94 364 SER A C 1
ATOM 2922 O O . SER A 1 364 ? 30.440 4.838 -29.194 1.00 65.94 364 SER A O 1
ATOM 2924 N N . SER A 1 365 ? 29.840 6.349 -30.732 1.00 64.31 365 SER A N 1
ATOM 2925 C CA . SER A 1 365 ? 29.669 5.395 -31.839 1.00 64.31 365 SER A CA 1
ATOM 2926 C C . SER A 1 365 ? 30.914 4.564 -32.194 1.00 64.31 365 SER A C 1
ATOM 2928 O O . SER A 1 365 ? 30.801 3.550 -32.880 1.00 64.31 365 SER A O 1
ATOM 2930 N N . ASP A 1 366 ? 32.088 4.955 -31.703 1.00 60.06 366 ASP A N 1
ATOM 2931 C CA . ASP A 1 366 ? 33.372 4.262 -31.833 1.00 60.06 366 ASP A CA 1
ATOM 2932 C C . ASP A 1 366 ? 33.626 3.192 -30.749 1.00 60.06 366 ASP A C 1
ATOM 2934 O O . ASP A 1 366 ? 34.582 2.417 -30.857 1.00 60.06 366 ASP A O 1
ATOM 2938 N N . GLN A 1 367 ? 32.772 3.101 -29.724 1.00 66.25 367 GLN A N 1
ATOM 2939 C CA . GLN A 1 367 ? 32.871 2.118 -28.642 1.00 66.25 367 GLN A CA 1
ATOM 2940 C C . GLN A 1 367 ? 31.898 0.947 -28.836 1.00 66.25 367 GLN A C 1
ATOM 2942 O O . GLN A 1 367 ? 30.822 1.081 -29.417 1.00 66.25 367 GLN A O 1
ATOM 2947 N N . THR A 1 368 ? 32.266 -0.234 -28.327 1.00 66.25 368 THR A N 1
ATOM 2948 C CA . THR A 1 368 ? 31.363 -1.395 -28.319 1.00 66.25 368 THR A CA 1
ATOM 2949 C C . THR A 1 368 ? 30.139 -1.085 -27.461 1.00 66.25 368 THR A C 1
ATOM 2951 O O . THR A 1 368 ? 30.328 -0.680 -26.309 1.00 66.25 368 THR A O 1
ATOM 2954 N N . PRO A 1 369 ? 28.911 -1.295 -27.969 1.00 66.56 369 PRO A N 1
ATOM 2955 C CA . PRO A 1 369 ? 27.716 -0.997 -27.201 1.00 66.56 369 PRO A CA 1
ATOM 2956 C C . PRO A 1 369 ? 27.703 -1.833 -25.923 1.00 66.56 369 PRO A C 1
ATOM 2958 O O . PRO A 1 369 ? 28.041 -3.020 -25.929 1.00 66.56 369 PRO A O 1
ATOM 2961 N N . ALA A 1 370 ? 27.302 -1.202 -24.821 1.00 75.44 370 ALA A N 1
ATOM 2962 C CA . ALA A 1 370 ? 27.236 -1.870 -23.527 1.00 75.44 370 ALA A CA 1
ATOM 2963 C C . ALA A 1 370 ? 26.153 -2.960 -23.486 1.00 75.44 370 ALA A C 1
ATOM 2965 O O . ALA A 1 370 ? 26.154 -3.774 -22.567 1.00 75.44 370 ALA A O 1
ATOM 2966 N N . TRP A 1 371 ? 25.267 -3.018 -24.482 1.00 83.25 371 TRP A N 1
ATOM 2967 C CA . TRP A 1 371 ? 24.233 -4.033 -24.620 1.00 83.25 371 TRP A CA 1
ATOM 2968 C C . TRP A 1 371 ? 24.115 -4.533 -26.063 1.00 83.25 371 TRP A C 1
ATOM 2970 O O . TRP A 1 371 ? 24.455 -3.823 -27.008 1.00 83.25 371 TRP A O 1
ATOM 2980 N N . TRP A 1 372 ? 23.631 -5.759 -26.242 1.00 83.62 372 TRP A N 1
ATOM 2981 C CA . TRP A 1 372 ? 23.350 -6.335 -27.558 1.00 83.62 372 TRP A CA 1
ATOM 2982 C C . TRP A 1 372 ? 22.277 -7.419 -27.467 1.00 83.62 372 TRP A C 1
ATOM 2984 O O . TRP A 1 372 ? 22.061 -8.021 -26.414 1.00 83.62 372 TRP A O 1
ATOM 2994 N N . THR A 1 373 ? 21.644 -7.700 -28.602 1.00 85.69 373 THR A N 1
ATOM 2995 C CA . THR A 1 373 ? 20.699 -8.807 -28.756 1.00 85.69 373 THR A CA 1
ATOM 2996 C C . THR A 1 373 ? 21.366 -9.934 -29.537 1.00 85.69 373 THR A C 1
ATOM 2998 O O . THR A 1 373 ? 21.863 -9.729 -30.644 1.00 85.69 373 THR A O 1
ATOM 3001 N N . THR A 1 374 ? 21.365 -11.140 -28.981 1.00 85.19 374 THR A N 1
ATOM 3002 C CA . THR A 1 374 ? 21.819 -12.356 -29.662 1.00 85.19 374 THR A CA 1
ATOM 3003 C C . THR A 1 374 ? 20.603 -13.144 -30.114 1.00 85.19 374 THR A C 1
ATOM 3005 O O . THR A 1 374 ? 19.909 -13.745 -29.296 1.00 85.19 374 THR A O 1
ATOM 3008 N N . VAL A 1 375 ? 20.330 -13.141 -31.416 1.00 86.25 375 VAL A N 1
ATOM 3009 C CA . VAL A 1 375 ? 19.226 -13.915 -31.994 1.00 86.25 375 VAL A CA 1
ATOM 3010 C C . VAL A 1 375 ? 19.636 -15.386 -32.057 1.00 86.25 375 VAL A C 1
ATOM 3012 O O . VAL A 1 375 ? 20.637 -15.724 -32.685 1.00 86.25 375 VAL A O 1
ATOM 3015 N N . ILE A 1 376 ? 18.871 -16.259 -31.399 1.00 85.56 376 ILE A N 1
ATOM 3016 C CA . ILE A 1 376 ? 19.077 -17.713 -31.442 1.00 85.56 376 ILE A CA 1
ATOM 3017 C C . ILE A 1 376 ? 18.300 -18.302 -32.621 1.00 85.56 376 ILE A C 1
ATOM 3019 O O . ILE A 1 376 ? 18.844 -19.078 -33.404 1.00 85.56 376 ILE A O 1
ATOM 3023 N N . ASP A 1 377 ? 17.027 -17.928 -32.748 1.00 89.00 377 ASP A N 1
ATOM 3024 C CA . ASP A 1 377 ? 16.144 -18.303 -33.853 1.00 89.00 377 ASP A CA 1
ATOM 3025 C C . ASP A 1 377 ? 15.036 -17.253 -34.054 1.00 89.00 377 ASP A C 1
ATOM 3027 O O . ASP A 1 377 ? 15.058 -16.187 -33.445 1.00 89.00 377 ASP A O 1
ATOM 3031 N N . SER A 1 378 ? 14.053 -17.542 -34.913 1.00 90.19 378 SER A N 1
ATOM 3032 C CA . SER A 1 378 ? 12.950 -16.626 -35.243 1.00 90.19 378 SER A CA 1
ATOM 3033 C C . SER A 1 378 ? 12.051 -16.240 -34.062 1.00 90.19 378 SER A C 1
ATOM 3035 O O . SER A 1 378 ? 11.247 -15.325 -34.193 1.00 90.19 378 SER A O 1
ATOM 3037 N N . SER A 1 379 ? 12.124 -16.970 -32.950 1.00 90.69 379 SER A N 1
ATOM 3038 C CA . SER A 1 379 ? 11.254 -16.811 -31.781 1.00 90.69 379 SER A CA 1
ATOM 3039 C C . SER A 1 379 ? 12.012 -16.589 -30.471 1.00 90.69 379 SER A C 1
ATOM 3041 O O . SER A 1 379 ? 11.390 -16.223 -29.475 1.00 90.69 379 SER A O 1
ATOM 3043 N N . ARG A 1 380 ? 13.331 -16.805 -30.456 1.00 90.25 380 ARG A N 1
ATOM 3044 C CA . ARG A 1 380 ? 14.177 -16.722 -29.265 1.00 90.25 380 ARG A CA 1
ATOM 3045 C C . ARG A 1 380 ? 15.397 -15.853 -29.518 1.00 90.25 380 ARG A C 1
ATOM 3047 O O . ARG A 1 380 ? 16.187 -16.107 -30.427 1.00 90.25 380 ARG A O 1
ATOM 3054 N N . ALA A 1 381 ? 15.595 -14.893 -28.636 1.00 89.69 381 ALA A N 1
ATOM 3055 C CA . ALA A 1 381 ? 16.775 -14.061 -28.531 1.00 89.69 381 ALA A CA 1
ATOM 3056 C C . ALA A 1 381 ? 17.226 -13.944 -27.066 1.00 89.69 381 ALA A C 1
ATOM 3058 O O . ALA A 1 381 ? 16.499 -14.294 -26.133 1.00 89.69 381 ALA A O 1
ATOM 3059 N N . LEU A 1 382 ? 18.458 -13.485 -26.871 1.00 89.38 382 LEU A N 1
ATOM 3060 C CA . LEU A 1 382 ? 18.999 -13.098 -25.574 1.00 89.38 382 LEU A CA 1
ATOM 3061 C C . LEU A 1 382 ? 19.381 -11.630 -25.621 1.00 89.38 382 LEU A C 1
ATOM 3063 O O . LEU A 1 382 ? 20.156 -11.225 -26.485 1.00 89.38 382 LEU A O 1
ATOM 3067 N N . GLN A 1 383 ? 18.881 -10.858 -24.670 1.00 89.12 383 GLN A N 1
ATOM 3068 C CA . GLN A 1 383 ? 19.258 -9.467 -24.493 1.00 89.12 383 GLN A CA 1
ATOM 3069 C C . GLN A 1 383 ? 20.329 -9.392 -23.404 1.00 89.12 383 GLN A C 1
ATOM 3071 O O . GLN A 1 383 ? 20.068 -9.743 -22.253 1.00 89.12 383 GLN A O 1
ATOM 3076 N N . CYS A 1 384 ? 21.537 -8.968 -23.764 1.00 87.19 384 CYS A N 1
ATOM 3077 C CA . CYS A 1 384 ? 22.695 -8.950 -22.876 1.00 87.19 384 CYS A CA 1
ATOM 3078 C C . CYS A 1 384 ? 23.164 -7.524 -22.582 1.00 87.19 384 CYS A C 1
ATOM 3080 O O . CYS A 1 384 ? 23.180 -6.679 -23.471 1.00 87.19 384 CYS A O 1
ATOM 3082 N N . PHE A 1 385 ? 23.588 -7.288 -21.342 1.00 86.00 385 PHE A N 1
ATOM 3083 C CA . PHE A 1 385 ? 24.067 -6.019 -20.801 1.00 86.00 385 PHE A CA 1
ATOM 3084 C C . PHE A 1 385 ? 25.416 -6.253 -20.116 1.00 86.00 385 PHE A C 1
ATOM 3086 O O . PHE A 1 385 ? 25.491 -6.916 -19.083 1.00 86.00 385 PHE A O 1
ATOM 3093 N N . SER A 1 386 ? 26.491 -5.739 -20.700 1.00 83.50 386 SER A N 1
ATOM 3094 C CA . SER A 1 386 ? 27.847 -5.788 -20.147 1.00 83.50 386 SER A CA 1
ATOM 3095 C C . SER A 1 386 ? 28.098 -4.688 -19.119 1.00 83.50 386 SER A C 1
ATOM 3097 O O . SER A 1 386 ? 27.464 -3.635 -19.122 1.00 83.50 386 SER A O 1
ATOM 3099 N N . GLY A 1 387 ? 29.059 -4.928 -18.225 1.00 79.69 387 GLY A N 1
ATOM 3100 C CA . GLY A 1 387 ? 29.419 -3.942 -17.202 1.00 79.69 387 GLY A CA 1
ATOM 3101 C C . GLY A 1 387 ? 28.348 -3.765 -16.121 1.00 79.69 387 GLY A C 1
ATOM 3102 O O . GLY A 1 387 ? 28.397 -2.787 -15.383 1.00 79.69 387 GLY A O 1
ATOM 3103 N N . TYR A 1 388 ? 27.401 -4.701 -16.034 1.00 81.88 388 TYR A N 1
ATOM 3104 C CA . TYR A 1 388 ? 26.329 -4.722 -15.051 1.00 81.88 388 TYR A CA 1
ATOM 3105 C C . TYR A 1 388 ? 26.915 -4.905 -13.651 1.00 81.88 388 TYR A C 1
ATOM 3107 O O . TYR A 1 388 ? 27.663 -5.858 -13.409 1.00 81.88 388 TYR A O 1
ATOM 3115 N N . LYS A 1 389 ? 26.582 -4.018 -12.717 1.00 78.31 389 LYS A N 1
ATOM 3116 C CA . LYS A 1 389 ? 26.998 -4.148 -11.318 1.00 78.31 389 LYS A CA 1
ATOM 3117 C C . LYS A 1 389 ? 25.823 -4.689 -10.525 1.00 78.31 389 LYS A C 1
ATOM 3119 O O . LYS A 1 389 ? 24.802 -4.029 -10.429 1.00 78.31 389 LYS A O 1
ATOM 3124 N N . TYR A 1 390 ? 25.970 -5.900 -9.997 1.00 69.56 390 TYR A N 1
ATOM 3125 C CA . TYR A 1 390 ? 24.944 -6.514 -9.163 1.00 69.56 390 TYR A CA 1
ATOM 3126 C C . TYR A 1 390 ? 25.162 -6.092 -7.710 1.00 69.56 390 TYR A C 1
ATOM 3128 O O . TYR A 1 390 ? 26.142 -6.515 -7.096 1.00 69.56 390 TYR A O 1
ATOM 3136 N N . ALA A 1 391 ? 24.244 -5.272 -7.189 1.00 60.09 391 ALA A N 1
ATOM 3137 C CA . ALA A 1 391 ? 24.277 -4.678 -5.852 1.00 60.09 391 ALA A CA 1
ATOM 3138 C C . ALA A 1 391 ? 25.486 -3.754 -5.576 1.00 60.09 391 ALA A C 1
ATOM 3140 O O . ALA A 1 391 ? 26.576 -3.876 -6.130 1.00 60.09 391 ALA A O 1
ATOM 3141 N N . SER A 1 392 ? 25.308 -2.812 -4.647 1.00 52.59 392 SER A N 1
ATOM 3142 C CA . SER A 1 392 ? 26.287 -1.751 -4.338 1.00 52.59 392 SER A CA 1
ATOM 3143 C C . SER A 1 392 ? 27.623 -2.243 -3.738 1.00 52.59 392 SER A C 1
ATOM 3145 O O . SER A 1 392 ? 28.512 -1.424 -3.489 1.00 52.59 392 SER A O 1
ATOM 3147 N N . VAL A 1 393 ? 27.771 -3.541 -3.456 1.00 51.78 393 VAL A N 1
ATOM 3148 C CA . VAL A 1 393 ? 28.836 -4.074 -2.587 1.00 51.78 393 VAL A CA 1
ATOM 3149 C C . VAL A 1 393 ? 29.961 -4.764 -3.366 1.00 51.78 393 VAL A C 1
ATOM 3151 O O . VAL A 1 393 ? 31.095 -4.786 -2.884 1.00 51.78 393 VAL A O 1
ATOM 3154 N N . ASP A 1 394 ? 29.707 -5.247 -4.584 1.00 56.88 394 ASP A N 1
ATOM 3155 C CA . ASP A 1 394 ? 30.713 -5.982 -5.351 1.00 56.88 394 ASP A CA 1
ATOM 3156 C C . ASP A 1 394 ? 31.375 -5.103 -6.421 1.00 56.88 394 ASP A C 1
ATOM 3158 O O . ASP A 1 394 ? 30.741 -4.536 -7.307 1.00 56.88 394 ASP A O 1
ATOM 3162 N N . SER A 1 395 ? 32.709 -5.039 -6.391 1.00 64.25 395 SER A N 1
ATOM 3163 C CA . SER A 1 395 ? 33.532 -4.429 -7.448 1.00 64.25 395 SER A CA 1
ATOM 3164 C C . SER A 1 395 ? 33.557 -5.250 -8.746 1.00 64.25 395 SER A C 1
ATOM 3166 O O . SER A 1 395 ? 34.254 -4.893 -9.699 1.00 64.25 395 SER A O 1
ATOM 3168 N N . ILE A 1 396 ? 32.818 -6.361 -8.792 1.00 74.62 396 ILE A N 1
ATOM 3169 C CA . ILE A 1 396 ? 32.778 -7.285 -9.918 1.00 74.62 396 ILE A CA 1
ATOM 3170 C C . ILE A 1 396 ? 31.690 -6.827 -10.883 1.00 74.62 396 ILE A C 1
ATOM 3172 O O . ILE A 1 396 ? 30.520 -6.718 -10.533 1.00 74.62 396 ILE A O 1
ATOM 3176 N N . SER A 1 397 ? 32.094 -6.568 -12.122 1.00 81.50 397 SER A N 1
ATOM 3177 C CA . SER A 1 397 ? 31.164 -6.307 -13.215 1.00 81.50 397 SER A CA 1
ATOM 3178 C C . SER A 1 397 ? 30.805 -7.610 -13.926 1.00 81.50 397 SER A C 1
ATOM 3180 O O . SER A 1 397 ? 31.674 -8.435 -14.229 1.00 81.50 397 SER A O 1
ATOM 3182 N N . TYR A 1 398 ? 29.521 -7.771 -14.210 1.00 84.19 398 TYR A N 1
ATOM 3183 C CA . TYR A 1 398 ? 28.941 -8.915 -14.890 1.00 84.19 398 TYR A CA 1
ATOM 3184 C C . TYR A 1 398 ? 28.427 -8.512 -16.273 1.00 84.19 398 TYR A C 1
ATOM 3186 O O . TYR A 1 398 ? 28.159 -7.348 -16.565 1.00 84.19 398 TYR A O 1
ATOM 3194 N N . THR A 1 399 ? 28.253 -9.507 -17.126 1.00 85.88 399 THR A N 1
ATOM 3195 C CA . THR A 1 399 ? 27.355 -9.455 -18.266 1.00 85.88 399 THR A CA 1
ATOM 3196 C C . THR A 1 399 ? 26.059 -10.138 -17.854 1.00 85.88 399 THR A C 1
ATOM 3198 O O . THR A 1 399 ? 26.048 -11.338 -17.570 1.00 85.88 399 THR A O 1
ATOM 3201 N N . LYS A 1 400 ? 24.980 -9.363 -17.771 1.00 87.31 400 LYS A N 1
ATOM 3202 C CA . LYS A 1 400 ? 23.635 -9.853 -17.473 1.00 87.31 400 LYS A CA 1
ATOM 3203 C C . LYS A 1 400 ? 22.922 -10.155 -18.783 1.00 87.31 400 LYS A C 1
ATOM 3205 O O . LYS A 1 400 ? 22.786 -9.255 -19.599 1.00 87.31 400 LYS A O 1
ATOM 3210 N N . CYS A 1 401 ? 22.434 -11.373 -18.972 1.00 88.81 401 CYS A N 1
ATOM 3211 C CA . CYS A 1 401 ? 21.624 -11.738 -20.133 1.00 88.81 401 CYS A CA 1
ATOM 3212 C C . CYS A 1 401 ? 20.231 -12.199 -19.697 1.00 88.81 401 CYS A C 1
ATOM 3214 O O . CYS A 1 401 ? 20.110 -13.044 -18.807 1.00 88.81 401 CYS A O 1
ATOM 3216 N N . ILE A 1 402 ? 19.196 -11.660 -20.338 1.00 91.69 402 ILE A N 1
ATOM 3217 C CA . ILE A 1 402 ? 17.790 -12.032 -20.142 1.00 91.69 402 ILE A CA 1
ATOM 3218 C C . ILE A 1 402 ? 17.228 -12.669 -21.413 1.00 91.69 402 ILE A C 1
ATOM 3220 O O . ILE A 1 402 ? 17.739 -12.448 -22.514 1.00 91.69 402 ILE A O 1
ATOM 3224 N N . GLN A 1 403 ? 16.185 -13.478 -21.255 1.00 92.12 403 GLN A N 1
ATOM 3225 C CA . GLN A 1 403 ? 15.470 -14.066 -22.378 1.00 92.12 403 GLN A CA 1
ATOM 3226 C C . GLN A 1 403 ? 14.596 -13.006 -23.049 1.00 92.12 403 GLN A C 1
ATOM 3228 O O . GLN A 1 403 ? 13.946 -12.214 -22.373 1.00 92.12 403 GLN A O 1
ATOM 3233 N N . ASP A 1 404 ? 14.578 -13.020 -24.377 1.00 90.88 404 ASP A N 1
ATOM 3234 C CA . ASP A 1 404 ? 13.736 -12.161 -25.204 1.00 90.88 404 ASP A CA 1
ATOM 3235 C C . ASP A 1 404 ? 13.080 -12.981 -26.327 1.00 90.88 404 ASP A C 1
ATOM 3237 O O . ASP A 1 404 ? 13.703 -13.868 -26.913 1.00 90.88 404 ASP A O 1
ATOM 3241 N N . GLY A 1 405 ? 11.812 -12.708 -26.620 1.00 89.00 405 GLY A N 1
ATOM 3242 C CA . GLY A 1 405 ? 11.024 -13.405 -27.638 1.00 89.00 405 GLY A CA 1
ATOM 3243 C C . GLY A 1 405 ? 10.041 -14.459 -27.106 1.00 89.00 405 GLY A C 1
ATOM 3244 O O . GLY A 1 405 ? 10.221 -15.075 -26.057 1.00 89.00 405 GLY A O 1
ATOM 3245 N N . ALA A 1 406 ? 8.974 -14.683 -27.877 1.00 89.06 406 ALA A N 1
ATOM 3246 C CA . ALA A 1 406 ? 7.842 -15.537 -27.502 1.00 89.06 406 ALA A CA 1
ATOM 3247 C C . ALA A 1 406 ? 8.142 -17.051 -27.516 1.00 89.06 406 ALA A C 1
ATOM 3249 O O . ALA A 1 406 ? 7.316 -17.843 -27.071 1.00 89.06 406 ALA A O 1
ATOM 3250 N N . GLY A 1 407 ? 9.295 -17.471 -28.044 1.00 89.94 407 GLY A N 1
ATOM 3251 C CA . GLY A 1 407 ? 9.720 -18.875 -28.078 1.00 89.94 407 GLY A CA 1
ATOM 3252 C C . GLY A 1 407 ? 10.287 -19.396 -26.753 1.00 89.94 407 GLY A C 1
ATOM 3253 O O . GLY A 1 407 ? 10.721 -20.548 -26.692 1.00 89.94 407 GLY A O 1
ATOM 3254 N N . TRP A 1 408 ? 10.334 -18.557 -25.715 1.00 91.81 408 TRP A N 1
ATOM 3255 C CA . TRP A 1 408 ? 10.757 -18.918 -24.361 1.00 91.81 408 TRP A CA 1
ATOM 3256 C C . TRP A 1 408 ? 9.563 -19.347 -23.483 1.00 91.81 408 TRP A C 1
ATOM 3258 O O . TRP A 1 408 ? 8.626 -19.980 -23.968 1.00 91.81 408 TRP A O 1
ATOM 3268 N N . GLY A 1 409 ? 9.628 -19.095 -22.171 1.00 88.62 409 GLY A N 1
ATOM 3269 C CA . GLY A 1 409 ? 8.550 -19.397 -21.232 1.00 88.62 409 GLY A CA 1
ATOM 3270 C C . GLY A 1 409 ? 7.400 -18.390 -21.295 1.00 88.62 409 GLY A C 1
ATOM 3271 O O . GLY A 1 409 ? 7.495 -17.332 -21.916 1.00 88.62 409 GLY A O 1
ATOM 3272 N N . SER A 1 410 ? 6.282 -18.728 -20.648 1.00 90.12 410 SER A N 1
ATOM 3273 C CA . SER A 1 410 ? 5.049 -17.936 -20.712 1.00 90.12 410 SER A CA 1
ATOM 3274 C C . SER A 1 410 ? 5.151 -16.563 -20.049 1.00 90.12 410 SER A C 1
ATOM 3276 O O . SER A 1 410 ? 4.289 -15.725 -20.313 1.00 90.12 410 SER A O 1
ATOM 3278 N N . ASN A 1 411 ? 6.152 -16.320 -19.193 1.00 91.50 411 ASN A N 1
ATOM 3279 C CA . ASN A 1 411 ? 6.358 -15.006 -18.580 1.00 91.50 411 ASN A CA 1
ATOM 3280 C C . ASN A 1 411 ? 7.448 -14.189 -19.282 1.00 91.50 411 ASN A C 1
ATOM 3282 O O . ASN A 1 411 ? 7.629 -13.024 -18.939 1.00 91.50 411 ASN A O 1
ATOM 3286 N N . THR A 1 412 ? 8.121 -14.751 -20.291 1.00 93.56 412 THR A N 1
ATOM 3287 C CA . THR A 1 412 ? 9.044 -13.992 -21.133 1.00 93.56 412 THR A CA 1
ATOM 3288 C C . THR A 1 412 ? 8.249 -13.125 -22.107 1.00 93.56 412 THR A C 1
ATOM 3290 O O . THR A 1 412 ? 7.699 -13.610 -23.096 1.00 93.56 412 THR A O 1
ATOM 3293 N N . LYS A 1 413 ? 8.124 -11.835 -21.785 1.00 94.25 413 LYS A N 1
ATOM 3294 C CA . LYS A 1 413 ? 7.258 -10.868 -22.478 1.00 94.25 413 LYS A CA 1
ATOM 3295 C C . LYS A 1 413 ? 8.011 -9.564 -22.727 1.00 94.25 413 LYS A C 1
ATOM 3297 O O . LYS A 1 413 ? 8.872 -9.178 -21.940 1.00 94.25 413 LYS A O 1
ATOM 3302 N N . TYR A 1 414 ? 7.631 -8.863 -23.789 1.00 94.19 414 TYR A N 1
ATOM 3303 C CA . TYR A 1 414 ? 8.211 -7.587 -24.199 1.00 94.19 414 TYR A CA 1
ATOM 3304 C C . TYR A 1 414 ?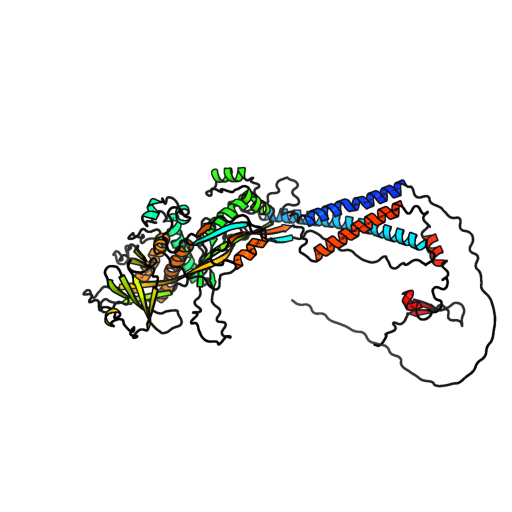 7.103 -6.588 -24.524 1.00 94.19 414 TYR A C 1
ATOM 3306 O O . TYR A 1 414 ? 6.075 -6.968 -25.077 1.00 94.19 414 TYR A O 1
ATOM 3314 N N . THR A 1 415 ? 7.327 -5.321 -24.195 1.00 95.75 415 THR A N 1
ATOM 3315 C CA . THR A 1 415 ? 6.547 -4.195 -24.714 1.00 95.75 415 THR A CA 1
ATOM 3316 C C . THR A 1 415 ? 7.429 -2.957 -24.817 1.00 95.75 415 THR A C 1
ATOM 3318 O O . THR A 1 415 ? 8.496 -2.874 -24.200 1.00 95.75 415 THR A O 1
ATOM 3321 N N . ASN A 1 416 ? 6.973 -1.968 -25.576 1.00 96.75 416 ASN A N 1
ATOM 3322 C CA . ASN A 1 416 ? 7.626 -0.679 -25.675 1.00 96.75 416 ASN A CA 1
ATOM 3323 C C . ASN A 1 416 ? 6.624 0.471 -25.795 1.00 96.75 416 ASN A C 1
ATOM 3325 O O . ASN A 1 416 ? 5.441 0.286 -26.083 1.00 96.75 416 ASN A O 1
ATOM 3329 N N . PHE A 1 417 ? 7.136 1.673 -25.572 1.00 97.50 417 PHE A N 1
ATOM 3330 C CA . PHE A 1 417 ? 6.499 2.930 -25.937 1.00 97.50 417 PHE A CA 1
ATOM 3331 C C . PHE A 1 417 ? 7.579 4.003 -26.111 1.00 97.50 417 PHE A C 1
ATOM 3333 O O . PHE A 1 417 ? 8.773 3.769 -25.896 1.00 97.50 417 PHE A O 1
ATOM 3340 N N . THR A 1 418 ? 7.168 5.193 -26.527 1.00 97.50 418 THR A N 1
ATOM 3341 C CA . THR A 1 418 ? 8.070 6.328 -26.743 1.00 97.50 418 THR A CA 1
ATOM 3342 C C . THR A 1 418 ? 7.701 7.495 -25.843 1.00 97.50 418 THR A C 1
ATOM 3344 O O . THR A 1 418 ? 6.532 7.720 -25.551 1.00 97.50 418 THR A O 1
ATOM 3347 N N . ILE A 1 419 ? 8.690 8.255 -25.389 1.00 96.44 419 ILE A N 1
ATOM 3348 C CA . ILE A 1 419 ? 8.485 9.549 -24.743 1.00 96.44 419 ILE A CA 1
ATOM 3349 C C . ILE A 1 419 ? 8.886 10.614 -25.753 1.00 96.44 419 ILE A C 1
ATOM 3351 O O . ILE A 1 419 ? 9.996 10.591 -26.291 1.00 96.44 419 ILE A O 1
ATOM 3355 N N . GLU A 1 420 ? 7.971 11.534 -26.020 1.00 95.81 420 GLU A N 1
ATOM 3356 C CA . GLU A 1 420 ? 8.166 12.582 -27.014 1.00 95.81 420 GLU A CA 1
ATOM 3357 C C . GLU A 1 420 ? 9.272 13.553 -26.586 1.00 95.81 420 GLU A C 1
ATOM 3359 O O . GLU A 1 420 ? 9.381 13.923 -25.413 1.00 95.81 420 GLU A O 1
ATOM 3364 N N . GLY A 1 421 ? 10.078 14.000 -27.546 1.00 92.31 421 GLY A N 1
ATOM 3365 C CA . GLY A 1 421 ? 10.994 15.118 -27.357 1.00 92.31 421 GLY A CA 1
ATOM 3366 C C . GLY A 1 421 ? 10.239 16.432 -27.131 1.00 92.31 421 GLY A C 1
ATOM 3367 O O . GLY A 1 421 ? 9.109 16.609 -27.588 1.00 92.31 421 GLY A O 1
ATOM 3368 N N . ALA A 1 422 ? 10.861 17.388 -26.439 1.00 93.25 422 ALA A N 1
ATOM 3369 C CA . ALA A 1 422 ? 10.360 18.761 -26.380 1.00 93.25 422 ALA A CA 1
ATOM 3370 C C . ALA A 1 422 ? 11.260 19.698 -27.177 1.00 93.25 422 ALA A C 1
ATOM 3372 O O . ALA A 1 422 ? 12.416 19.402 -27.473 1.00 93.25 422 ALA A O 1
ATOM 3373 N N . TYR A 1 423 ? 10.700 20.854 -27.509 1.00 90.31 423 TYR A N 1
ATOM 3374 C CA . TYR A 1 423 ? 11.443 21.932 -28.130 1.00 90.31 423 TYR A CA 1
ATOM 3375 C C . TYR A 1 423 ? 12.330 22.627 -27.090 1.00 90.31 423 TYR A C 1
ATOM 3377 O O . TYR A 1 423 ? 11.817 23.250 -26.154 1.00 90.31 423 TYR A O 1
ATOM 3385 N N . ASP A 1 424 ? 13.647 22.539 -27.260 1.00 85.38 424 ASP A N 1
ATOM 3386 C CA . ASP A 1 424 ? 14.612 23.272 -26.449 1.00 85.38 424 ASP A CA 1
ATOM 3387 C C . ASP A 1 424 ? 14.741 24.702 -26.993 1.00 85.38 424 ASP A C 1
ATOM 3389 O O . ASP A 1 424 ? 15.292 24.947 -28.070 1.00 85.38 424 ASP A O 1
ATOM 3393 N N . LEU A 1 425 ? 14.244 25.673 -26.223 1.00 86.50 425 LEU A N 1
ATOM 3394 C CA . LEU A 1 425 ? 14.307 27.095 -26.571 1.00 86.50 425 LEU A CA 1
ATOM 3395 C C . LEU A 1 425 ? 15.745 27.624 -26.687 1.00 86.50 425 LEU A C 1
ATOM 3397 O O . LEU A 1 425 ? 15.977 28.561 -27.450 1.00 86.50 425 LEU A O 1
ATOM 3401 N N . LYS A 1 426 ? 16.703 27.057 -25.940 1.00 86.38 426 LYS A N 1
ATOM 3402 C CA . LYS A 1 426 ? 18.109 27.484 -25.959 1.00 86.38 426 LYS A CA 1
ATOM 3403 C C . LYS A 1 426 ? 18.826 26.960 -27.197 1.00 86.38 426 LYS A C 1
ATOM 3405 O O . LYS A 1 426 ? 19.570 27.712 -27.819 1.00 86.38 426 LYS A O 1
ATOM 3410 N N . LYS A 1 427 ? 18.594 25.692 -27.549 1.00 86.06 427 LYS A N 1
ATOM 3411 C CA . LYS A 1 427 ? 19.190 25.047 -28.733 1.00 86.06 427 LYS A CA 1
ATOM 3412 C C . LYS A 1 427 ? 18.402 25.329 -30.026 1.00 86.06 427 LYS A C 1
ATOM 3414 O O . LYS A 1 427 ? 18.903 25.031 -31.103 1.00 86.06 427 LYS A O 1
ATOM 3419 N N . GLN A 1 428 ? 17.203 25.919 -29.930 1.00 90.88 428 GLN A N 1
ATOM 3420 C CA . GLN A 1 428 ? 16.263 26.136 -31.044 1.00 90.88 428 GLN A CA 1
ATOM 3421 C C . GLN A 1 428 ? 15.995 24.860 -31.861 1.00 90.88 428 GLN A C 1
ATOM 3423 O O . GLN A 1 428 ? 15.839 24.901 -33.080 1.00 90.88 428 GLN A O 1
ATOM 3428 N N . ALA A 1 429 ? 15.956 23.713 -31.186 1.00 89.06 429 ALA A N 1
ATOM 3429 C CA . ALA A 1 429 ? 15.826 22.404 -31.809 1.00 89.06 429 ALA A CA 1
ATOM 3430 C C . ALA A 1 429 ? 14.892 21.508 -30.990 1.00 89.06 429 ALA A C 1
ATOM 3432 O O . ALA A 1 429 ? 14.748 21.682 -29.779 1.00 89.06 429 ALA A O 1
ATOM 3433 N N . PHE A 1 430 ? 14.257 20.543 -31.656 1.00 87.00 430 PHE A N 1
ATOM 3434 C CA . PHE A 1 430 ? 13.564 19.465 -30.959 1.00 87.00 430 PHE A CA 1
ATOM 3435 C C . PHE A 1 430 ? 14.581 18.462 -30.436 1.00 87.00 430 PHE A C 1
ATOM 3437 O O . PHE A 1 430 ? 15.447 17.992 -31.173 1.00 87.00 430 PHE A O 1
ATOM 3444 N N . GLU A 1 431 ? 14.452 18.135 -29.161 1.00 88.56 431 GLU A N 1
ATOM 3445 C CA . GLU A 1 431 ? 15.183 17.033 -28.558 1.00 88.56 431 GLU A CA 1
ATOM 3446 C C . GLU A 1 431 ? 14.724 15.689 -29.150 1.00 88.56 431 GLU A C 1
ATOM 3448 O O . GLU A 1 431 ? 13.579 15.573 -29.604 1.00 88.56 431 GLU A O 1
ATOM 3453 N N . PRO A 1 432 ? 15.587 14.659 -29.148 1.00 88.12 432 PRO A N 1
ATOM 3454 C CA . PRO A 1 432 ? 15.211 13.338 -29.629 1.00 88.12 432 PRO A CA 1
ATOM 3455 C C . PRO A 1 432 ? 14.144 12.693 -28.735 1.00 88.12 432 PRO A C 1
ATOM 3457 O O . PRO A 1 432 ? 14.083 12.924 -27.525 1.00 88.12 432 PRO A O 1
ATOM 3460 N N . ASN A 1 433 ? 13.320 11.835 -29.338 1.00 92.38 433 ASN A N 1
ATOM 3461 C CA . ASN A 1 433 ? 12.403 10.975 -28.594 1.00 92.38 433 ASN A CA 1
ATOM 3462 C C . ASN A 1 433 ? 13.193 9.939 -27.784 1.00 92.38 433 ASN A C 1
ATOM 3464 O O . ASN A 1 433 ? 14.209 9.418 -28.248 1.00 92.38 433 ASN A O 1
ATOM 3468 N N . VAL A 1 434 ? 12.684 9.582 -26.608 1.00 92.06 434 VAL A N 1
ATOM 3469 C CA . VAL A 1 434 ? 13.255 8.520 -25.773 1.00 92.06 434 VAL A CA 1
ATOM 3470 C C . VAL A 1 434 ? 12.466 7.236 -25.999 1.00 92.06 434 VAL A C 1
ATOM 3472 O O . VAL A 1 434 ? 11.247 7.211 -25.839 1.00 92.06 434 VAL A O 1
ATOM 3475 N N . LYS A 1 435 ? 13.155 6.155 -26.362 1.00 94.06 435 LYS A N 1
ATOM 3476 C CA . LYS A 1 435 ? 12.558 4.819 -26.464 1.00 94.06 435 LYS A CA 1
ATOM 3477 C C . LYS A 1 435 ? 12.540 4.169 -25.079 1.00 94.06 435 LYS A C 1
ATOM 3479 O O . LYS A 1 435 ? 13.575 4.129 -24.420 1.00 94.06 435 LYS A O 1
ATOM 3484 N N . TYR A 1 436 ? 11.387 3.660 -24.653 1.00 94.56 436 TYR A N 1
ATOM 3485 C CA . TYR A 1 436 ? 11.224 2.947 -23.387 1.00 94.56 436 TYR A CA 1
ATOM 3486 C C . TYR A 1 436 ? 10.861 1.490 -23.674 1.00 94.56 436 TYR A C 1
ATOM 3488 O O . TYR A 1 436 ? 9.857 1.213 -24.331 1.00 94.56 436 TYR A O 1
ATOM 3496 N N . GLU A 1 437 ? 11.688 0.558 -23.206 1.00 94.62 437 GLU A N 1
ATOM 3497 C CA . GLU A 1 437 ? 11.543 -0.877 -23.463 1.00 94.62 437 GLU A CA 1
ATOM 3498 C C . GLU A 1 437 ? 11.417 -1.625 -22.142 1.00 94.62 437 GLU A C 1
ATOM 3500 O O . GLU A 1 437 ? 12.206 -1.405 -21.223 1.00 94.62 437 GLU A O 1
ATOM 3505 N N . VAL A 1 438 ? 10.420 -2.503 -22.045 1.00 94.94 438 VAL A N 1
ATOM 3506 C CA . VAL A 1 438 ? 10.126 -3.253 -20.823 1.00 94.94 438 VAL A CA 1
ATOM 3507 C C . VAL A 1 438 ? 10.162 -4.734 -21.137 1.00 94.94 438 VAL A C 1
ATOM 3509 O O . VAL A 1 438 ? 9.405 -5.229 -21.973 1.00 94.94 438 VAL A O 1
ATOM 3512 N N . PHE A 1 439 ? 11.034 -5.436 -20.424 1.00 94.06 439 PHE A N 1
ATOM 3513 C CA . PHE A 1 439 ? 11.235 -6.868 -20.559 1.00 94.06 439 PHE A CA 1
ATOM 3514 C C . PHE A 1 439 ? 10.808 -7.560 -19.268 1.00 94.06 439 PHE A C 1
ATOM 3516 O O . PHE A 1 439 ? 11.144 -7.118 -18.172 1.00 94.06 439 PHE A O 1
ATOM 3523 N N . SER A 1 440 ? 10.102 -8.673 -19.410 1.00 94.50 440 SER A N 1
ATOM 3524 C CA . SER A 1 440 ? 9.907 -9.663 -18.356 1.00 94.50 440 SER A CA 1
ATOM 3525 C C . SER A 1 440 ? 10.530 -10.962 -18.833 1.00 94.50 440 SER A C 1
ATOM 3527 O O . SER A 1 440 ? 10.408 -11.295 -20.009 1.00 94.50 440 SER A O 1
ATOM 3529 N N . SER A 1 441 ? 11.247 -11.659 -17.957 1.00 92.06 441 SER A N 1
ATOM 3530 C CA . SER A 1 441 ? 12.018 -12.850 -18.314 1.00 92.06 441 SER A CA 1
ATOM 3531 C C . SER A 1 441 ? 11.931 -13.881 -17.200 1.00 92.06 441 SER A C 1
ATOM 3533 O O . SER A 1 441 ? 12.146 -13.554 -16.034 1.00 92.06 441 SER A O 1
ATOM 3535 N N . ASP A 1 442 ? 11.670 -15.137 -17.563 1.00 87.19 442 ASP A N 1
ATOM 3536 C CA . ASP A 1 442 ? 11.627 -16.258 -16.614 1.00 87.19 442 ASP A CA 1
ATOM 3537 C C . ASP A 1 442 ? 13.007 -16.592 -16.029 1.00 87.19 442 ASP A C 1
ATOM 3539 O O . ASP A 1 442 ? 13.119 -17.140 -14.930 1.00 87.19 442 ASP A O 1
ATOM 3543 N N . GLN A 1 443 ? 14.074 -16.300 -16.777 1.00 87.00 443 GLN A N 1
ATOM 3544 C CA . GLN A 1 443 ? 15.442 -16.612 -16.379 1.00 87.00 443 GLN A CA 1
ATOM 3545 C C . GLN A 1 443 ? 16.394 -15.460 -16.670 1.00 87.00 443 GLN A C 1
ATOM 3547 O O . GLN A 1 443 ? 16.235 -14.704 -17.628 1.00 87.00 443 GLN A O 1
ATOM 3552 N N . VAL A 1 444 ? 17.430 -15.367 -15.848 1.00 87.00 444 VAL A N 1
ATOM 3553 C CA . VAL A 1 444 ? 18.534 -14.429 -16.016 1.00 87.00 444 VAL A CA 1
ATOM 3554 C C . VAL A 1 444 ? 19.845 -15.173 -15.810 1.00 87.00 444 VAL A C 1
ATOM 3556 O O . VAL A 1 444 ? 19.960 -16.019 -14.922 1.00 87.00 444 VAL A O 1
ATOM 3559 N N . ALA A 1 445 ? 20.838 -14.859 -16.635 1.00 85.88 445 ALA A N 1
ATOM 3560 C CA . ALA A 1 445 ? 22.200 -15.338 -16.470 1.00 85.88 445 ALA A CA 1
ATOM 3561 C C . ALA A 1 445 ? 23.121 -14.167 -16.121 1.00 85.88 445 ALA A C 1
ATOM 3563 O O . ALA A 1 445 ? 23.117 -13.147 -16.809 1.00 85.88 445 ALA A O 1
ATOM 3564 N N . PHE A 1 446 ? 23.937 -14.341 -15.081 1.00 84.06 446 PHE A N 1
ATOM 3565 C CA . PHE A 1 446 ? 25.020 -13.425 -14.731 1.00 84.06 446 PHE A CA 1
ATOM 3566 C C . PHE A 1 446 ? 26.354 -14.083 -15.065 1.00 84.06 446 PHE A C 1
ATOM 3568 O O . PHE A 1 446 ? 26.692 -15.143 -14.536 1.00 84.06 446 PHE A O 1
ATOM 3575 N N . ILE A 1 447 ? 27.111 -13.457 -15.957 1.00 83.25 447 ILE A N 1
ATOM 3576 C CA . ILE A 1 447 ? 28.387 -13.962 -16.459 1.00 83.25 447 ILE A CA 1
ATOM 3577 C C . ILE A 1 447 ? 29.463 -13.004 -15.972 1.00 83.25 447 ILE A C 1
ATOM 3579 O O . ILE A 1 447 ? 29.400 -11.818 -16.267 1.00 83.25 447 ILE A O 1
ATOM 3583 N N . VAL A 1 448 ? 30.451 -13.472 -15.212 1.00 79.12 448 VAL A N 1
ATOM 3584 C CA . VAL A 1 448 ? 31.562 -12.603 -14.785 1.00 79.12 448 VAL A CA 1
ATOM 3585 C C . VAL A 1 448 ? 32.286 -12.084 -16.028 1.00 79.12 448 VAL A C 1
ATOM 3587 O O . VAL A 1 448 ? 32.594 -12.875 -16.922 1.00 79.12 448 VAL A O 1
ATOM 3590 N N . ASN A 1 449 ? 32.571 -10.780 -16.102 1.00 67.94 449 ASN A N 1
ATOM 3591 C CA . ASN A 1 449 ? 33.281 -10.214 -17.249 1.00 67.94 449 ASN A CA 1
ATOM 3592 C C . ASN A 1 449 ? 34.622 -10.941 -17.477 1.00 67.94 449 ASN A C 1
ATOM 3594 O O . ASN A 1 449 ? 35.447 -11.046 -16.571 1.00 67.94 449 ASN A O 1
ATOM 3598 N N . GLY A 1 450 ? 34.827 -11.461 -18.694 1.00 63.19 450 GLY A N 1
ATOM 3599 C CA . GLY A 1 450 ? 35.991 -12.281 -19.064 1.00 63.19 450 GLY A CA 1
ATOM 3600 C C . GLY A 1 450 ? 35.839 -13.790 -18.812 1.00 63.19 450 GLY A C 1
ATOM 3601 O O . GLY A 1 450 ? 36.717 -14.562 -19.198 1.00 63.19 450 GLY A O 1
ATOM 3602 N N . GLY A 1 451 ? 34.737 -14.234 -18.202 1.00 64.06 451 GLY A N 1
ATOM 3603 C CA . GLY A 1 451 ? 34.387 -15.646 -18.067 1.00 64.06 451 GLY A CA 1
ATOM 3604 C C . GLY A 1 451 ? 33.814 -16.225 -19.364 1.00 64.06 451 GLY A C 1
ATOM 3605 O O . GLY A 1 451 ? 33.040 -15.572 -20.058 1.00 64.06 451 GLY A O 1
ATOM 3606 N N . THR A 1 452 ? 34.171 -17.469 -19.686 1.00 60.22 452 THR A N 1
ATOM 3607 C CA . THR A 1 452 ? 33.556 -18.228 -20.787 1.00 60.22 452 THR A CA 1
ATOM 3608 C C . THR A 1 452 ? 32.514 -19.197 -20.230 1.00 60.22 452 THR A C 1
ATOM 3610 O O . THR A 1 452 ? 32.773 -19.917 -19.265 1.00 60.22 452 THR A O 1
ATOM 3613 N N . LEU A 1 453 ? 31.319 -19.221 -20.825 1.00 61.12 453 LEU A N 1
ATOM 3614 C CA . LEU A 1 453 ? 30.298 -20.226 -20.519 1.00 61.12 453 LEU A CA 1
ATOM 3615 C C . LEU A 1 453 ? 30.663 -21.544 -21.202 1.00 61.12 453 LEU A C 1
ATOM 3617 O O . LEU A 1 453 ? 30.842 -21.606 -22.417 1.00 61.12 453 LEU A O 1
ATOM 3621 N N . SER A 1 454 ? 30.755 -22.618 -20.422 1.00 54.16 454 SER A N 1
ATOM 3622 C CA . SER A 1 454 ? 31.011 -23.959 -20.944 1.00 54.16 454 SER A CA 1
ATOM 3623 C C . SER A 1 454 ? 29.868 -24.378 -21.878 1.00 54.16 454 SER A C 1
ATOM 3625 O O . SER A 1 454 ? 28.742 -24.556 -21.425 1.00 54.16 454 SER A O 1
ATOM 3627 N N . GLY A 1 455 ? 30.145 -24.541 -23.175 1.00 58.59 455 GLY A N 1
ATOM 3628 C CA . GLY A 1 455 ? 29.166 -25.027 -24.159 1.00 58.59 455 GLY A CA 1
ATOM 3629 C C . GLY A 1 455 ? 28.421 -23.955 -24.964 1.00 58.59 455 GLY A C 1
ATOM 3630 O O . GLY A 1 455 ? 27.638 -24.324 -25.834 1.00 58.59 455 GLY A O 1
ATOM 3631 N N . VAL A 1 456 ? 28.687 -22.661 -24.746 1.00 59.81 456 VAL A N 1
ATOM 3632 C CA . VAL A 1 456 ? 28.222 -21.587 -25.642 1.00 59.81 456 VAL A CA 1
ATOM 3633 C C . VAL A 1 456 ? 29.424 -21.077 -26.446 1.00 59.81 456 VAL A C 1
ATOM 3635 O O . VAL A 1 456 ? 30.441 -20.743 -25.834 1.00 59.81 456 VAL A O 1
ATOM 3638 N N . PRO A 1 457 ? 29.366 -21.031 -27.792 1.00 60.62 457 PRO A N 1
ATOM 3639 C CA . PRO A 1 457 ? 30.439 -20.448 -28.591 1.00 60.62 457 PRO A CA 1
ATOM 3640 C C . PRO A 1 457 ? 30.736 -19.020 -28.120 1.00 60.62 457 PRO A C 1
ATOM 3642 O O . PRO A 1 457 ? 29.813 -18.229 -27.936 1.00 60.62 457 PRO A O 1
ATOM 3645 N N . GLY A 1 458 ? 32.016 -18.687 -27.921 1.00 60.12 458 GLY A N 1
ATOM 3646 C CA . GLY A 1 458 ? 32.426 -17.362 -27.435 1.00 60.12 458 GLY A CA 1
ATOM 3647 C C . GLY A 1 458 ? 31.910 -16.214 -28.311 1.00 60.12 458 GLY A C 1
ATOM 3648 O O . GLY A 1 458 ? 31.579 -15.151 -27.795 1.00 60.12 458 GLY A O 1
ATOM 3649 N N . ASP A 1 459 ? 31.731 -16.473 -29.607 1.00 61.94 459 ASP A N 1
ATOM 3650 C CA . ASP A 1 459 ? 31.197 -15.522 -30.586 1.00 61.94 459 ASP A CA 1
ATOM 3651 C C . ASP A 1 459 ? 29.719 -15.162 -30.343 1.00 61.94 459 ASP A C 1
ATOM 3653 O O . ASP A 1 459 ? 29.268 -14.110 -30.784 1.00 61.94 459 ASP A O 1
ATOM 3657 N N . CYS A 1 460 ? 28.962 -15.998 -29.621 1.00 57.00 460 CYS A N 1
ATOM 3658 C CA . CYS A 1 460 ? 27.561 -15.736 -29.270 1.00 57.00 460 CYS A CA 1
ATOM 3659 C C . CYS A 1 460 ? 27.402 -14.859 -28.016 1.00 57.00 460 CYS A C 1
ATOM 3661 O O . CYS A 1 460 ? 26.312 -14.358 -27.766 1.00 57.00 460 CYS A O 1
ATOM 3663 N N . ILE A 1 461 ? 28.451 -14.711 -27.199 1.00 62.09 461 ILE A N 1
ATOM 3664 C CA . ILE A 1 461 ? 28.428 -13.917 -25.952 1.00 62.09 461 ILE A CA 1
ATOM 3665 C C . ILE A 1 461 ? 29.337 -12.685 -26.071 1.00 62.09 461 ILE A C 1
ATOM 3667 O O . ILE A 1 461 ? 29.282 -11.782 -25.241 1.00 62.09 461 ILE A O 1
ATOM 3671 N N . ALA A 1 462 ? 30.176 -12.604 -27.104 1.00 61.44 462 ALA A N 1
ATOM 3672 C CA . ALA A 1 462 ? 30.948 -11.402 -27.360 1.00 61.44 462 ALA A CA 1
ATOM 3673 C C . ALA A 1 462 ? 30.019 -10.258 -27.812 1.00 61.44 462 ALA A C 1
ATOM 3675 O O . ALA A 1 462 ? 29.156 -10.482 -28.666 1.00 61.44 462 ALA A O 1
ATOM 3676 N N . PRO A 1 463 ? 30.201 -9.025 -27.298 1.00 59.09 463 PRO A N 1
ATOM 3677 C CA . PRO A 1 463 ? 29.499 -7.870 -27.834 1.00 59.09 463 PRO A CA 1
ATOM 3678 C C . PRO A 1 463 ? 29.823 -7.748 -29.324 1.00 59.09 463 PRO A C 1
ATOM 3680 O O . PRO A 1 463 ? 30.992 -7.682 -29.724 1.00 59.09 463 PRO A O 1
ATOM 3683 N N . VAL A 1 464 ? 28.783 -7.738 -30.157 1.00 56.41 464 VAL A N 1
ATOM 3684 C CA . VAL A 1 464 ? 28.938 -7.527 -31.596 1.00 56.41 464 VAL A CA 1
ATOM 3685 C C . VAL A 1 464 ? 29.533 -6.135 -31.793 1.00 56.41 464 VAL A C 1
ATOM 3687 O O . VAL A 1 464 ? 28.985 -5.141 -31.314 1.00 56.41 464 VAL A O 1
ATOM 3690 N N . LYS A 1 465 ? 30.665 -6.042 -32.500 1.00 53.34 465 LYS A N 1
ATOM 3691 C CA . LYS A 1 465 ? 31.207 -4.748 -32.926 1.00 53.34 465 LYS A CA 1
ATOM 3692 C C . LYS A 1 465 ? 30.252 -4.153 -33.954 1.00 53.34 465 LYS A C 1
ATOM 3694 O O . LYS A 1 465 ? 30.311 -4.505 -35.129 1.00 53.34 465 LYS A O 1
ATOM 3699 N N . VAL A 1 466 ? 29.357 -3.279 -33.508 1.00 48.62 466 VAL A N 1
ATOM 3700 C CA . VAL A 1 466 ? 28.504 -2.512 -34.413 1.00 48.62 466 VAL A CA 1
ATOM 3701 C C . VAL A 1 466 ? 29.379 -1.434 -35.044 1.00 48.62 466 VAL A C 1
ATOM 3703 O O . VAL A 1 466 ? 29.817 -0.509 -34.371 1.00 48.62 466 VAL A O 1
ATOM 3706 N N . SER A 1 467 ? 29.681 -1.569 -36.334 1.00 42.47 467 SER A N 1
ATOM 3707 C CA . SER A 1 467 ? 30.323 -0.508 -37.109 1.00 42.47 467 SER A CA 1
ATOM 3708 C C . SER A 1 467 ? 29.284 0.572 -37.412 1.00 42.47 467 SER A C 1
ATOM 3710 O O . SER A 1 467 ? 28.597 0.502 -38.431 1.00 42.47 467 SER A O 1
ATOM 3712 N N . VAL A 1 468 ? 29.122 1.535 -36.506 1.00 45.06 468 VAL A N 1
ATOM 3713 C CA . VAL A 1 468 ? 28.282 2.714 -36.746 1.00 45.06 468 VAL A CA 1
ATOM 3714 C C . VAL A 1 468 ? 29.118 3.735 -37.515 1.00 45.06 468 VAL A C 1
ATOM 3716 O O . VAL A 1 468 ? 30.161 4.177 -37.049 1.00 45.06 468 VAL A O 1
ATOM 3719 N N . THR A 1 469 ? 28.687 4.078 -38.728 1.00 44.97 469 THR A N 1
ATOM 3720 C CA . THR A 1 469 ? 29.391 5.000 -39.638 1.00 44.97 469 THR A CA 1
ATOM 3721 C C . THR A 1 469 ? 29.166 6.488 -39.341 1.00 44.97 469 THR A C 1
ATOM 3723 O O . THR A 1 469 ? 29.727 7.313 -40.053 1.00 44.97 469 THR A O 1
ATOM 3726 N N . ASP A 1 470 ? 28.399 6.839 -38.304 1.00 47.44 470 ASP A N 1
ATOM 3727 C CA . ASP A 1 470 ? 28.183 8.228 -37.874 1.00 47.44 470 ASP A CA 1
ATOM 3728 C C . ASP A 1 470 ? 28.980 8.540 -36.604 1.00 47.44 470 ASP A C 1
ATOM 3730 O O . ASP A 1 470 ? 28.681 8.048 -35.517 1.00 47.44 470 ASP A O 1
ATOM 3734 N N . THR A 1 471 ? 30.000 9.384 -36.732 1.00 48.16 471 THR A N 1
ATOM 3735 C CA . THR A 1 471 ? 30.958 9.744 -35.673 1.00 48.16 471 THR A CA 1
ATOM 3736 C C . THR A 1 471 ? 30.447 10.788 -34.668 1.00 48.16 471 THR A C 1
ATOM 3738 O O . THR A 1 471 ? 31.239 11.284 -33.875 1.00 48.16 471 THR A O 1
ATOM 3741 N N . GLU A 1 472 ? 29.153 11.133 -34.671 1.00 55.25 472 GLU A N 1
ATOM 3742 C CA . GLU A 1 472 ? 28.624 12.245 -33.851 1.00 55.25 472 GLU A CA 1
ATOM 3743 C C . GLU A 1 472 ? 27.458 11.891 -32.907 1.00 55.25 472 GLU A C 1
ATOM 3745 O O . GLU A 1 472 ? 27.080 12.723 -32.085 1.00 55.25 472 GLU A O 1
ATOM 3750 N N . ASN A 1 473 ? 26.915 10.668 -32.937 1.00 65.88 473 ASN A N 1
ATOM 3751 C CA . ASN A 1 473 ? 25.761 10.311 -32.100 1.00 65.88 473 ASN A CA 1
ATOM 3752 C C . ASN A 1 473 ? 26.183 9.513 -30.856 1.00 65.88 473 ASN A C 1
ATOM 3754 O O . ASN A 1 473 ? 26.466 8.315 -30.934 1.00 65.88 473 ASN A O 1
ATOM 3758 N N . ILE A 1 474 ? 26.202 10.176 -29.697 1.00 68.19 474 ILE A N 1
ATOM 3759 C CA . ILE A 1 474 ? 26.286 9.514 -28.388 1.00 68.19 474 ILE A CA 1
ATOM 3760 C C . ILE A 1 474 ? 24.939 8.832 -28.112 1.00 68.19 474 ILE A C 1
ATOM 3762 O O . ILE A 1 474 ? 23.876 9.400 -28.352 1.00 68.19 474 ILE A O 1
ATOM 3766 N N . THR A 1 475 ? 24.978 7.589 -27.630 1.00 77.88 475 THR A N 1
ATOM 3767 C CA . THR A 1 475 ? 23.780 6.877 -27.165 1.00 77.88 475 THR A CA 1
ATOM 3768 C C . THR A 1 475 ? 23.863 6.715 -25.652 1.00 77.88 475 THR A C 1
ATOM 3770 O O . THR A 1 475 ? 24.838 6.171 -25.131 1.00 77.88 475 THR A O 1
ATOM 3773 N N . ALA A 1 476 ? 22.840 7.192 -24.942 1.00 81.81 476 ALA A N 1
ATOM 3774 C CA . ALA A 1 476 ? 22.691 7.019 -23.500 1.00 81.81 476 ALA A CA 1
ATOM 3775 C C . ALA A 1 476 ? 21.576 6.007 -23.207 1.00 81.81 476 ALA A C 1
ATOM 3777 O O . ALA A 1 476 ? 20.487 6.097 -23.775 1.00 81.81 476 ALA A O 1
ATOM 3778 N N . VAL A 1 477 ? 21.845 5.049 -22.317 1.00 83.81 477 VAL A N 1
ATOM 3779 C CA . VAL A 1 477 ? 20.882 4.024 -21.896 1.00 83.81 477 VAL A CA 1
ATOM 3780 C C . VAL A 1 477 ? 20.870 3.911 -20.380 1.00 83.81 477 VAL A C 1
ATOM 3782 O O . VAL A 1 477 ? 21.912 3.824 -19.731 1.00 83.81 477 VAL A O 1
ATOM 3785 N N . ILE A 1 478 ? 19.660 3.869 -19.833 1.00 86.75 478 ILE A N 1
ATOM 3786 C CA . ILE A 1 478 ? 19.385 3.573 -18.430 1.00 86.75 478 ILE A CA 1
ATOM 3787 C C . ILE A 1 478 ? 18.681 2.218 -18.406 1.00 86.75 478 ILE A C 1
ATOM 3789 O O . ILE A 1 478 ? 17.652 2.063 -19.064 1.00 86.75 478 ILE A O 1
ATOM 3793 N N . ALA A 1 479 ? 19.210 1.249 -17.659 1.00 87.69 479 ALA A N 1
ATOM 3794 C CA . ALA A 1 479 ? 18.468 0.036 -17.328 1.00 87.69 479 ALA A CA 1
ATOM 3795 C C . ALA A 1 479 ? 18.086 0.042 -15.856 1.00 87.69 479 ALA A C 1
ATOM 3797 O O . ALA A 1 479 ? 18.928 0.233 -14.978 1.00 87.69 479 ALA A O 1
ATOM 3798 N N . VAL A 1 480 ? 16.809 -0.229 -15.618 1.00 89.75 480 VAL A N 1
ATOM 3799 C CA . VAL A 1 480 ? 16.259 -0.485 -14.293 1.00 89.75 480 VAL A CA 1
ATOM 3800 C C . VAL A 1 480 ? 15.906 -1.963 -14.241 1.00 89.75 480 VAL A C 1
ATOM 3802 O O . VAL A 1 480 ? 15.100 -2.444 -15.035 1.00 89.75 480 VAL A O 1
ATOM 3805 N N . ASP A 1 481 ? 16.550 -2.684 -13.337 1.00 88.94 481 ASP A N 1
ATOM 3806 C CA . ASP A 1 481 ? 16.268 -4.078 -13.023 1.00 88.94 481 ASP A CA 1
ATOM 3807 C C . ASP A 1 481 ? 15.524 -4.156 -11.701 1.00 88.94 481 ASP A C 1
ATOM 3809 O O . ASP A 1 481 ? 15.796 -3.366 -10.809 1.00 88.94 481 ASP A O 1
ATOM 3813 N N . PHE A 1 482 ? 14.627 -5.119 -11.536 1.00 90.50 482 PHE A N 1
ATOM 3814 C CA . PHE A 1 482 ? 14.084 -5.429 -10.224 1.00 90.50 482 PHE A CA 1
ATOM 3815 C C . PHE A 1 482 ? 13.534 -6.852 -10.172 1.00 90.50 482 PHE A C 1
ATOM 3817 O O . PHE A 1 482 ? 13.101 -7.421 -11.173 1.00 90.50 482 PHE A O 1
ATOM 3824 N N . VAL A 1 483 ? 13.485 -7.401 -8.960 1.00 89.38 483 VAL A N 1
ATOM 3825 C CA . VAL A 1 483 ? 12.769 -8.644 -8.653 1.00 89.38 483 VAL A CA 1
ATOM 3826 C C . VAL A 1 483 ? 11.570 -8.303 -7.784 1.00 89.38 483 VAL A C 1
ATOM 3828 O O . VAL A 1 483 ? 11.718 -7.574 -6.805 1.00 89.38 483 VAL A O 1
ATOM 3831 N N . ALA A 1 484 ? 10.396 -8.833 -8.126 1.00 93.12 484 ALA A N 1
ATOM 3832 C CA . ALA A 1 484 ? 9.178 -8.648 -7.348 1.00 93.12 484 ALA A CA 1
ATOM 3833 C C . ALA A 1 484 ? 8.877 -9.867 -6.464 1.00 93.12 484 ALA A C 1
ATOM 3835 O O . ALA A 1 484 ? 9.060 -11.014 -6.875 1.00 93.12 484 ALA A O 1
ATOM 3836 N N . TYR A 1 485 ? 8.361 -9.610 -5.266 1.00 93.88 485 TYR A N 1
ATOM 3837 C CA . TYR A 1 485 ? 8.010 -10.611 -4.265 1.00 93.88 485 TYR A CA 1
ATOM 3838 C C . TYR A 1 485 ? 6.579 -10.402 -3.779 1.00 93.88 485 TYR A C 1
ATOM 3840 O O . TYR A 1 485 ? 6.188 -9.283 -3.479 1.00 93.88 485 TYR A O 1
ATOM 3848 N N . LEU A 1 486 ? 5.809 -11.471 -3.626 1.00 95.00 486 LEU A N 1
ATOM 3849 C CA . LEU A 1 486 ? 4.493 -11.458 -3.000 1.00 95.00 486 LEU A CA 1
ATOM 3850 C C . LEU A 1 486 ? 4.591 -11.883 -1.537 1.00 95.00 486 LEU A C 1
ATOM 3852 O O . LEU A 1 486 ? 5.157 -12.930 -1.217 1.00 95.00 486 LEU A O 1
ATOM 3856 N N . ALA A 1 487 ? 3.987 -11.095 -0.655 1.00 94.44 487 ALA A N 1
ATOM 3857 C CA . ALA A 1 487 ? 3.798 -11.437 0.745 1.00 94.44 487 ALA A CA 1
ATOM 3858 C C . ALA A 1 487 ? 2.465 -10.870 1.263 1.00 94.44 487 ALA A C 1
ATOM 3860 O O . ALA A 1 487 ? 1.667 -10.334 0.495 1.00 94.44 487 ALA A O 1
ATOM 3861 N N . PHE A 1 488 ? 2.215 -10.990 2.568 1.00 93.75 488 PHE A N 1
ATOM 3862 C CA . PHE A 1 488 ? 0.995 -10.505 3.216 1.00 93.75 488 PHE A CA 1
ATOM 3863 C C . PHE A 1 488 ? 1.338 -9.708 4.470 1.00 93.75 488 PHE A C 1
ATOM 3865 O O . PHE A 1 488 ? 2.264 -10.065 5.197 1.00 93.75 488 PHE A O 1
ATOM 3872 N N . THR A 1 489 ? 0.585 -8.645 4.738 1.00 94.06 489 THR A N 1
ATOM 3873 C CA . THR A 1 489 ? 0.774 -7.798 5.923 1.00 94.06 489 THR A CA 1
ATOM 3874 C C . THR A 1 489 ? -0.560 -7.305 6.481 1.00 94.06 489 THR A C 1
ATOM 3876 O O . THR A 1 489 ? -1.614 -7.451 5.855 1.00 94.06 489 THR A O 1
ATOM 3879 N N . ASN A 1 490 ? -0.495 -6.718 7.675 1.00 94.12 490 ASN A N 1
ATOM 3880 C CA . ASN A 1 490 ? -1.588 -5.983 8.282 1.00 94.12 490 ASN A CA 1
ATOM 3881 C C . ASN A 1 490 ? -1.443 -4.495 7.972 1.00 94.12 490 ASN A C 1
ATOM 3883 O O . ASN A 1 490 ? -0.427 -3.859 8.267 1.00 94.12 490 ASN A O 1
ATOM 3887 N N . TYR A 1 491 ? -2.511 -3.959 7.414 1.00 95.94 491 TYR A N 1
ATOM 3888 C CA . TYR A 1 491 ? -2.708 -2.556 7.143 1.00 95.94 491 TYR A CA 1
ATOM 3889 C C . TYR A 1 491 ? -3.586 -1.950 8.223 1.00 95.94 491 TYR A C 1
ATOM 3891 O O . TYR A 1 491 ? -4.542 -2.594 8.670 1.00 95.94 491 TYR A O 1
ATOM 3899 N N . THR A 1 492 ? -3.306 -0.705 8.585 1.00 95.88 492 THR A N 1
ATOM 3900 C CA . THR A 1 492 ? -4.139 0.067 9.499 1.00 95.88 492 THR A CA 1
ATOM 3901 C C . THR A 1 492 ? -4.471 1.440 8.954 1.00 95.88 492 THR A C 1
ATOM 3903 O O . THR A 1 492 ? -3.685 2.062 8.241 1.00 95.88 492 THR A O 1
ATOM 3906 N N . LEU A 1 493 ? -5.669 1.902 9.292 1.00 95.50 493 LEU A N 1
ATOM 3907 C CA . LEU A 1 493 ? -6.157 3.230 8.975 1.00 95.50 493 LEU A CA 1
ATOM 3908 C C . LEU A 1 493 ? -6.892 3.783 10.188 1.00 95.50 493 LEU A C 1
ATOM 3910 O O . LEU A 1 493 ? -7.918 3.243 10.597 1.00 95.50 493 LEU A O 1
ATOM 3914 N N . ASP A 1 494 ? -6.421 4.908 10.700 1.00 92.94 494 ASP A N 1
ATOM 3915 C CA . ASP A 1 494 ? -7.246 5.779 11.524 1.00 92.94 494 ASP A CA 1
ATOM 3916 C C . ASP A 1 494 ? -8.079 6.685 10.592 1.00 92.94 494 ASP A C 1
ATOM 3918 O O . ASP A 1 494 ? -7.496 7.489 9.856 1.00 92.94 494 ASP A O 1
ATOM 3922 N N . PRO A 1 495 ? -9.420 6.543 10.550 1.00 88.44 495 PRO A N 1
ATOM 3923 C CA . PRO A 1 495 ? -10.274 7.325 9.664 1.00 88.44 495 PRO A CA 1
ATOM 3924 C C . PRO A 1 495 ? -10.559 8.741 10.192 1.00 88.44 495 PRO A C 1
ATOM 3926 O O . PRO A 1 495 ? -11.236 9.518 9.516 1.00 88.44 495 PRO A O 1
ATOM 3929 N N . SER A 1 496 ? -10.105 9.095 11.399 1.00 84.50 496 SER A N 1
ATOM 3930 C CA . SER A 1 496 ? -10.290 10.431 11.964 1.00 84.50 496 SER A CA 1
ATOM 3931 C C . SER A 1 496 ? -9.339 11.435 11.315 1.00 84.50 496 SER A C 1
ATOM 3933 O O . SER A 1 496 ? -8.119 11.319 11.384 1.00 84.50 496 SER A O 1
ATOM 3935 N N . VAL A 1 497 ? -9.906 12.502 10.749 1.00 80.25 497 VAL A N 1
ATOM 3936 C CA . VAL A 1 497 ? -9.136 13.615 10.165 1.00 80.25 497 VAL A CA 1
ATOM 3937 C C . VAL A 1 497 ? -8.351 14.426 11.205 1.00 80.25 497 VAL A C 1
ATOM 3939 O O . VAL A 1 497 ? -7.485 15.212 10.833 1.00 80.25 497 VAL A O 1
ATOM 3942 N N . LEU A 1 498 ? -8.661 14.274 12.499 1.00 79.12 498 LEU A N 1
ATOM 3943 C CA . LEU A 1 498 ? -7.984 14.993 13.584 1.00 79.12 498 LEU A CA 1
ATOM 3944 C C . LEU A 1 498 ? -6.654 14.336 13.960 1.00 79.12 498 LEU A C 1
ATOM 3946 O O . LEU A 1 498 ? -5.662 15.024 14.184 1.00 79.12 498 LEU A O 1
ATOM 3950 N N . THR A 1 499 ? -6.650 13.010 14.044 1.00 84.12 499 THR A N 1
ATOM 3951 C CA . THR A 1 499 ? -5.509 12.188 14.468 1.00 84.12 499 THR A CA 1
ATOM 3952 C C . THR A 1 499 ? -4.710 11.676 13.270 1.00 84.12 499 THR A C 1
ATOM 3954 O O . THR A 1 499 ? -3.497 11.509 13.371 1.00 84.12 499 THR A O 1
ATOM 3957 N N . ASN A 1 500 ? -5.354 11.542 12.106 1.00 88.56 500 ASN A N 1
ATOM 3958 C CA . ASN A 1 500 ? -4.735 11.189 10.834 1.00 88.56 500 ASN A CA 1
ATOM 3959 C C . ASN A 1 500 ? -5.093 12.208 9.731 1.00 88.56 500 ASN A C 1
ATOM 3961 O O . ASN A 1 500 ? -5.868 11.909 8.817 1.00 88.56 500 ASN A O 1
ATOM 3965 N N . PRO A 1 501 ? -4.527 13.429 9.778 1.00 86.81 501 PRO A N 1
ATOM 3966 C CA . PRO A 1 501 ? -4.854 14.489 8.821 1.00 86.81 501 PRO A CA 1
ATOM 3967 C C . PRO A 1 501 ? -4.446 14.152 7.381 1.00 86.81 501 PRO A C 1
ATOM 3969 O O . PRO A 1 501 ? -5.067 14.640 6.440 1.00 86.81 501 PRO A O 1
ATOM 3972 N N . LEU A 1 502 ? -3.431 13.299 7.204 1.00 86.69 502 LEU A N 1
ATOM 3973 C CA . LEU A 1 502 ? -2.991 12.819 5.892 1.00 86.69 502 LEU A CA 1
ATOM 3974 C C . LEU A 1 502 ? -3.837 11.653 5.369 1.00 86.69 502 LEU A C 1
ATOM 3976 O O . LEU A 1 502 ? -3.632 11.228 4.234 1.00 86.69 502 LEU A O 1
ATOM 3980 N N . ARG A 1 503 ? -4.758 11.114 6.183 1.00 91.06 503 ARG A N 1
ATOM 3981 C CA . ARG A 1 503 ? -5.512 9.887 5.884 1.00 91.06 503 ARG A CA 1
ATOM 3982 C C . ARG A 1 503 ? -4.591 8.756 5.424 1.00 91.06 503 ARG A C 1
ATOM 3984 O O . ARG A 1 503 ? -4.865 8.056 4.450 1.00 91.06 503 ARG A O 1
ATOM 3991 N N . LEU A 1 504 ? -3.458 8.651 6.111 1.00 93.81 504 LEU A N 1
ATOM 3992 C CA . LEU A 1 504 ? -2.387 7.728 5.798 1.00 93.81 504 LEU A CA 1
ATOM 3993 C C . LEU A 1 504 ? -2.785 6.315 6.217 1.00 93.81 504 LEU A C 1
ATOM 3995 O O . LEU A 1 504 ? -3.099 6.076 7.384 1.00 93.81 504 LEU A O 1
ATOM 3999 N N . VAL A 1 505 ? -2.738 5.390 5.265 1.00 96.06 505 VAL A N 1
ATOM 4000 C CA . VAL A 1 505 ? -2.777 3.950 5.511 1.00 96.06 505 VAL A CA 1
ATOM 4001 C C . VAL A 1 505 ? -1.365 3.488 5.842 1.00 96.06 505 VAL A C 1
ATOM 4003 O O . VAL A 1 505 ? -0.426 3.702 5.073 1.00 96.06 505 VAL A O 1
ATOM 4006 N N . GLN A 1 506 ? -1.217 2.839 6.990 1.00 93.44 506 GLN A N 1
ATOM 4007 C CA . GLN A 1 506 ? 0.059 2.340 7.486 1.00 93.44 506 GLN A CA 1
ATOM 4008 C C . GLN A 1 506 ? 0.150 0.825 7.309 1.00 93.44 506 GLN A C 1
ATOM 4010 O O . GLN A 1 506 ? -0.850 0.114 7.380 1.00 93.44 506 GLN A O 1
ATOM 4015 N N . THR A 1 507 ? 1.364 0.318 7.104 1.00 91.19 507 THR A N 1
ATOM 4016 C CA . THR A 1 507 ? 1.659 -1.121 7.171 1.00 91.19 507 THR A CA 1
ATOM 4017 C C . THR A 1 507 ? 2.392 -1.394 8.481 1.00 91.19 507 THR A C 1
ATOM 4019 O O . THR A 1 507 ? 3.460 -0.837 8.719 1.00 91.19 507 THR A O 1
ATOM 4022 N N . GLN A 1 508 ? 1.802 -2.202 9.368 1.00 80.88 508 GLN A N 1
ATOM 4023 C CA . GLN A 1 508 ? 2.329 -2.380 10.731 1.00 80.88 508 GLN A CA 1
ATOM 4024 C C . GLN A 1 508 ? 3.607 -3.220 10.770 1.00 80.88 508 GLN A C 1
ATOM 4026 O O . GLN A 1 508 ? 4.527 -2.925 11.527 1.00 80.88 508 GLN A O 1
ATOM 4031 N N . THR A 1 509 ? 3.644 -4.306 9.996 1.00 83.75 509 THR A N 1
ATOM 4032 C CA . THR A 1 509 ? 4.757 -5.263 9.996 1.00 83.75 509 THR A CA 1
ATOM 4033 C C . THR A 1 509 ? 5.066 -5.690 8.573 1.00 83.75 509 THR A C 1
ATOM 4035 O O . THR A 1 509 ? 4.326 -6.447 7.946 1.00 83.75 509 THR A O 1
ATOM 4038 N N . THR A 1 510 ? 6.158 -5.174 8.030 1.00 82.94 510 THR A N 1
ATOM 4039 C CA . THR A 1 510 ? 6.645 -5.589 6.718 1.00 82.94 510 THR A CA 1
ATOM 4040 C C . THR A 1 510 ? 7.247 -6.994 6.797 1.00 82.94 510 THR A C 1
ATOM 4042 O O . THR A 1 510 ? 8.005 -7.260 7.732 1.00 82.94 510 THR A O 1
ATOM 4045 N N . PRO A 1 511 ? 6.932 -7.890 5.850 1.00 84.81 511 PRO A N 1
ATOM 4046 C CA . PRO A 1 511 ? 7.486 -9.241 5.827 1.00 84.81 511 PRO A CA 1
ATOM 4047 C C . PRO A 1 511 ? 9.006 -9.247 5.640 1.00 84.81 511 PRO A C 1
ATOM 4049 O O . PRO A 1 511 ? 9.552 -8.392 4.950 1.00 84.81 511 PRO A O 1
ATOM 4052 N N . ASP A 1 512 ? 9.685 -10.251 6.196 1.00 79.69 512 ASP A N 1
ATOM 4053 C CA . ASP A 1 512 ? 11.127 -10.436 5.969 1.00 79.69 512 ASP A CA 1
ATOM 4054 C C . ASP A 1 512 ? 11.414 -11.028 4.578 1.00 79.69 512 ASP A C 1
ATOM 4056 O O . ASP A 1 512 ? 12.450 -10.760 3.969 1.00 79.69 512 ASP A O 1
ATOM 4060 N N . HIS A 1 513 ? 10.488 -11.848 4.069 1.00 78.12 513 HIS A N 1
ATOM 4061 C CA . HIS A 1 513 ? 10.613 -12.580 2.810 1.00 78.12 513 HIS A CA 1
ATOM 4062 C C . HIS A 1 513 ? 9.263 -12.661 2.087 1.00 78.12 513 HIS A C 1
ATOM 4064 O O . HIS A 1 513 ? 8.208 -12.682 2.722 1.00 78.12 513 HIS A O 1
ATOM 4070 N N . GLY A 1 514 ? 9.303 -12.768 0.758 1.00 84.06 514 GLY A N 1
ATOM 4071 C CA . GLY A 1 514 ? 8.134 -13.034 -0.079 1.00 84.06 514 GLY A CA 1
ATOM 4072 C C . GLY A 1 514 ? 8.437 -14.059 -1.170 1.00 84.06 514 GLY A C 1
ATOM 4073 O O . GLY A 1 514 ? 9.594 -14.389 -1.431 1.00 84.06 514 GLY A O 1
ATOM 4074 N N . ALA A 1 515 ? 7.389 -14.586 -1.798 1.00 89.56 515 ALA A N 1
ATOM 4075 C CA . ALA A 1 515 ? 7.514 -15.503 -2.925 1.00 89.56 515 ALA A CA 1
ATOM 4076 C C . ALA A 1 515 ? 7.811 -14.710 -4.209 1.00 89.56 515 ALA A C 1
ATOM 4078 O O . ALA A 1 515 ? 7.079 -13.762 -4.486 1.00 89.56 515 ALA A O 1
ATOM 4079 N N . PRO A 1 516 ? 8.844 -15.052 -4.998 1.00 90.31 516 PRO A N 1
ATOM 4080 C CA . PRO A 1 516 ? 9.145 -14.324 -6.226 1.00 90.31 516 PRO A CA 1
ATOM 4081 C C . PRO A 1 516 ? 7.995 -14.457 -7.230 1.00 90.31 516 PRO A C 1
ATOM 4083 O O . PRO A 1 516 ? 7.428 -15.539 -7.392 1.00 90.31 516 PRO A O 1
ATOM 4086 N N . VAL A 1 517 ? 7.667 -13.361 -7.909 1.00 92.75 517 VAL A N 1
ATOM 4087 C CA . VAL A 1 517 ? 6.584 -13.297 -8.897 1.00 92.75 517 VAL A CA 1
ATOM 4088 C C . VAL A 1 517 ? 7.057 -12.614 -10.178 1.00 92.75 517 VAL A C 1
ATOM 4090 O O . VAL A 1 517 ? 7.763 -11.608 -10.137 1.00 92.75 517 VAL A O 1
ATOM 4093 N N . ALA A 1 518 ? 6.659 -13.157 -11.330 1.00 92.81 518 ALA A N 1
ATOM 4094 C CA . ALA A 1 518 ? 6.947 -12.554 -12.629 1.00 92.81 518 ALA A CA 1
ATOM 4095 C C . ALA A 1 518 ? 5.934 -11.445 -12.934 1.00 92.81 518 ALA A C 1
ATOM 4097 O O . ALA A 1 518 ? 4.729 -11.673 -12.831 1.00 92.81 518 ALA A O 1
ATOM 4098 N N . ILE A 1 519 ? 6.404 -10.261 -13.321 1.00 95.56 519 ILE A N 1
ATOM 4099 C CA . ILE A 1 519 ? 5.530 -9.121 -13.616 1.00 95.56 519 ILE A CA 1
ATOM 4100 C C . ILE A 1 519 ? 5.321 -9.005 -15.121 1.00 95.56 519 ILE A C 1
ATOM 4102 O O . ILE A 1 519 ? 6.281 -9.001 -15.889 1.00 95.56 519 ILE A O 1
ATOM 4106 N N . ASN A 1 520 ? 4.069 -8.897 -15.556 1.00 96.38 520 ASN A N 1
ATOM 4107 C CA . ASN A 1 520 ? 3.745 -8.625 -16.947 1.00 96.38 520 ASN A CA 1
ATOM 4108 C C . ASN A 1 520 ? 4.145 -7.184 -17.322 1.00 96.38 520 ASN A C 1
ATOM 4110 O O . ASN A 1 520 ? 3.711 -6.254 -16.637 1.00 96.38 520 ASN A O 1
ATOM 4114 N N . PRO A 1 521 ? 4.880 -6.959 -18.427 1.00 96.12 521 PRO A N 1
ATOM 4115 C CA . PRO A 1 521 ? 5.263 -5.617 -18.872 1.00 96.12 521 PRO A CA 1
ATOM 4116 C C . PRO A 1 521 ? 4.083 -4.659 -19.115 1.00 96.12 521 PRO A C 1
ATOM 4118 O O . PRO A 1 521 ? 4.238 -3.441 -19.018 1.00 96.12 521 PRO A O 1
ATOM 4121 N N . ALA A 1 522 ? 2.881 -5.183 -19.378 1.00 97.19 522 ALA A N 1
ATOM 4122 C CA . ALA A 1 522 ? 1.670 -4.378 -19.525 1.00 97.19 522 ALA A CA 1
ATOM 4123 C C . ALA A 1 522 ? 1.293 -3.597 -18.250 1.00 97.19 522 ALA A C 1
ATOM 4125 O O . ALA A 1 522 ? 0.660 -2.549 -18.352 1.00 97.19 522 ALA A O 1
ATOM 4126 N N . TRP A 1 523 ? 1.720 -4.037 -17.057 1.00 97.62 523 TRP A N 1
ATOM 4127 C CA . TRP A 1 523 ? 1.544 -3.253 -15.826 1.00 97.62 523 TRP A CA 1
ATOM 4128 C C . TRP A 1 523 ? 2.367 -1.962 -15.835 1.00 97.62 523 TRP A C 1
ATOM 4130 O O . TRP A 1 523 ? 1.927 -0.953 -15.286 1.00 97.62 523 TRP A O 1
ATOM 4140 N N . THR A 1 524 ? 3.517 -1.952 -16.515 1.00 96.75 524 THR A N 1
ATOM 4141 C CA . THR A 1 524 ? 4.301 -0.730 -16.727 1.00 96.75 524 THR A CA 1
ATOM 4142 C C . THR A 1 524 ? 3.641 0.178 -17.761 1.00 96.75 524 THR A C 1
ATOM 4144 O O . THR A 1 524 ? 3.574 1.383 -17.534 1.00 96.75 524 THR A O 1
ATOM 4147 N N . LEU A 1 525 ? 3.067 -0.367 -18.842 1.00 97.56 525 LEU A N 1
ATOM 4148 C CA . LEU A 1 525 ? 2.250 0.433 -19.770 1.00 97.56 525 LEU A CA 1
ATOM 4149 C C . LEU A 1 525 ? 1.079 1.114 -19.044 1.00 97.56 525 LEU A C 1
ATOM 4151 O O . LEU A 1 525 ? 0.837 2.305 -19.233 1.00 97.56 525 LEU A O 1
ATOM 4155 N N . ALA A 1 526 ? 0.392 0.371 -18.172 1.00 97.00 526 ALA A N 1
ATOM 4156 C CA . ALA A 1 526 ? -0.671 0.900 -17.327 1.00 97.00 526 ALA A CA 1
ATOM 4157 C C . ALA A 1 526 ? -0.156 1.997 -16.383 1.00 97.00 526 ALA A C 1
ATOM 4159 O O . ALA A 1 526 ? -0.776 3.053 -16.288 1.00 97.00 526 ALA A O 1
ATOM 4160 N N . ALA A 1 527 ? 1.010 1.807 -15.751 1.00 96.81 527 ALA A N 1
ATOM 4161 C CA . ALA A 1 527 ? 1.591 2.797 -14.836 1.00 96.81 527 ALA A CA 1
ATOM 4162 C C . ALA A 1 527 ? 1.877 4.127 -15.536 1.00 96.81 527 ALA A C 1
ATOM 4164 O O . ALA A 1 527 ? 1.679 5.195 -14.959 1.00 96.81 527 ALA A O 1
ATOM 4165 N N . TRP A 1 528 ? 2.292 4.055 -16.800 1.00 97.44 528 TRP A N 1
ATOM 4166 C CA . TRP A 1 528 ? 2.506 5.214 -17.656 1.00 97.44 528 TRP A CA 1
ATOM 4167 C C . TRP A 1 528 ? 1.240 5.710 -18.361 1.00 97.44 528 TRP A C 1
ATOM 4169 O O . TRP A 1 528 ? 1.308 6.753 -19.008 1.00 97.44 528 TRP A O 1
ATOM 4179 N N . SER A 1 529 ? 0.107 5.016 -18.236 1.00 97.06 529 SER A N 1
ATOM 4180 C CA . SER A 1 529 ? -1.133 5.291 -18.977 1.00 97.06 529 SER A CA 1
ATOM 4181 C C . SER A 1 529 ? -0.886 5.444 -20.478 1.00 97.06 529 SER A C 1
ATOM 4183 O O . SER A 1 529 ? -1.286 6.427 -21.098 1.00 97.06 529 SER A O 1
ATOM 4185 N N . VAL A 1 530 ? -0.170 4.489 -21.065 1.00 97.44 530 VAL A N 1
ATOM 4186 C CA . VAL A 1 530 ? 0.203 4.500 -22.483 1.00 97.44 530 VAL A CA 1
ATOM 4187 C C . VAL A 1 530 ? -0.195 3.186 -23.140 1.00 97.44 530 VAL A C 1
ATOM 4189 O O . VAL A 1 530 ? -0.313 2.158 -22.475 1.00 97.44 530 VAL A O 1
ATOM 4192 N N . GLY A 1 531 ? -0.460 3.225 -24.443 1.00 96.81 531 GLY A N 1
ATOM 4193 C CA . GLY A 1 531 ? -0.654 2.012 -25.226 1.00 96.81 531 GLY A CA 1
ATOM 4194 C C . GLY A 1 531 ? 0.659 1.374 -25.660 1.00 96.81 531 GLY A C 1
ATOM 4195 O O . GLY A 1 531 ? 1.689 2.044 -25.730 1.00 96.81 531 GLY A O 1
ATOM 4196 N N . GLU A 1 532 ? 0.616 0.086 -25.983 1.00 96.25 532 GLU A N 1
ATOM 4197 C CA . GLU A 1 532 ? 1.736 -0.600 -26.634 1.00 96.25 532 GLU A CA 1
ATOM 4198 C C . GLU A 1 532 ? 2.126 0.121 -27.939 1.00 96.25 532 GLU A C 1
ATOM 4200 O O . GLU A 1 532 ? 1.277 0.420 -28.781 1.00 96.25 532 GLU A O 1
ATOM 4205 N N . GLY A 1 533 ? 3.407 0.473 -28.077 1.00 96.56 533 GLY A N 1
ATOM 4206 C CA . GLY A 1 533 ? 3.922 1.276 -29.191 1.00 96.56 533 GLY A CA 1
ATOM 4207 C C . GLY A 1 533 ? 3.456 2.740 -29.208 1.00 96.56 533 GLY A C 1
ATOM 4208 O O . GLY A 1 533 ? 3.705 3.447 -30.183 1.00 96.56 533 GLY A O 1
ATOM 4209 N N . GLY A 1 534 ? 2.773 3.206 -28.158 1.00 96.88 534 GLY A N 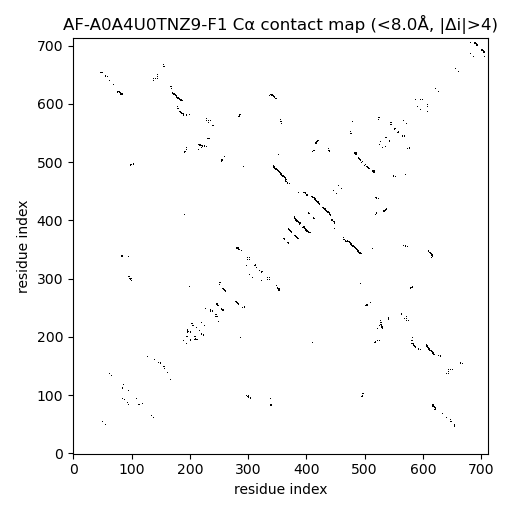1
ATOM 4210 C CA . GLY A 1 534 ? 2.246 4.566 -28.050 1.00 96.88 534 GLY A CA 1
ATOM 4211 C C . GLY A 1 534 ? 3.304 5.628 -27.728 1.00 96.88 534 GLY A C 1
ATOM 4212 O O . GLY A 1 534 ? 4.503 5.344 -27.617 1.00 96.88 534 GLY A O 1
ATOM 4213 N N . SER A 1 535 ? 2.847 6.871 -27.547 1.00 96.81 535 SER A N 1
ATOM 4214 C CA . SER A 1 535 ? 3.686 7.993 -27.118 1.00 96.81 535 SER A CA 1
ATOM 4215 C C . SER A 1 535 ? 3.207 8.617 -25.805 1.00 96.81 535 SER A C 1
ATOM 4217 O O . SER A 1 535 ? 2.011 8.724 -25.532 1.00 96.81 535 SER A O 1
ATOM 4219 N N . VAL A 1 536 ? 4.166 9.020 -24.974 1.00 96.88 536 VAL A N 1
ATOM 4220 C CA . VAL A 1 536 ? 3.956 9.769 -23.735 1.00 96.88 536 VAL A CA 1
ATOM 4221 C C . VAL A 1 536 ? 4.366 11.222 -23.976 1.00 96.88 536 VAL A C 1
ATOM 4223 O O . VAL A 1 536 ? 5.507 11.465 -24.386 1.00 96.88 536 VAL A O 1
ATOM 4226 N N . PRO A 1 537 ? 3.491 12.201 -23.682 1.00 95.94 537 PRO A N 1
ATOM 4227 C CA . PRO A 1 537 ? 3.801 13.605 -23.894 1.00 95.94 537 PRO A CA 1
ATOM 4228 C C . PRO A 1 537 ? 5.030 14.067 -23.115 1.00 95.94 537 PRO A C 1
ATOM 4230 O O . PRO A 1 537 ? 5.159 13.835 -21.910 1.00 95.94 537 PRO A O 1
ATOM 4233 N N . ALA A 1 538 ? 5.868 14.850 -23.788 1.00 93.50 538 ALA A N 1
ATOM 4234 C CA . ALA A 1 538 ? 7.106 15.405 -23.249 1.00 93.50 538 ALA A CA 1
ATOM 4235 C C . ALA A 1 538 ? 6.913 16.254 -21.976 1.00 93.50 538 ALA A C 1
ATOM 4237 O O . ALA A 1 538 ? 7.864 16.461 -21.230 1.00 93.50 538 ALA A O 1
ATOM 4238 N N . ARG A 1 539 ? 5.698 16.782 -21.760 1.00 93.12 539 ARG A N 1
ATOM 4239 C CA . ARG A 1 539 ? 5.345 17.721 -20.680 1.00 93.12 539 ARG A CA 1
ATOM 4240 C C . ARG A 1 539 ? 5.030 17.056 -19.343 1.00 93.12 539 ARG A C 1
ATOM 4242 O O . ARG A 1 539 ? 4.917 17.769 -18.351 1.00 93.12 539 ARG A O 1
ATOM 4249 N N . ARG A 1 540 ? 4.853 15.733 -19.307 1.00 94.50 540 ARG A N 1
ATOM 4250 C CA . ARG A 1 540 ? 4.623 15.013 -18.048 1.00 94.50 540 ARG A CA 1
ATOM 4251 C C . ARG A 1 540 ? 5.846 15.114 -17.148 1.00 94.50 540 ARG A C 1
ATOM 4253 O O . ARG A 1 540 ? 6.972 15.163 -17.649 1.00 94.50 540 ARG A O 1
ATOM 4260 N N . THR A 1 541 ? 5.644 15.158 -15.837 1.00 93.88 541 THR A N 1
ATOM 4261 C CA . THR A 1 541 ? 6.735 15.409 -14.890 1.00 93.88 541 THR A CA 1
ATOM 4262 C C . THR A 1 541 ? 7.768 14.288 -14.921 1.00 93.88 541 THR A C 1
ATOM 4264 O O . THR A 1 541 ? 8.950 14.559 -15.139 1.00 93.88 541 THR A O 1
ATOM 4267 N N . THR A 1 542 ? 7.334 13.030 -14.817 1.00 94.62 542 THR A N 1
ATOM 4268 C CA . THR A 1 542 ? 8.219 11.858 -14.861 1.00 94.62 542 THR A CA 1
ATOM 4269 C C . THR A 1 542 ? 8.907 11.739 -16.227 1.00 94.62 542 THR A C 1
ATOM 4271 O O . THR A 1 542 ? 10.102 11.456 -16.297 1.00 94.62 542 THR A O 1
ATOM 4274 N N . ALA A 1 543 ? 8.197 12.049 -17.321 1.00 95.06 543 ALA A N 1
ATOM 4275 C CA . ALA A 1 543 ? 8.767 12.090 -18.673 1.00 95.06 543 ALA A CA 1
ATOM 4276 C C . ALA A 1 543 ? 9.842 13.179 -18.829 1.00 95.06 543 ALA A C 1
ATOM 4278 O O . ALA A 1 543 ? 10.897 12.944 -19.416 1.00 95.06 543 ALA A O 1
ATOM 4279 N N . THR A 1 544 ? 9.587 14.371 -18.286 1.00 93.75 544 THR A N 1
ATOM 4280 C CA . THR A 1 544 ? 10.521 15.502 -18.312 1.00 93.75 544 THR A CA 1
ATOM 4281 C C . THR A 1 544 ? 11.780 15.180 -17.515 1.00 93.75 544 THR A C 1
ATOM 4283 O O . THR A 1 544 ? 12.877 15.434 -18.006 1.00 93.75 544 THR A O 1
ATOM 4286 N N . MET A 1 545 ? 11.640 14.597 -16.320 1.00 92.62 545 MET A N 1
ATOM 4287 C CA . MET A 1 545 ? 12.778 14.165 -15.501 1.00 92.62 545 MET A CA 1
ATOM 4288 C C . MET A 1 545 ? 13.631 13.141 -16.252 1.00 92.62 545 MET A C 1
ATOM 4290 O O . MET A 1 545 ? 14.822 13.366 -16.445 1.00 92.62 545 MET A O 1
ATOM 4294 N N . LEU A 1 546 ? 13.020 12.075 -16.783 1.00 92.12 546 LEU A N 1
ATOM 4295 C CA . LEU A 1 546 ? 13.750 11.047 -17.530 1.00 92.12 546 LEU A CA 1
ATOM 4296 C C . LEU A 1 546 ? 14.492 11.618 -18.746 1.00 92.12 546 LEU A C 1
ATOM 4298 O O . LEU A 1 546 ? 15.657 11.297 -18.976 1.00 92.12 546 LEU A O 1
ATOM 4302 N N . ARG A 1 547 ? 13.837 12.504 -19.505 1.00 91.44 547 ARG A N 1
ATOM 4303 C CA . ARG A 1 547 ? 14.455 13.182 -20.650 1.00 91.44 547 ARG A CA 1
ATOM 4304 C C . ARG A 1 547 ? 15.645 14.037 -20.234 1.00 91.44 547 ARG A C 1
ATOM 4306 O O . ARG A 1 547 ? 16.704 13.924 -20.842 1.00 91.44 547 ARG A O 1
ATOM 4313 N N . ARG A 1 548 ? 15.505 14.852 -19.185 1.00 88.56 548 ARG A N 1
ATOM 4314 C CA . ARG A 1 548 ? 16.600 15.695 -18.676 1.00 88.56 548 ARG A CA 1
ATOM 4315 C C . ARG A 1 548 ? 17.803 14.863 -18.246 1.00 88.56 548 ARG A C 1
ATOM 4317 O O . ARG A 1 548 ? 18.920 15.236 -18.586 1.00 88.56 548 ARG A O 1
ATOM 4324 N N . ILE A 1 549 ? 17.575 13.729 -17.583 1.00 89.06 549 ILE A N 1
ATOM 4325 C CA . ILE A 1 549 ? 18.642 12.800 -17.191 1.00 89.06 549 ILE A CA 1
ATOM 4326 C C . ILE A 1 549 ? 19.357 12.249 -18.429 1.00 89.06 549 ILE A C 1
ATOM 4328 O O . ILE A 1 549 ? 20.580 12.301 -18.508 1.00 89.06 549 ILE A O 1
ATOM 4332 N N . LEU A 1 550 ? 18.616 11.753 -19.424 1.00 87.94 550 LEU A N 1
ATOM 4333 C CA . LEU A 1 550 ? 19.216 11.182 -20.635 1.00 87.94 550 LEU A CA 1
ATOM 4334 C C . LEU A 1 550 ? 19.996 12.217 -21.456 1.00 87.94 550 LEU A C 1
ATOM 4336 O O . LEU A 1 550 ? 21.070 11.905 -21.964 1.00 87.94 550 LEU A O 1
ATOM 4340 N N . LEU A 1 551 ? 19.509 13.455 -21.540 1.00 85.00 551 LEU A N 1
ATOM 4341 C CA . LEU A 1 551 ? 20.233 14.554 -22.190 1.00 85.00 551 LEU A CA 1
ATOM 4342 C C . LEU A 1 551 ? 21.489 14.945 -21.414 1.00 85.00 551 LEU A C 1
ATOM 4344 O O . LEU A 1 551 ? 22.524 15.195 -22.021 1.00 85.00 551 LEU A O 1
ATOM 4348 N N . ALA A 1 552 ? 21.421 14.968 -20.082 1.00 83.94 552 ALA A N 1
ATOM 4349 C CA . ALA A 1 552 ? 22.574 15.239 -19.232 1.00 83.94 552 ALA A CA 1
ATOM 4350 C C . ALA A 1 552 ? 23.667 14.169 -19.396 1.00 83.94 552 ALA A C 1
ATOM 4352 O O . ALA A 1 552 ? 24.852 14.505 -19.472 1.00 83.94 552 ALA A O 1
ATOM 4353 N N . LEU A 1 553 ? 23.267 12.896 -19.509 1.00 80.50 553 LEU A N 1
ATOM 4354 C CA . LEU A 1 553 ? 24.166 11.775 -19.801 1.00 80.50 553 LEU A CA 1
ATOM 4355 C C . LEU A 1 553 ? 24.770 11.876 -21.206 1.00 80.50 553 LEU A C 1
ATOM 4357 O O . LEU A 1 553 ? 25.945 11.561 -21.387 1.00 80.50 553 LEU A O 1
ATOM 4361 N N . ASN A 1 554 ? 23.982 12.328 -22.183 1.00 77.38 554 ASN A N 1
ATOM 4362 C CA . ASN A 1 554 ? 24.440 12.560 -23.550 1.00 77.38 554 ASN A CA 1
ATOM 4363 C C . ASN A 1 554 ? 25.469 13.697 -23.631 1.00 77.38 554 ASN A C 1
ATOM 4365 O O . ASN A 1 554 ? 26.485 13.565 -24.306 1.00 77.38 554 ASN A O 1
ATOM 4369 N N . ASP A 1 555 ? 25.243 14.785 -22.892 1.00 75.69 555 ASP A N 1
ATOM 4370 C CA . ASP A 1 555 ? 26.129 15.953 -22.848 1.00 75.69 555 ASP A CA 1
ATOM 4371 C C . ASP A 1 555 ? 27.355 15.728 -21.918 1.00 75.69 555 ASP A C 1
ATOM 4373 O O . ASP A 1 555 ? 28.106 16.666 -21.647 1.00 75.69 555 ASP A O 1
ATOM 4377 N N . LEU A 1 556 ? 27.576 14.493 -21.427 1.00 67.75 556 LEU A N 1
ATOM 4378 C CA . LEU A 1 556 ? 28.661 14.087 -20.509 1.00 67.75 556 LEU A CA 1
ATOM 4379 C C . LEU A 1 556 ? 28.762 14.950 -19.234 1.00 67.75 556 LEU A C 1
ATOM 4381 O O . LEU A 1 556 ? 29.831 15.085 -18.634 1.00 67.75 556 LEU A O 1
ATOM 4385 N N . THR A 1 557 ? 27.645 15.539 -18.808 1.00 62.16 557 THR A N 1
ATOM 4386 C CA . THR A 1 557 ? 27.572 16.316 -17.563 1.00 62.16 557 THR A CA 1
ATOM 4387 C C . THR A 1 557 ? 27.593 15.398 -16.335 1.00 62.16 557 THR A C 1
ATOM 4389 O O . THR A 1 557 ? 27.293 14.206 -16.422 1.00 62.16 557 THR A O 1
ATOM 4392 N N . THR A 1 558 ? 28.018 15.920 -15.179 1.00 60.16 558 THR A N 1
ATOM 4393 C CA . THR A 1 558 ? 28.258 15.130 -13.963 1.00 60.16 558 THR A CA 1
ATOM 4394 C C . THR A 1 558 ? 26.999 14.416 -13.460 1.00 60.16 558 THR A C 1
ATOM 4396 O O . THR A 1 558 ? 26.073 15.036 -12.954 1.00 60.16 558 THR A O 1
ATOM 4399 N N . TYR A 1 559 ? 27.021 13.080 -13.524 1.00 61.50 559 TYR A N 1
ATOM 4400 C CA . TYR A 1 559 ? 25.994 12.143 -13.036 1.00 61.50 559 TYR A CA 1
ATOM 4401 C C . TYR A 1 559 ? 25.437 12.455 -11.631 1.00 61.50 559 TYR A C 1
ATOM 4403 O O . TYR A 1 559 ? 24.252 12.249 -11.376 1.00 61.50 559 TYR A O 1
ATOM 4411 N N . TYR A 1 560 ? 26.278 12.974 -10.731 1.00 65.19 560 TYR A N 1
ATOM 4412 C CA . TYR A 1 560 ? 25.916 13.253 -9.337 1.00 65.19 560 TYR A CA 1
ATOM 4413 C C . TYR A 1 560 ? 24.772 14.260 -9.174 1.00 65.19 560 TYR A C 1
ATOM 4415 O O . TYR A 1 560 ? 24.069 14.212 -8.168 1.00 65.19 560 TYR A O 1
ATOM 4423 N N . ASP A 1 561 ? 24.539 15.127 -10.160 1.00 71.75 561 ASP A N 1
ATOM 4424 C CA . ASP A 1 561 ? 23.502 16.158 -10.062 1.00 71.75 561 ASP A CA 1
ATOM 4425 C C . ASP A 1 561 ? 22.074 15.592 -10.220 1.00 71.75 561 ASP A C 1
ATOM 4427 O O . ASP A 1 561 ? 21.103 16.271 -9.889 1.00 71.75 561 ASP A O 1
ATOM 4431 N N . PHE A 1 562 ? 21.931 14.341 -10.684 1.00 79.88 562 PHE A N 1
ATOM 4432 C CA . PHE A 1 562 ? 20.643 13.732 -11.041 1.00 79.88 562 PHE A CA 1
ATOM 4433 C C . PHE A 1 562 ? 20.308 12.439 -10.286 1.00 79.88 562 PHE A C 1
ATOM 4435 O O . PHE A 1 562 ? 19.306 11.792 -10.595 1.00 79.88 562 PHE A O 1
ATOM 4442 N N . GLU A 1 563 ? 21.102 12.054 -9.284 1.00 81.75 563 GLU A N 1
ATOM 4443 C CA . GLU A 1 563 ? 20.929 10.784 -8.563 1.00 81.75 563 GLU A CA 1
ATOM 4444 C C . GLU A 1 563 ? 19.513 10.623 -7.974 1.00 81.75 563 GLU A C 1
ATOM 4446 O O . GLU A 1 563 ? 18.898 9.562 -8.094 1.00 81.75 563 GLU A O 1
ATOM 4451 N N . PHE A 1 564 ? 18.950 11.685 -7.390 1.00 82.62 564 PHE A N 1
ATOM 4452 C CA . PHE A 1 564 ? 17.599 11.651 -6.820 1.00 82.62 564 PHE A CA 1
ATOM 4453 C C . PHE A 1 564 ? 16.499 11.553 -7.877 1.00 82.62 564 PHE A C 1
ATOM 4455 O O . PHE A 1 564 ? 15.551 10.794 -7.689 1.00 82.62 564 PHE A O 1
ATOM 4462 N N . GLU A 1 565 ? 16.617 12.293 -8.983 1.00 87.50 565 GLU A N 1
ATOM 4463 C CA . GLU A 1 565 ? 15.636 12.250 -10.075 1.00 87.50 565 GLU A CA 1
ATOM 4464 C C . GLU A 1 565 ? 15.646 10.877 -10.754 1.00 87.50 565 GLU A C 1
ATOM 4466 O O . GLU A 1 565 ? 14.589 10.312 -11.033 1.00 87.50 565 GLU A O 1
ATOM 4471 N N . LEU A 1 566 ? 16.833 10.301 -10.953 1.00 86.81 566 LEU A N 1
ATOM 4472 C CA . LEU A 1 566 ? 16.986 8.964 -11.509 1.00 86.81 566 LEU A CA 1
ATOM 4473 C C . LEU A 1 566 ? 16.347 7.905 -10.614 1.00 86.81 566 LEU A C 1
ATOM 4475 O O . LEU A 1 566 ? 15.540 7.106 -11.091 1.00 86.81 566 LEU A O 1
ATOM 4479 N N . ASN A 1 567 ? 16.672 7.925 -9.319 1.00 84.94 567 ASN A N 1
ATOM 4480 C CA . ASN A 1 567 ? 16.068 7.020 -8.350 1.00 84.94 567 ASN A CA 1
ATOM 4481 C C . ASN A 1 567 ? 14.546 7.198 -8.304 1.00 84.94 567 ASN A C 1
ATOM 4483 O O . ASN A 1 567 ? 13.822 6.208 -8.300 1.00 84.94 567 ASN A O 1
ATOM 4487 N N . ALA A 1 568 ? 14.040 8.432 -8.348 1.00 87.88 568 ALA A N 1
ATOM 4488 C CA . ALA A 1 568 ? 12.605 8.685 -8.378 1.00 87.88 568 ALA A CA 1
ATOM 4489 C C . ALA A 1 568 ? 11.944 8.054 -9.611 1.00 87.88 568 ALA A C 1
ATOM 4491 O O . ALA A 1 568 ? 10.981 7.304 -9.472 1.00 87.88 568 ALA A O 1
ATOM 4492 N N . VAL A 1 569 ? 12.466 8.306 -10.814 1.00 89.69 569 VAL A N 1
ATOM 4493 C CA . VAL A 1 569 ? 11.887 7.772 -12.056 1.00 89.69 569 VAL A CA 1
ATOM 4494 C C . VAL A 1 569 ? 11.952 6.242 -12.084 1.00 89.69 569 VAL A C 1
ATOM 4496 O O . VAL A 1 569 ? 10.964 5.600 -12.442 1.00 89.69 569 VAL A O 1
ATOM 4499 N N . ALA A 1 570 ? 13.076 5.646 -11.680 1.00 87.88 570 ALA A N 1
ATOM 4500 C CA . ALA A 1 570 ? 13.267 4.197 -11.679 1.00 87.88 570 ALA A CA 1
ATOM 4501 C C . ALA A 1 570 ? 12.379 3.493 -10.639 1.00 87.88 570 ALA A C 1
ATOM 4503 O O . ALA A 1 570 ? 11.619 2.569 -10.956 1.00 87.88 570 ALA A O 1
ATOM 4504 N N . GLN A 1 571 ? 12.442 3.950 -9.389 1.00 90.50 571 GLN A N 1
ATOM 4505 C CA . GLN A 1 571 ? 11.771 3.298 -8.272 1.00 90.50 571 GLN A CA 1
ATOM 4506 C C . GLN A 1 571 ? 10.266 3.547 -8.298 1.00 90.50 571 GLN A C 1
ATOM 4508 O O . GLN A 1 571 ? 9.491 2.600 -8.201 1.00 90.50 571 GLN A O 1
ATOM 4513 N N . VAL A 1 572 ? 9.830 4.792 -8.501 1.00 94.00 572 VAL A N 1
ATOM 4514 C CA . VAL A 1 572 ? 8.403 5.133 -8.442 1.00 94.00 572 VAL A CA 1
ATOM 4515 C C . VAL A 1 572 ? 7.628 4.511 -9.599 1.00 94.00 572 VAL A C 1
ATOM 4517 O O . VAL A 1 572 ? 6.510 4.052 -9.387 1.00 94.00 572 VAL A O 1
ATOM 4520 N N . THR A 1 573 ? 8.217 4.391 -10.792 1.00 94.69 573 THR A N 1
ATOM 4521 C CA . THR A 1 573 ? 7.586 3.646 -11.899 1.00 94.69 573 THR A CA 1
ATOM 4522 C C . THR A 1 573 ? 7.353 2.183 -11.519 1.00 94.69 573 THR A C 1
ATOM 4524 O O . THR A 1 573 ? 6.277 1.626 -11.768 1.00 94.69 573 THR A O 1
ATOM 4527 N N . THR A 1 574 ? 8.343 1.566 -10.872 1.00 95.06 574 THR A N 1
ATOM 4528 C CA . THR A 1 574 ? 8.252 0.187 -10.381 1.00 95.06 574 THR A CA 1
ATOM 4529 C C . THR A 1 574 ? 7.185 0.073 -9.292 1.00 95.06 574 THR A C 1
ATOM 4531 O O . THR A 1 574 ? 6.303 -0.779 -9.378 1.00 95.06 574 THR A O 1
ATOM 4534 N N . PHE A 1 575 ? 7.194 0.969 -8.301 1.00 95.81 575 PHE A N 1
ATOM 4535 C CA . PHE A 1 575 ? 6.221 0.968 -7.208 1.00 95.81 575 PHE A CA 1
ATOM 4536 C C . PHE A 1 575 ? 4.799 1.214 -7.711 1.00 95.81 575 PHE A C 1
ATOM 4538 O O . PHE A 1 575 ? 3.879 0.505 -7.317 1.00 95.81 575 PHE A O 1
ATOM 4545 N N . GLN A 1 576 ? 4.611 2.155 -8.636 1.00 96.06 576 GLN A N 1
ATOM 4546 C CA . GLN A 1 576 ? 3.319 2.409 -9.263 1.00 96.06 576 GLN A CA 1
ATOM 4547 C C . GLN A 1 576 ? 2.809 1.152 -9.965 1.00 96.06 576 GLN A C 1
ATOM 4549 O O . GLN A 1 576 ? 1.690 0.727 -9.679 1.00 96.06 576 GLN A O 1
ATOM 4554 N N . SER A 1 577 ? 3.645 0.514 -10.792 1.00 96.38 577 SER A N 1
ATOM 4555 C CA . SER A 1 577 ? 3.293 -0.725 -11.498 1.00 96.38 577 SER A CA 1
ATOM 4556 C C . SER A 1 577 ? 2.842 -1.818 -10.526 1.00 96.38 577 SER A C 1
ATOM 4558 O O . SER A 1 577 ? 1.768 -2.382 -10.705 1.00 96.38 577 SER A O 1
ATOM 4560 N N . LEU A 1 578 ? 3.615 -2.070 -9.461 1.00 97.19 578 LEU A N 1
ATOM 4561 C CA . LEU A 1 578 ? 3.303 -3.095 -8.459 1.00 97.19 578 LEU A CA 1
ATOM 4562 C C . LEU A 1 578 ? 2.041 -2.758 -7.653 1.00 97.19 578 LEU A C 1
ATOM 4564 O O . LEU A 1 578 ? 1.199 -3.622 -7.435 1.00 97.19 578 LEU A O 1
ATOM 4568 N N . SER A 1 579 ? 1.868 -1.499 -7.245 1.00 96.94 579 SER A N 1
ATOM 4569 C CA . SER A 1 579 ? 0.737 -1.076 -6.407 1.00 96.94 579 SER A CA 1
ATOM 4570 C C . SER A 1 579 ? -0.627 -1.287 -7.073 1.00 96.94 579 SER A C 1
ATOM 4572 O O . SER A 1 579 ? -1.626 -1.479 -6.380 1.00 96.94 579 SER A O 1
ATOM 4574 N N . MET A 1 580 ? -0.679 -1.257 -8.408 1.00 96.19 580 MET A N 1
ATOM 4575 C CA . MET A 1 580 ? -1.909 -1.424 -9.188 1.00 96.19 580 MET A CA 1
ATOM 4576 C C . MET A 1 580 ? -2.246 -2.884 -9.490 1.00 96.19 580 MET A C 1
ATOM 4578 O O . MET A 1 580 ? -3.365 -3.148 -9.932 1.00 96.19 580 MET A O 1
ATOM 4582 N N . ILE A 1 581 ? -1.310 -3.818 -9.274 1.00 97.19 581 ILE A N 1
ATOM 4583 C CA . ILE A 1 581 ? -1.556 -5.235 -9.541 1.00 97.19 581 ILE A CA 1
ATOM 4584 C C . ILE A 1 581 ? -2.714 -5.693 -8.660 1.00 97.19 581 ILE A C 1
ATOM 4586 O O . ILE A 1 581 ? -2.702 -5.568 -7.433 1.00 97.19 581 ILE A O 1
ATOM 4590 N N . GLU A 1 582 ? -3.734 -6.215 -9.319 1.00 95.19 582 GLU A N 1
ATOM 4591 C CA . GLU A 1 582 ? -4.968 -6.639 -8.678 1.00 95.19 582 GLU A CA 1
ATOM 4592 C C . GLU A 1 582 ? -4.861 -8.057 -8.116 1.00 95.19 582 GLU A C 1
ATOM 4594 O O . GLU A 1 582 ? -4.094 -8.893 -8.602 1.00 95.19 582 GLU A O 1
ATOM 4599 N N . TYR A 1 583 ? -5.671 -8.344 -7.104 1.00 95.88 583 TYR A N 1
ATOM 4600 C CA . TYR A 1 583 ? -5.827 -9.677 -6.544 1.00 95.88 583 TYR A CA 1
ATOM 4601 C C . TYR A 1 583 ? -7.283 -10.127 -6.568 1.00 95.88 583 TYR A C 1
ATOM 4603 O O . TYR A 1 583 ? -8.225 -9.346 -6.404 1.00 95.88 583 TYR A O 1
ATOM 4611 N N . GLY A 1 584 ? -7.457 -11.433 -6.746 1.00 93.81 584 GLY A N 1
ATOM 4612 C CA . GLY A 1 584 ? -8.746 -12.094 -6.650 1.00 93.81 584 GLY A CA 1
ATOM 4613 C C . GLY A 1 584 ? -8.945 -12.746 -5.290 1.00 93.81 584 GLY A C 1
ATOM 4614 O O . GLY A 1 584 ? -8.013 -13.285 -4.685 1.00 93.81 584 GLY A O 1
ATOM 4615 N N . THR A 1 585 ? -10.193 -12.755 -4.832 1.00 92.75 585 THR A N 1
ATOM 4616 C CA . THR A 1 585 ? -10.616 -13.519 -3.660 1.00 92.75 585 THR A CA 1
ATOM 4617 C C . THR A 1 585 ? -11.720 -14.496 -4.037 1.00 92.75 585 THR A C 1
ATOM 4619 O O . THR A 1 585 ? -12.581 -14.213 -4.867 1.00 92.75 585 THR A O 1
ATOM 4622 N N . ASN A 1 586 ? -11.705 -15.664 -3.404 1.00 90.62 586 ASN A N 1
ATOM 4623 C CA . ASN A 1 586 ? -12.815 -16.603 -3.445 1.00 90.62 586 ASN A CA 1
ATOM 4624 C C . ASN A 1 586 ? -13.683 -16.425 -2.200 1.00 90.62 586 ASN A C 1
ATOM 4626 O O . ASN A 1 586 ? -13.178 -16.146 -1.107 1.00 90.62 586 ASN A O 1
ATOM 4630 N N . ALA A 1 587 ? -14.991 -16.639 -2.350 1.00 80.62 587 ALA A N 1
ATOM 4631 C CA . ALA A 1 587 ? -15.919 -16.594 -1.229 1.00 80.62 587 ALA A CA 1
ATOM 4632 C C . ALA A 1 587 ? -15.506 -17.616 -0.156 1.00 80.62 587 ALA A C 1
ATOM 4634 O O . ALA A 1 587 ? -15.501 -18.828 -0.389 1.00 80.62 587 ALA A O 1
ATOM 4635 N N . SER A 1 588 ? -15.165 -17.128 1.035 1.00 70.44 588 SER A N 1
ATOM 4636 C CA . SER A 1 588 ? -14.994 -17.965 2.217 1.00 70.44 588 SER A CA 1
ATOM 4637 C C . SER A 1 588 ? -16.353 -18.104 2.911 1.00 70.44 588 SER A C 1
ATOM 4639 O O . SER A 1 588 ? -17.153 -17.169 2.959 1.00 70.44 588 SER A O 1
ATOM 4641 N N . LYS A 1 589 ? -16.664 -19.288 3.451 1.00 64.06 589 LYS A N 1
ATOM 4642 C CA . LYS A 1 589 ? -17.822 -19.411 4.350 1.00 64.06 589 LYS A CA 1
ATOM 4643 C C . LYS A 1 589 ? -17.499 -18.665 5.642 1.00 64.06 589 LYS A C 1
ATOM 4645 O O . LYS A 1 589 ? -16.428 -18.904 6.201 1.00 64.06 589 LYS A O 1
ATOM 4650 N N . ALA A 1 590 ? -18.435 -17.850 6.135 1.00 54.44 590 ALA A N 1
ATOM 4651 C CA . ALA A 1 590 ? -18.349 -17.236 7.457 1.00 54.44 590 ALA A CA 1
ATOM 4652 C C . ALA A 1 590 ? -18.003 -18.317 8.497 1.00 54.44 590 ALA A C 1
ATOM 4654 O O . ALA A 1 590 ? -18.750 -19.279 8.703 1.00 54.44 590 ALA A O 1
ATOM 4655 N N . ARG A 1 591 ? -16.810 -18.216 9.084 1.00 59.75 591 ARG A N 1
ATOM 4656 C CA . ARG A 1 591 ? -16.286 -19.162 10.074 1.00 59.75 591 ARG A CA 1
ATOM 4657 C C . ARG A 1 591 ? -16.025 -18.418 11.372 1.00 59.75 591 ARG A C 1
ATOM 4659 O O . ARG A 1 591 ? -15.644 -17.257 11.363 1.00 59.75 591 ARG A O 1
ATOM 4666 N N . SER A 1 592 ? -16.205 -19.127 12.482 1.00 56.41 592 SER A N 1
ATOM 4667 C CA . SER A 1 592 ? -15.941 -18.614 13.827 1.00 56.41 592 SER A CA 1
ATOM 4668 C C . SER A 1 592 ? -14.505 -18.072 13.965 1.00 56.41 592 SER A C 1
ATOM 4670 O O . SER A 1 592 ? -13.583 -18.744 13.486 1.00 56.41 592 SER A O 1
ATOM 4672 N N . PRO A 1 593 ? -14.279 -16.984 14.717 1.00 57.41 593 PRO A N 1
ATOM 4673 C CA . PRO A 1 593 ? -12.998 -16.272 14.806 1.00 57.41 593 PRO A CA 1
ATOM 4674 C C . PRO A 1 593 ? -11.840 -17.158 15.291 1.00 57.41 593 PRO A C 1
ATOM 4676 O O . PRO A 1 593 ? -10.758 -17.132 14.717 1.00 57.41 593 PRO A O 1
ATOM 4679 N N . ALA A 1 594 ? -12.093 -18.076 16.234 1.00 56.25 594 ALA A N 1
ATOM 4680 C CA . ALA A 1 594 ? -11.090 -19.032 16.726 1.00 56.25 594 ALA A CA 1
ATOM 4681 C C . ALA A 1 594 ? -10.563 -20.021 15.660 1.00 56.25 594 ALA A C 1
ATOM 4683 O O . ALA A 1 594 ? -9.541 -20.678 15.869 1.00 56.25 594 ALA A O 1
ATOM 4684 N N . LYS A 1 595 ? -11.270 -20.172 14.531 1.00 59.47 595 LYS A N 1
ATOM 4685 C CA . LYS A 1 595 ? -10.814 -20.971 13.384 1.00 59.47 595 LYS A CA 1
ATOM 4686 C C . LYS A 1 595 ? -10.048 -20.132 12.361 1.00 59.47 595 LYS A C 1
ATOM 4688 O O . LYS A 1 595 ? -9.188 -20.698 11.696 1.00 59.47 595 LYS A O 1
ATOM 4693 N N . LEU A 1 596 ? -10.316 -18.826 12.271 1.00 62.62 596 LEU A N 1
ATOM 4694 C CA . LEU A 1 596 ? -9.629 -17.918 11.347 1.00 62.62 596 LEU A CA 1
ATOM 4695 C C . LEU A 1 596 ? -8.136 -17.802 11.687 1.00 62.62 596 LEU A C 1
ATOM 4697 O O . LEU A 1 596 ? -7.297 -17.994 10.812 1.00 62.62 596 LEU A O 1
ATOM 4701 N N . ASP A 1 597 ? -7.801 -17.605 12.967 1.00 59.53 597 ASP A N 1
ATOM 4702 C CA . ASP A 1 597 ? -6.400 -17.466 13.401 1.00 59.53 597 ASP A CA 1
ATOM 4703 C C . ASP A 1 597 ? -5.578 -18.757 13.202 1.00 59.53 597 ASP A C 1
ATOM 4705 O O . ASP A 1 597 ? -4.366 -18.705 13.009 1.00 59.53 597 ASP A O 1
ATOM 4709 N N . ARG A 1 598 ? -6.223 -19.935 13.211 1.00 58.00 598 ARG A N 1
ATOM 4710 C CA . ARG A 1 598 ? -5.550 -21.224 12.950 1.00 58.00 598 ARG A CA 1
ATOM 4711 C C . ARG A 1 598 ? -5.331 -21.498 11.462 1.00 58.00 598 ARG A C 1
ATOM 4713 O O . ARG A 1 598 ? -4.416 -22.237 11.120 1.00 58.00 598 ARG A O 1
ATOM 4720 N N . GLU A 1 599 ? -6.165 -20.948 10.583 1.00 55.75 599 GLU A N 1
ATOM 4721 C CA . GLU A 1 599 ? -6.112 -21.224 9.142 1.00 55.75 599 GLU A CA 1
ATOM 4722 C C . GLU A 1 599 ? -4.991 -20.435 8.445 1.00 55.75 599 GLU A C 1
ATOM 4724 O O . GLU A 1 599 ? -4.381 -20.962 7.517 1.00 55.75 599 GLU A O 1
ATOM 4729 N N . PHE A 1 600 ? -4.619 -19.257 8.970 1.00 55.06 600 PHE A N 1
ATOM 4730 C CA . PHE A 1 600 ? -3.436 -18.499 8.524 1.00 55.06 600 PHE A CA 1
ATOM 4731 C C . PHE A 1 600 ? -2.139 -19.329 8.589 1.00 55.06 600 PHE A C 1
ATOM 4733 O O . PHE A 1 600 ? -1.238 -19.157 7.777 1.00 55.06 600 PHE A O 1
ATOM 4740 N N . VAL A 1 601 ? -2.063 -20.282 9.523 1.00 58.91 601 VAL A N 1
ATOM 4741 C CA . VAL A 1 601 ? -0.894 -21.155 9.713 1.00 58.91 601 VAL A CA 1
ATOM 4742 C C . VAL A 1 601 ? -0.883 -22.344 8.738 1.00 58.91 601 VAL A C 1
ATOM 4744 O O . VAL A 1 601 ? 0.167 -22.941 8.514 1.00 58.91 601 VAL A O 1
ATOM 4747 N N . HIS A 1 602 ? -2.027 -22.710 8.148 1.00 59.53 602 HIS A N 1
ATOM 4748 C CA . HIS A 1 602 ? -2.168 -23.961 7.393 1.00 59.53 602 HIS A CA 1
ATOM 4749 C C . HIS A 1 602 ? -2.032 -23.823 5.867 1.00 59.53 602 HIS A C 1
ATOM 4751 O O . HIS A 1 602 ? -1.738 -24.827 5.220 1.00 59.53 602 HIS A O 1
ATOM 4757 N N . ASP A 1 603 ? -2.205 -22.628 5.290 1.00 71.88 603 ASP A N 1
ATOM 4758 C CA . ASP A 1 603 ? -2.055 -22.384 3.845 1.00 71.88 603 ASP A CA 1
ATOM 4759 C C . ASP A 1 603 ? -1.474 -20.978 3.578 1.00 71.88 603 ASP A C 1
ATOM 4761 O O . ASP A 1 603 ? -2.223 -20.039 3.298 1.00 71.88 603 ASP A O 1
ATOM 4765 N N . PRO A 1 604 ? -0.140 -20.807 3.672 1.00 76.44 604 PRO A N 1
ATOM 4766 C CA . PRO A 1 604 ? 0.509 -19.506 3.487 1.00 76.44 604 PRO A CA 1
ATOM 4767 C C . PRO A 1 604 ? 0.395 -18.971 2.051 1.00 76.44 604 PRO A C 1
ATOM 4769 O O . PRO A 1 604 ? 0.622 -17.787 1.822 1.00 76.44 604 PRO A O 1
ATOM 4772 N N . SER A 1 605 ? 0.044 -19.826 1.085 1.00 80.44 605 SER A N 1
ATOM 4773 C CA . SER A 1 605 ? -0.135 -19.434 -0.317 1.00 80.44 605 SER A CA 1
ATOM 4774 C C . SER A 1 605 ? -1.503 -18.814 -0.602 1.00 80.44 605 SER A C 1
ATOM 4776 O O . SER A 1 605 ? -1.629 -18.001 -1.512 1.00 80.44 605 SER A O 1
ATOM 4778 N N . HIS A 1 606 ? -2.517 -19.162 0.195 1.00 87.31 606 HIS A N 1
ATOM 4779 C CA . HIS A 1 606 ? -3.883 -18.671 0.036 1.00 87.31 606 HIS A CA 1
ATOM 4780 C C . HIS A 1 606 ? -4.484 -18.283 1.397 1.00 87.31 606 HIS A C 1
ATOM 4782 O O . HIS A 1 606 ? -5.434 -18.924 1.862 1.00 87.31 606 HIS A O 1
ATOM 4788 N N . PRO A 1 607 ? -3.951 -17.255 2.079 1.00 89.62 607 PRO A N 1
ATOM 4789 C CA . PRO A 1 607 ? -4.455 -16.863 3.386 1.00 89.62 607 PRO A CA 1
ATOM 4790 C C . PRO A 1 607 ? -5.894 -16.341 3.304 1.00 89.62 607 PRO A C 1
ATOM 4792 O O . PRO A 1 607 ? -6.353 -15.801 2.292 1.00 89.62 607 PRO A O 1
ATOM 4795 N N . VAL A 1 608 ? -6.629 -16.501 4.403 1.00 89.69 608 VAL A N 1
ATOM 4796 C CA . VAL A 1 608 ? -7.933 -15.856 4.565 1.00 89.69 608 VAL A CA 1
ATOM 4797 C C . VAL A 1 608 ? -7.695 -14.382 4.865 1.00 89.69 608 VAL A C 1
ATOM 4799 O O . VAL A 1 608 ? -7.059 -14.053 5.862 1.00 89.69 608 VAL A O 1
ATOM 4802 N N . LEU A 1 609 ? -8.224 -13.509 4.013 1.00 92.12 609 LEU A N 1
ATOM 4803 C CA . LEU A 1 609 ? -8.168 -12.071 4.218 1.00 92.12 609 LEU A CA 1
ATOM 4804 C C . LEU A 1 609 ? -9.219 -11.667 5.251 1.00 92.12 609 LEU A C 1
ATOM 4806 O O . LEU A 1 609 ? -10.334 -12.212 5.296 1.00 92.12 609 LEU A O 1
ATOM 4810 N N . THR A 1 610 ? -8.845 -10.726 6.109 1.00 92.00 610 THR A N 1
ATOM 4811 C CA . THR A 1 610 ? -9.653 -10.321 7.258 1.00 92.00 610 THR A CA 1
ATOM 4812 C C . THR A 1 610 ? -9.756 -8.815 7.350 1.00 92.00 610 THR A C 1
ATOM 4814 O O . THR A 1 610 ? -8.801 -8.105 7.045 1.00 92.00 610 THR A O 1
ATOM 4817 N N . ARG A 1 611 ? -10.895 -8.347 7.849 1.00 92.44 611 ARG A N 1
ATOM 4818 C CA . ARG A 1 611 ? -11.103 -6.982 8.319 1.00 92.44 611 ARG A CA 1
ATOM 4819 C C . ARG A 1 611 ? -11.524 -7.014 9.781 1.00 92.44 611 ARG A C 1
ATOM 4821 O O . ARG A 1 611 ? -12.370 -7.818 10.169 1.00 92.44 611 ARG A O 1
ATOM 4828 N N . ASN A 1 612 ? -10.968 -6.114 10.567 1.00 92.62 612 ASN A N 1
ATOM 4829 C CA . ASN A 1 612 ? -11.307 -5.874 11.962 1.00 92.62 612 ASN A CA 1
ATOM 4830 C C . ASN A 1 612 ? -11.065 -4.393 12.273 1.00 92.62 612 ASN A C 1
ATOM 4832 O O . ASN A 1 612 ? -10.726 -3.597 11.399 1.00 92.62 612 ASN A O 1
ATOM 4836 N N . ALA A 1 613 ? -11.290 -4.012 13.518 1.00 91.88 613 ALA A N 1
ATOM 4837 C CA . ALA A 1 613 ? -10.974 -2.681 14.001 1.00 91.88 613 ALA A CA 1
ATOM 4838 C C . ALA A 1 613 ? -10.626 -2.718 15.485 1.00 91.88 613 ALA A C 1
ATOM 4840 O O . ALA A 1 613 ? -11.235 -3.490 16.233 1.00 91.88 613 ALA A O 1
ATOM 4841 N N . ASN A 1 614 ? -9.722 -1.844 15.907 1.00 90.81 614 ASN A N 1
ATOM 4842 C CA . ASN A 1 614 ? -9.525 -1.502 17.306 1.00 90.81 614 ASN A CA 1
ATOM 4843 C C . ASN A 1 614 ? -10.416 -0.309 17.632 1.00 90.81 614 ASN A C 1
ATOM 4845 O O . ASN A 1 614 ? -10.351 0.721 16.967 1.00 90.81 614 ASN A O 1
ATOM 4849 N N . ILE A 1 615 ? -11.265 -0.456 18.644 1.00 88.06 615 ILE A N 1
ATOM 4850 C CA . ILE A 1 615 ? -12.141 0.613 19.123 1.00 88.06 615 ILE A CA 1
ATOM 4851 C C . ILE A 1 615 ? -11.727 1.042 20.522 1.00 88.06 615 ILE A C 1
ATOM 4853 O O . ILE A 1 615 ? -11.498 0.203 21.393 1.00 88.06 615 ILE A O 1
ATOM 4857 N N . TYR A 1 616 ? -11.685 2.348 20.755 1.00 83.62 616 TYR A N 1
ATOM 4858 C CA . TYR A 1 616 ? -11.485 2.917 22.080 1.00 83.62 616 TYR A CA 1
ATOM 4859 C C . TYR A 1 616 ? -12.841 3.258 22.694 1.00 83.62 616 TYR A C 1
ATOM 4861 O O . TYR A 1 616 ? -13.549 4.149 22.215 1.00 83.62 616 TYR A O 1
ATOM 4869 N N . VAL A 1 617 ? -13.257 2.496 23.708 1.00 79.75 617 VAL A N 1
ATOM 4870 C CA . VAL A 1 617 ? -14.610 2.578 24.282 1.00 79.75 617 VAL A CA 1
ATOM 4871 C C . VAL A 1 617 ? -14.625 2.343 25.787 1.00 79.75 617 VAL A C 1
ATOM 4873 O O . VAL A 1 617 ? -13.791 1.628 26.345 1.00 79.75 617 VAL A O 1
ATOM 4876 N N . TRP A 1 618 ? -15.650 2.890 26.444 1.00 72.62 618 TRP A N 1
ATOM 4877 C CA . TRP A 1 618 ? -16.056 2.461 27.779 1.00 72.62 618 TRP A CA 1
ATOM 4878 C C . TRP A 1 618 ? -16.756 1.108 27.692 1.00 72.62 618 TRP A C 1
ATOM 4880 O O . TRP A 1 618 ? -17.844 0.986 27.113 1.00 72.62 618 TRP A O 1
ATOM 4890 N N . ALA A 1 619 ? -16.135 0.089 28.276 1.00 66.62 619 ALA A N 1
ATOM 4891 C CA . ALA A 1 619 ? -16.651 -1.270 28.242 1.00 66.62 619 ALA A CA 1
ATOM 4892 C C . ALA A 1 619 ? -16.412 -1.999 29.563 1.00 66.62 619 ALA A C 1
ATOM 4894 O O . ALA A 1 619 ? -15.367 -1.858 30.202 1.00 66.62 619 ALA A O 1
ATOM 4895 N N . TYR A 1 620 ? -17.380 -2.832 29.940 1.00 63.53 620 TYR A N 1
ATOM 4896 C CA . TYR A 1 620 ? -17.222 -3.800 31.017 1.00 63.53 620 TYR A CA 1
ATOM 4897 C C . TYR A 1 620 ? -16.504 -5.041 30.474 1.00 63.53 620 TYR A C 1
ATOM 4899 O O . TYR A 1 620 ? -16.932 -5.625 29.478 1.00 63.53 620 TYR A O 1
ATOM 4907 N N . GLY A 1 621 ? -15.390 -5.433 31.095 1.00 55.91 621 GLY A N 1
ATOM 4908 C CA . GLY A 1 621 ? -14.573 -6.554 30.631 1.00 55.91 621 GLY A CA 1
ATOM 4909 C C . GLY A 1 621 ? -14.141 -7.476 31.765 1.00 55.91 621 GLY A C 1
ATOM 4910 O O . GLY A 1 621 ? -13.544 -7.030 32.740 1.00 55.91 621 GLY A O 1
ATOM 4911 N N . ILE A 1 622 ? -14.387 -8.781 31.596 1.00 53.97 622 ILE A N 1
ATOM 4912 C CA . ILE A 1 622 ? -13.985 -9.851 32.533 1.00 53.97 622 ILE A CA 1
ATOM 4913 C C . ILE A 1 622 ? -12.583 -10.409 32.229 1.00 53.97 622 ILE A C 1
ATOM 4915 O O . ILE A 1 622 ? -12.141 -11.397 32.807 1.00 53.97 622 ILE A O 1
ATOM 4919 N N . THR A 1 623 ? -11.864 -9.818 31.278 1.00 54.22 623 THR A N 1
ATOM 4920 C CA . THR A 1 623 ? -10.559 -10.325 30.823 1.00 54.22 623 THR A CA 1
ATOM 4921 C C . THR A 1 623 ? -9.441 -10.074 31.832 1.00 54.22 623 THR A C 1
ATOM 4923 O O . THR A 1 623 ? -8.391 -10.711 31.763 1.00 54.22 623 THR A O 1
ATOM 4926 N N . THR A 1 624 ? -9.660 -9.192 32.805 1.00 57.59 624 THR A N 1
ATOM 4927 C CA . THR A 1 624 ? -8.678 -8.849 33.832 1.00 57.59 624 THR A CA 1
ATOM 4928 C C . THR A 1 624 ? -8.881 -9.687 35.098 1.00 57.59 624 THR A C 1
ATOM 4930 O O . THR A 1 624 ? -9.999 -10.007 35.503 1.00 57.59 624 THR A O 1
ATOM 4933 N N . ARG A 1 625 ? -7.780 -10.035 35.782 1.00 57.91 625 ARG A N 1
ATOM 4934 C CA . ARG A 1 625 ? -7.825 -10.760 37.072 1.00 57.91 625 ARG A CA 1
ATOM 4935 C C . ARG A 1 625 ? -8.661 -10.026 38.130 1.00 57.91 625 ARG A C 1
ATOM 4937 O O . ARG A 1 625 ? -9.274 -10.659 38.985 1.00 57.91 625 ARG A O 1
ATOM 4944 N N . THR A 1 626 ? -8.706 -8.700 38.052 1.00 57.19 626 THR A N 1
ATOM 4945 C CA . THR A 1 626 ? -9.515 -7.833 38.913 1.00 57.19 626 THR A CA 1
ATOM 4946 C C . THR A 1 626 ? -11.013 -7.992 38.661 1.00 57.19 626 THR A C 1
ATOM 4948 O O . THR A 1 626 ? -11.781 -7.984 39.619 1.00 57.19 626 THR A O 1
ATOM 4951 N N . ALA A 1 627 ? -11.442 -8.227 37.420 1.00 61.22 627 ALA A N 1
ATOM 4952 C CA . ALA A 1 627 ? -12.849 -8.457 37.109 1.00 61.22 627 ALA A CA 1
ATOM 4953 C C . ALA A 1 627 ? -13.356 -9.819 37.614 1.00 61.22 627 ALA A C 1
ATOM 4955 O O . ALA A 1 627 ? -14.460 -9.888 38.150 1.00 61.22 627 ALA A O 1
ATOM 4956 N N . TYR A 1 628 ? -12.538 -10.878 37.548 1.00 64.25 628 TYR A N 1
ATOM 4957 C CA . TYR A 1 628 ? -12.863 -12.166 38.182 1.00 64.25 628 TYR A CA 1
ATOM 4958 C C . TYR A 1 628 ? -13.037 -12.034 39.697 1.00 64.25 628 TYR A C 1
ATOM 4960 O O . TYR A 1 628 ? -14.016 -12.531 40.252 1.00 64.25 628 TYR A O 1
ATOM 4968 N N . MET A 1 629 ? -12.117 -11.328 40.363 1.00 69.06 629 MET A N 1
ATOM 4969 C CA . MET A 1 629 ? -12.250 -11.020 41.790 1.00 69.06 629 MET A CA 1
ATOM 4970 C C . MET A 1 629 ? -13.522 -10.215 42.067 1.00 69.06 629 MET A C 1
ATOM 4972 O O . MET A 1 629 ? -14.236 -10.528 43.013 1.00 69.06 629 MET A O 1
ATOM 4976 N N . GLY A 1 630 ? -13.849 -9.245 41.209 1.00 67.31 630 GLY A N 1
ATOM 4977 C CA . GLY A 1 630 ? -15.096 -8.487 41.281 1.00 67.31 630 GLY A CA 1
ATOM 4978 C C . GLY A 1 630 ? -16.335 -9.377 41.246 1.00 67.31 630 GLY A C 1
ATOM 4979 O O . GLY A 1 630 ? -17.150 -9.310 42.158 1.00 67.31 630 GLY A O 1
ATOM 4980 N N . VAL A 1 631 ? -16.442 -10.270 40.257 1.00 71.94 631 VAL A N 1
ATOM 4981 C CA . VAL A 1 631 ? -17.564 -11.219 40.130 1.00 71.94 631 VAL A CA 1
ATOM 4982 C C . VAL A 1 631 ? -17.688 -12.109 41.370 1.00 71.94 631 VAL A C 1
ATOM 4984 O O . VAL A 1 631 ? -18.786 -12.282 41.898 1.00 71.94 631 VAL A O 1
ATOM 4987 N N . VAL A 1 632 ? -16.572 -12.640 41.876 1.00 77.19 632 VAL A N 1
ATOM 4988 C CA . VAL A 1 632 ? -16.562 -13.476 43.087 1.00 77.19 632 VAL A CA 1
ATOM 4989 C C . VAL A 1 632 ? -17.038 -12.685 44.308 1.00 77.19 632 VAL A C 1
ATOM 4991 O O . VAL A 1 632 ? -17.901 -13.160 45.046 1.00 77.19 632 VAL A O 1
ATOM 4994 N N . VAL A 1 633 ? -16.525 -11.468 44.508 1.00 76.06 633 VAL A N 1
ATOM 4995 C CA . VAL A 1 633 ? -16.937 -10.577 45.605 1.00 76.06 633 VAL A CA 1
ATOM 4996 C C . VAL A 1 633 ? -18.421 -10.230 45.494 1.00 76.06 633 VAL A C 1
ATOM 4998 O O . VAL A 1 633 ? -19.129 -10.257 46.499 1.00 76.06 633 VAL A O 1
ATOM 5001 N N . THR A 1 634 ? -18.923 -9.981 44.285 1.00 76.44 634 THR A N 1
ATOM 5002 C CA . THR A 1 634 ? -20.339 -9.714 44.033 1.00 76.44 634 THR A CA 1
ATOM 5003 C C . THR A 1 634 ? -21.229 -10.896 44.421 1.00 76.44 634 THR A C 1
ATOM 5005 O O . THR A 1 634 ? -22.216 -10.709 45.134 1.00 76.44 634 THR A O 1
ATOM 5008 N N . ILE A 1 635 ? -20.872 -12.118 44.013 1.00 81.31 635 ILE A N 1
ATOM 5009 C CA . ILE A 1 635 ? -21.614 -13.336 44.376 1.00 81.31 635 ILE A CA 1
ATOM 5010 C C . ILE A 1 635 ? -21.619 -13.526 45.898 1.00 81.31 635 ILE A C 1
ATOM 5012 O O . ILE A 1 635 ? -22.668 -13.790 46.487 1.00 81.31 635 ILE A O 1
ATOM 5016 N N . LEU A 1 636 ? -20.471 -13.332 46.554 1.00 81.00 636 LEU A N 1
ATOM 5017 C CA . LEU A 1 636 ? -20.373 -13.395 48.014 1.00 81.00 636 LEU A CA 1
ATOM 5018 C C . LEU A 1 636 ? -21.244 -12.330 48.696 1.00 81.00 636 LEU A C 1
ATOM 5020 O O . LEU A 1 636 ? -21.918 -12.639 49.677 1.00 81.00 636 LEU A O 1
ATOM 5024 N N . GLY A 1 637 ? -21.290 -11.108 48.161 1.00 78.62 637 GLY A N 1
ATOM 5025 C CA . GLY A 1 637 ? -22.165 -10.038 48.644 1.00 78.62 637 GLY A CA 1
ATOM 5026 C C . GLY A 1 637 ? -23.649 -10.403 48.555 1.00 78.62 637 GLY A C 1
ATOM 5027 O O . GLY A 1 637 ? -24.386 -10.217 49.522 1.00 78.62 637 GLY A O 1
ATOM 5028 N N . ILE A 1 638 ? -24.083 -11.013 47.447 1.00 82.56 638 ILE A N 1
ATOM 5029 C CA . ILE A 1 638 ? -25.456 -11.525 47.296 1.00 82.56 638 ILE A CA 1
ATOM 5030 C C . ILE A 1 638 ? -25.749 -12.593 48.362 1.00 82.56 638 ILE A C 1
ATOM 5032 O O . ILE A 1 638 ? -26.781 -12.528 49.031 1.00 82.56 638 ILE A O 1
ATOM 5036 N N . CYS A 1 639 ? -24.829 -13.537 48.586 1.00 84.00 639 CYS A N 1
ATOM 5037 C CA . CYS A 1 639 ? -24.974 -14.556 49.629 1.00 84.00 639 CYS A CA 1
ATOM 5038 C C . CYS A 1 639 ? -25.088 -13.949 51.037 1.00 84.00 639 CYS A C 1
ATOM 5040 O O . CYS A 1 639 ? -25.907 -14.409 51.836 1.00 84.00 639 CYS A O 1
ATOM 5042 N N . VAL A 1 640 ? -24.310 -12.906 51.343 1.00 82.69 640 VAL A N 1
ATOM 5043 C CA . VAL A 1 640 ? -24.370 -12.167 52.618 1.00 82.69 640 VAL A CA 1
ATOM 5044 C C . VAL A 1 640 ? -25.751 -11.547 52.821 1.00 82.69 640 VAL A C 1
ATOM 5046 O O . VAL A 1 640 ? -26.358 -11.740 53.875 1.00 82.69 640 VAL A O 1
ATOM 5049 N N . VAL A 1 641 ? -26.285 -10.866 51.805 1.00 84.19 641 VAL A N 1
ATOM 5050 C CA . VAL A 1 641 ? -27.609 -10.229 51.868 1.00 84.19 641 VAL A CA 1
ATOM 5051 C C . VAL A 1 641 ? -28.720 -11.265 52.042 1.00 84.19 641 VAL A C 1
ATOM 5053 O O . VAL A 1 641 ? -29.593 -11.092 52.891 1.00 84.19 641 VAL A O 1
ATOM 5056 N N . LEU A 1 642 ? -28.673 -12.373 51.295 1.00 83.88 642 LEU A N 1
ATOM 5057 C CA . LEU A 1 642 ? -29.653 -13.457 51.415 1.00 83.88 642 LEU A CA 1
ATOM 5058 C C . LEU A 1 642 ? -29.605 -14.119 52.795 1.00 83.88 642 LEU A C 1
ATOM 5060 O O . LEU A 1 642 ? -30.645 -14.356 53.408 1.00 83.88 642 LEU A O 1
ATOM 5064 N N . THR A 1 643 ? -28.403 -14.371 53.315 1.00 83.12 643 THR A N 1
ATOM 5065 C CA . THR A 1 643 ? -28.221 -14.936 54.658 1.00 83.12 643 THR A CA 1
ATOM 5066 C C . THR A 1 643 ? -28.770 -13.987 55.717 1.00 83.12 643 THR A C 1
ATOM 5068 O O . THR A 1 643 ? -29.477 -14.421 56.625 1.00 83.12 643 THR A O 1
ATOM 5071 N N . GLN A 1 644 ? -28.516 -12.684 55.569 1.00 83.12 644 GLN A N 1
ATOM 5072 C CA . GLN A 1 644 ? -29.035 -11.667 56.475 1.00 83.12 644 GLN A CA 1
ATOM 5073 C C . GLN A 1 644 ? -30.557 -11.560 56.443 1.00 83.12 644 GLN A C 1
ATOM 5075 O O . GLN A 1 644 ? -31.196 -11.415 57.488 1.00 83.12 644 GLN A O 1
ATOM 5080 N N . PHE A 1 645 ? -31.139 -11.681 55.253 1.00 82.50 645 PHE A N 1
ATOM 5081 C CA . PHE A 1 645 ? -32.580 -11.705 55.065 1.00 82.50 645 PHE A CA 1
ATOM 5082 C C . PHE A 1 645 ? -33.223 -12.900 55.774 1.00 82.50 645 PHE A C 1
ATOM 5084 O O . PHE A 1 645 ? -34.156 -12.733 56.561 1.00 82.50 645 PHE A O 1
ATOM 5091 N N . VAL A 1 646 ? -32.684 -14.104 55.562 1.00 82.88 646 VAL A N 1
ATOM 5092 C CA . VAL A 1 646 ? -33.189 -15.333 56.191 1.00 82.88 646 VAL A CA 1
ATOM 5093 C C . VAL A 1 646 ? -33.024 -15.279 57.710 1.00 82.88 646 VAL A C 1
ATOM 5095 O O . VAL A 1 646 ? -33.994 -15.497 58.437 1.00 82.88 646 VAL A O 1
ATOM 5098 N N . LEU A 1 647 ? -31.832 -14.938 58.211 1.00 80.25 647 LEU A N 1
ATOM 5099 C CA . LEU A 1 647 ? -31.576 -14.850 59.651 1.00 80.25 647 LEU A CA 1
ATOM 5100 C C . LEU A 1 647 ? -32.430 -13.774 60.319 1.00 80.25 647 LEU A C 1
ATOM 5102 O O . LEU A 1 647 ? -32.967 -14.013 61.395 1.00 80.25 647 LEU A O 1
ATOM 5106 N N . GLY A 1 648 ? -32.628 -12.625 59.677 1.00 75.88 648 GLY A N 1
ATOM 5107 C CA . GLY A 1 648 ? -33.468 -11.560 60.216 1.00 75.88 648 GLY A CA 1
ATOM 5108 C C . GLY A 1 648 ? -34.965 -11.879 60.252 1.00 75.88 648 GLY A C 1
ATOM 5109 O O . GLY A 1 648 ? -35.691 -11.271 61.038 1.00 75.88 648 GLY A O 1
ATOM 5110 N N . LEU A 1 649 ? -35.440 -12.828 59.437 1.00 78.75 649 LEU A N 1
ATOM 5111 C CA . LEU A 1 649 ? -36.812 -13.344 59.503 1.00 78.75 649 LEU A CA 1
ATOM 5112 C C . LEU A 1 649 ? -36.974 -14.472 60.535 1.00 78.75 649 LEU A C 1
ATOM 5114 O O . LEU A 1 649 ? -38.032 -14.584 61.165 1.00 78.75 649 LEU A O 1
ATOM 5118 N N . VAL A 1 650 ? -35.941 -15.306 60.697 1.00 77.38 650 VAL A N 1
ATOM 5119 C CA . VAL A 1 650 ? -35.929 -16.458 61.613 1.00 77.38 650 VAL A CA 1
ATOM 5120 C C . VAL A 1 650 ? -35.665 -16.028 63.058 1.00 77.38 650 VAL A C 1
ATOM 5122 O O . VAL A 1 650 ? -36.318 -16.531 63.977 1.00 77.38 650 VAL A O 1
ATOM 5125 N N . ASP A 1 651 ? -34.747 -15.088 63.283 1.00 66.38 651 ASP A N 1
ATOM 5126 C CA . ASP A 1 651 ? -34.369 -14.645 64.621 1.00 66.38 651 ASP A CA 1
ATOM 5127 C C . ASP A 1 651 ? -35.395 -13.657 65.195 1.00 66.38 651 ASP A C 1
ATOM 5129 O O . ASP A 1 651 ? -35.301 -12.435 65.088 1.00 66.38 651 ASP A O 1
ATOM 5133 N N . ARG A 1 652 ? -36.433 -14.223 65.816 1.00 60.44 652 ARG A N 1
ATOM 5134 C CA . ARG A 1 652 ? -37.487 -13.490 66.536 1.00 60.44 652 ARG A CA 1
ATOM 5135 C C . ARG A 1 652 ? -37.119 -13.190 67.994 1.00 60.44 652 ARG A C 1
ATOM 5137 O O . ARG A 1 652 ? -38.001 -12.815 68.775 1.00 60.44 652 ARG A O 1
ATOM 5144 N N . ARG A 1 653 ? -35.867 -13.419 68.413 1.00 56.34 653 ARG A N 1
ATOM 5145 C CA . ARG A 1 653 ? -35.471 -13.283 69.822 1.00 56.34 653 ARG A CA 1
ATOM 5146 C C . ARG A 1 653 ? -35.535 -11.820 70.273 1.00 56.34 653 ARG A C 1
ATOM 5148 O O . ARG A 1 653 ? -35.285 -10.884 69.517 1.00 56.34 653 ARG A O 1
ATOM 5155 N N . ARG A 1 654 ? -35.934 -11.621 71.535 1.00 52.69 654 ARG A N 1
ATOM 5156 C CA . ARG A 1 654 ? -36.033 -10.297 72.168 1.00 52.69 654 ARG A CA 1
ATOM 5157 C C . ARG A 1 654 ? -34.615 -9.742 72.341 1.00 52.69 654 ARG A C 1
ATOM 5159 O O . ARG A 1 654 ? -33.780 -10.409 72.942 1.00 52.69 654 ARG A O 1
ATOM 5166 N N . TYR A 1 655 ? -34.356 -8.550 71.802 1.00 49.41 655 TYR A N 1
ATOM 5167 C CA . TYR A 1 655 ? -33.075 -7.853 71.957 1.00 49.41 655 TYR A CA 1
ATOM 5168 C C . TYR A 1 655 ? -32.726 -7.716 73.445 1.00 49.41 655 TYR A C 1
ATOM 5170 O O . TYR A 1 655 ? -33.549 -7.233 74.224 1.00 49.41 655 TYR A O 1
ATOM 5178 N N . ARG A 1 656 ? -31.501 -8.092 73.825 1.00 50.97 656 ARG A N 1
ATOM 5179 C CA . ARG A 1 656 ? -30.879 -7.597 75.059 1.00 50.97 656 ARG A CA 1
ATOM 5180 C C . ARG A 1 656 ? -30.339 -6.196 74.778 1.00 50.97 656 ARG A C 1
ATOM 5182 O O . ARG A 1 656 ? -29.777 -5.949 73.712 1.00 50.97 656 ARG A O 1
ATOM 5189 N N . ASN A 1 657 ? -30.548 -5.267 75.708 1.00 49.41 657 ASN A N 1
ATOM 5190 C CA . ASN A 1 657 ? -30.002 -3.910 75.612 1.00 49.41 657 ASN A CA 1
ATOM 5191 C C . ASN A 1 657 ? -28.458 -4.004 75.494 1.00 49.41 657 ASN A C 1
ATOM 5193 O O . ASN A 1 657 ? -27.889 -4.856 76.174 1.00 49.41 657 ASN A O 1
ATOM 5197 N N . PRO A 1 658 ? -27.741 -3.208 74.677 1.00 48.75 658 PRO A N 1
ATOM 5198 C CA . PRO A 1 658 ? -26.270 -3.207 74.636 1.00 48.75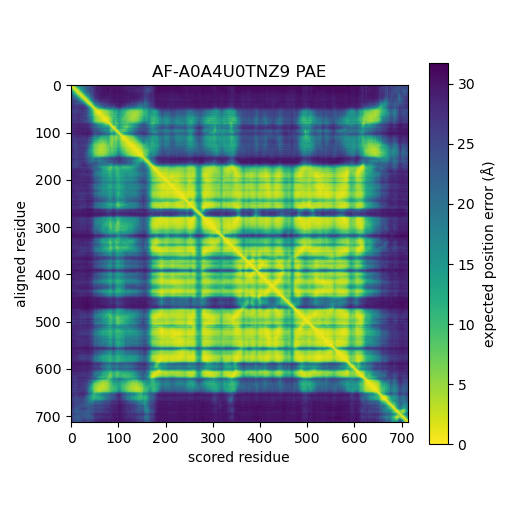 658 PRO A CA 1
ATOM 5199 C C . PRO A 1 658 ? -25.600 -3.151 76.018 1.00 48.75 658 PRO A C 1
ATOM 5201 O O . PRO A 1 658 ? -24.584 -3.806 76.230 1.00 48.75 658 PRO A O 1
ATOM 5204 N N . THR A 1 659 ? -26.211 -2.471 76.990 1.00 48.88 659 THR A N 1
ATOM 5205 C CA . THR A 1 659 ? -25.776 -2.488 78.395 1.00 48.88 659 THR A CA 1
ATOM 5206 C C . THR A 1 659 ? -25.964 -3.848 79.070 1.00 48.88 659 THR A C 1
ATOM 5208 O O . THR A 1 659 ? -25.091 -4.277 79.807 1.00 48.88 659 THR A O 1
ATOM 5211 N N . GLN A 1 660 ? -27.043 -4.580 78.778 1.00 53.44 660 GLN A N 1
ATOM 5212 C CA . GLN A 1 660 ? -27.241 -5.962 79.240 1.00 53.44 660 GLN A CA 1
ATOM 5213 C C . GLN A 1 660 ? -26.297 -6.951 78.556 1.00 53.44 660 GLN A C 1
ATOM 5215 O O . GLN A 1 660 ? -25.969 -7.973 79.145 1.00 53.44 660 GLN A O 1
ATOM 5220 N N . LEU A 1 661 ? -25.876 -6.680 77.318 1.00 52.62 661 LEU A N 1
ATOM 5221 C CA . LEU A 1 661 ? -24.872 -7.498 76.642 1.00 52.62 661 LEU A CA 1
ATOM 5222 C C . LEU A 1 661 ? -23.486 -7.284 77.258 1.00 52.62 661 LEU A C 1
ATOM 5224 O O . LEU A 1 661 ? -22.761 -8.250 77.458 1.00 52.62 661 LEU A O 1
ATOM 5228 N N . LEU A 1 662 ? -23.152 -6.033 77.593 1.00 47.50 662 LEU A N 1
ATOM 5229 C CA . LEU A 1 662 ? -21.920 -5.677 78.293 1.00 47.50 662 LEU A CA 1
ATOM 5230 C C . LEU A 1 662 ? -21.898 -6.261 79.712 1.00 47.50 662 LEU A C 1
ATOM 5232 O O . LEU A 1 662 ? -20.896 -6.839 80.106 1.00 47.50 662 LEU A O 1
ATOM 5236 N N . VAL A 1 663 ? -23.016 -6.180 80.442 1.00 52.44 663 VAL A N 1
ATOM 5237 C CA . VAL A 1 663 ? -23.167 -6.805 81.766 1.00 52.44 663 VAL A CA 1
ATOM 5238 C C . VAL A 1 663 ? -23.073 -8.327 81.663 1.00 52.44 663 VAL A C 1
ATOM 5240 O O . VAL A 1 663 ? -22.301 -8.909 82.401 1.00 52.44 663 VAL A O 1
ATOM 5243 N N . ALA A 1 664 ? -23.736 -8.973 80.699 1.00 52.28 664 ALA A N 1
ATOM 5244 C CA . ALA A 1 664 ? -23.633 -10.425 80.512 1.00 52.28 664 ALA A CA 1
ATOM 5245 C C . ALA A 1 664 ? -22.234 -10.889 80.057 1.00 52.28 664 ALA A C 1
ATOM 5247 O O . ALA A 1 664 ? -21.830 -12.004 80.371 1.00 52.28 664 ALA A O 1
ATOM 5248 N N . ALA A 1 665 ? -21.501 -10.056 79.310 1.00 50.03 665 ALA A N 1
ATOM 5249 C CA . ALA A 1 665 ? -20.115 -10.322 78.931 1.00 50.03 665 ALA A CA 1
ATOM 5250 C C . ALA A 1 665 ? -19.140 -10.118 80.106 1.00 50.03 665 ALA A C 1
ATOM 5252 O O . ALA A 1 665 ? -18.135 -10.814 80.173 1.00 50.03 665 ALA A O 1
ATOM 5253 N N . LEU A 1 666 ? -19.447 -9.199 81.032 1.00 46.84 666 LEU A N 1
ATOM 5254 C CA . LEU A 1 666 ? -18.701 -8.978 82.279 1.00 46.84 666 LEU A CA 1
ATOM 5255 C C . LEU A 1 666 ? -19.066 -9.992 83.382 1.00 46.84 666 LEU A C 1
ATOM 5257 O O . LEU A 1 666 ? -18.227 -10.300 84.218 1.00 46.84 666 LEU A O 1
ATOM 5261 N N . GLU A 1 667 ? -20.292 -10.523 83.380 1.00 45.97 667 GLU A N 1
ATOM 5262 C CA . GLU A 1 667 ? -20.778 -11.588 84.277 1.00 45.97 667 GLU A CA 1
ATOM 5263 C C . GLU A 1 667 ? -20.326 -12.990 83.846 1.00 45.97 667 GLU A C 1
ATOM 5265 O O . GLU A 1 667 ? -20.571 -13.965 84.559 1.00 45.97 667 GLU A O 1
ATOM 5270 N N . HIS A 1 668 ? -19.688 -13.126 82.681 1.00 45.31 668 HIS A N 1
ATOM 5271 C CA . HIS A 1 668 ? -19.170 -14.405 82.219 1.00 45.31 668 HIS A CA 1
ATOM 5272 C C . HIS A 1 668 ? -17.935 -14.795 83.045 1.00 45.31 668 HIS A C 1
ATOM 5274 O O . HIS A 1 668 ? -16.808 -14.431 82.718 1.00 45.31 668 HIS A O 1
ATOM 5280 N N . ALA A 1 669 ? -18.160 -15.526 84.138 1.00 45.06 669 ALA A N 1
ATOM 5281 C CA . ALA A 1 669 ? -17.102 -16.228 84.848 1.00 45.06 669 ALA A CA 1
ATOM 5282 C C . ALA A 1 669 ? -16.583 -17.369 83.948 1.00 45.06 669 ALA A C 1
ATOM 5284 O O . ALA A 1 669 ? -17.403 -18.121 83.413 1.00 45.06 669 ALA A O 1
ATOM 5285 N N . PRO A 1 670 ? -15.262 -17.493 83.736 1.00 48.09 670 PRO A N 1
ATOM 5286 C CA . PRO A 1 670 ? -14.707 -18.533 82.879 1.00 48.09 670 PRO A CA 1
ATOM 5287 C C . PRO A 1 670 ? -14.991 -19.919 83.476 1.00 48.09 670 PRO A C 1
ATOM 5289 O O . PRO A 1 670 ? -14.410 -20.302 84.488 1.00 48.09 670 PRO A O 1
ATOM 5292 N N . ASP A 1 671 ? -15.873 -20.689 82.839 1.00 39.34 671 ASP A N 1
ATOM 5293 C CA . ASP A 1 671 ? -16.186 -22.068 83.232 1.00 39.34 671 ASP A CA 1
ATOM 5294 C C . ASP A 1 671 ? -15.076 -23.006 82.724 1.00 39.34 671 ASP A C 1
ATOM 5296 O O . ASP A 1 671 ? -15.178 -23.603 81.654 1.00 39.34 671 ASP A O 1
ATOM 5300 N N . ASN A 1 672 ? -13.984 -23.135 83.488 1.00 46.84 672 ASN A N 1
ATOM 5301 C CA . ASN A 1 672 ? -12.870 -24.068 83.238 1.00 46.84 672 ASN A CA 1
ATOM 5302 C C . ASN A 1 672 ? -12.178 -23.955 81.859 1.00 46.84 672 ASN A C 1
ATOM 5304 O O . ASN A 1 672 ? -11.373 -24.819 81.511 1.00 46.84 672 ASN A O 1
ATOM 5308 N N . GLU A 1 673 ? -12.429 -22.896 81.083 1.00 49.94 673 GLU A N 1
ATOM 5309 C CA . GLU A 1 673 ? -11.886 -22.721 79.723 1.00 49.94 673 GLU A CA 1
ATOM 5310 C C . GLU A 1 673 ? -10.353 -22.526 79.698 1.00 49.94 673 GLU A C 1
ATOM 5312 O O . GLU A 1 673 ? -9.716 -22.704 78.657 1.00 49.94 673 GLU A O 1
ATOM 5317 N N . PHE A 1 674 ? -9.753 -22.233 80.860 1.00 49.81 674 PHE A N 1
ATOM 5318 C CA . PHE A 1 674 ? -8.313 -22.022 81.053 1.00 49.81 674 PHE A CA 1
ATOM 5319 C C . PHE A 1 674 ? -7.620 -23.099 81.907 1.00 49.81 674 PHE A C 1
ATOM 5321 O O . PHE A 1 674 ? -6.399 -23.049 82.069 1.00 49.81 674 PHE A O 1
ATOM 5328 N N . ASN A 1 675 ? -8.346 -24.113 82.401 1.00 45.00 675 ASN A N 1
ATOM 5329 C CA . ASN A 1 675 ? -7.732 -25.187 83.187 1.00 45.00 675 ASN A CA 1
ATOM 5330 C C . ASN A 1 675 ? -6.739 -25.985 82.325 1.00 45.00 675 ASN A C 1
ATOM 5332 O O . ASN A 1 675 ? -7.115 -26.630 81.346 1.00 45.00 675 ASN A O 1
ATOM 5336 N N . GLY A 1 676 ? -5.455 -25.929 82.696 1.00 52.19 676 GLY A N 1
ATOM 5337 C CA . GLY A 1 676 ? -4.350 -26.591 81.992 1.00 52.19 676 GLY A CA 1
ATOM 5338 C C . GLY A 1 676 ? -3.701 -25.779 80.862 1.00 52.19 676 GLY A C 1
ATOM 5339 O O . GLY A 1 676 ? -2.842 -26.316 80.165 1.00 52.19 676 GLY A O 1
ATOM 5340 N N . LYS A 1 677 ? -4.079 -24.504 80.669 1.00 49.41 677 LYS A N 1
ATOM 5341 C CA . LYS A 1 677 ? -3.525 -23.611 79.626 1.00 49.41 677 LYS A CA 1
ATOM 5342 C C . LYS A 1 677 ? -3.038 -22.256 80.155 1.00 49.41 677 LYS A C 1
ATOM 5344 O O . LYS A 1 677 ? -2.990 -21.280 79.410 1.00 49.41 677 LYS A O 1
ATOM 5349 N N . GLU A 1 678 ? -2.618 -22.198 81.417 1.00 52.62 678 GLU A N 1
ATOM 5350 C CA . GLU A 1 678 ? -2.148 -20.966 82.078 1.00 52.62 678 GLU A CA 1
ATOM 5351 C C . GLU A 1 678 ? -0.955 -20.303 81.355 1.00 52.62 678 GLU A C 1
ATOM 5353 O O . GLU A 1 678 ? -0.810 -19.084 81.369 1.00 52.62 678 GLU A O 1
ATOM 5358 N N . CYS A 1 679 ? -0.132 -21.069 80.627 1.00 48.94 679 CYS A N 1
ATOM 5359 C CA . CYS A 1 679 ? 0.959 -20.514 79.815 1.00 48.94 679 CYS A CA 1
ATOM 5360 C C . CYS A 1 679 ? 0.521 -19.973 78.433 1.00 48.94 679 CYS A C 1
ATOM 5362 O O . CYS A 1 679 ? 1.312 -19.307 77.767 1.00 48.94 679 CYS A O 1
ATOM 5364 N N . GLU A 1 680 ? -0.715 -20.232 77.990 1.00 49.53 680 GLU A N 1
ATOM 5365 C CA . GLU A 1 680 ? -1.250 -19.837 76.672 1.00 49.53 680 GLU A CA 1
ATOM 5366 C C . GLU A 1 680 ? -2.293 -18.705 76.730 1.00 49.53 680 GLU A C 1
ATOM 5368 O O . GLU A 1 680 ? -2.745 -18.238 75.680 1.00 49.53 680 GLU A O 1
ATOM 5373 N N . GLU A 1 681 ? -2.638 -18.201 77.921 1.00 44.38 681 GLU A N 1
ATOM 5374 C CA . GLU A 1 681 ? -3.583 -17.084 78.105 1.00 44.38 681 GLU A CA 1
ATOM 5375 C C . GLU A 1 681 ? -3.245 -15.870 77.222 1.00 44.38 681 GLU A C 1
ATOM 5377 O O . GLU A 1 681 ? -4.117 -15.300 76.559 1.00 44.38 681 GLU A O 1
ATOM 5382 N N . ALA A 1 682 ? -1.957 -15.518 77.131 1.00 44.56 682 ALA A N 1
ATOM 5383 C CA . ALA A 1 682 ? -1.478 -14.405 76.311 1.00 44.56 682 ALA A CA 1
ATOM 5384 C C . ALA A 1 682 ? -1.685 -14.633 74.799 1.00 44.56 682 ALA A C 1
ATOM 5386 O O . ALA A 1 682 ? -1.883 -13.677 74.043 1.00 44.56 682 ALA A O 1
ATOM 5387 N N . GLY A 1 683 ? -1.659 -15.892 74.351 1.00 47.03 683 GLY A N 1
ATOM 5388 C CA . GLY A 1 683 ? -1.871 -16.275 72.956 1.00 47.03 683 GLY A CA 1
ATOM 5389 C C . GLY A 1 683 ? -3.349 -16.318 72.566 1.00 47.03 683 GLY A C 1
ATOM 5390 O O . GLY A 1 683 ? -3.700 -15.907 71.457 1.00 47.03 683 GLY A O 1
ATOM 5391 N N . MET A 1 684 ? -4.219 -16.762 73.479 1.00 46.28 684 MET A N 1
ATOM 5392 C CA . MET A 1 684 ? -5.650 -16.935 73.204 1.00 46.28 684 MET A CA 1
ATOM 5393 C C . MET A 1 684 ? -6.476 -15.656 73.389 1.00 46.28 684 MET A C 1
ATOM 5395 O O . MET A 1 684 ? -7.383 -15.416 72.595 1.00 46.28 684 MET A O 1
ATOM 5399 N N . ALA A 1 685 ? -6.143 -14.789 74.352 1.00 44.81 685 ALA A N 1
ATOM 5400 C CA . ALA A 1 685 ? -6.910 -13.562 74.591 1.00 44.81 685 ALA A CA 1
ATOM 5401 C C . ALA A 1 685 ? -6.450 -12.354 73.743 1.00 44.81 685 ALA A C 1
ATOM 5403 O O . ALA A 1 685 ? -7.168 -11.359 73.651 1.00 44.81 685 ALA A O 1
ATOM 5404 N N . ARG A 1 686 ? -5.262 -12.415 73.109 1.00 44.41 686 ARG A N 1
ATOM 5405 C CA . ARG A 1 686 ? -4.649 -11.325 72.306 1.00 44.41 686 ARG A CA 1
ATOM 5406 C C . ARG A 1 686 ? -4.743 -9.928 72.950 1.00 44.41 686 ARG A C 1
ATOM 5408 O O . ARG A 1 686 ? -4.794 -8.913 72.253 1.00 44.41 686 ARG A O 1
ATOM 5415 N N . VAL A 1 687 ? -4.736 -9.844 74.276 1.00 42.47 687 VAL A N 1
ATOM 5416 C CA . VAL A 1 687 ? -4.728 -8.564 74.989 1.00 42.47 687 VAL A CA 1
ATOM 5417 C C . VAL A 1 687 ? -3.281 -8.097 75.130 1.00 42.47 687 VAL A C 1
ATOM 5419 O O . VAL A 1 687 ? -2.434 -8.801 75.670 1.00 42.47 687 VAL A O 1
ATOM 5422 N N . ARG A 1 688 ? -2.972 -6.898 74.613 1.00 41.50 688 ARG A N 1
ATOM 5423 C CA . ARG A 1 688 ? -1.607 -6.324 74.629 1.00 41.50 688 ARG A CA 1
ATOM 5424 C C . ARG A 1 688 ? -1.074 -6.037 76.037 1.00 41.50 688 ARG A C 1
ATOM 5426 O O . ARG A 1 688 ? 0.134 -5.851 76.191 1.00 41.50 688 ARG A O 1
ATOM 5433 N N . PHE A 1 689 ? -1.953 -5.989 77.030 1.00 45.88 689 PHE A N 1
ATOM 5434 C CA . PHE A 1 689 ? -1.629 -5.669 78.410 1.00 45.88 689 PHE A CA 1
ATOM 5435 C C . PHE A 1 689 ? -2.420 -6.583 79.334 1.00 45.88 689 PHE A C 1
ATOM 5437 O O . PHE A 1 689 ? -3.612 -6.790 79.117 1.00 45.88 689 PHE A O 1
ATOM 5444 N N . HIS A 1 690 ? -1.753 -7.090 80.362 1.00 47.72 690 HIS A N 1
ATOM 5445 C CA . HIS A 1 690 ? -2.407 -7.749 81.482 1.00 47.72 690 HIS A CA 1
ATOM 5446 C C . HIS A 1 690 ? -2.209 -6.897 82.736 1.00 47.72 690 HIS A C 1
ATOM 5448 O O . HIS A 1 690 ? -1.193 -6.207 82.874 1.00 47.72 690 HIS A O 1
ATOM 5454 N N . VAL A 1 691 ? -3.198 -6.926 83.621 1.00 44.03 691 VAL A N 1
ATOM 5455 C CA . VAL A 1 691 ? -3.139 -6.273 84.925 1.00 44.03 691 VAL A CA 1
ATOM 5456 C C . VAL A 1 691 ? -2.845 -7.355 85.949 1.00 44.03 691 VAL A C 1
ATOM 5458 O O . VAL A 1 691 ? -3.617 -8.302 86.066 1.00 44.03 691 VAL A O 1
ATOM 5461 N N . ARG A 1 692 ? -1.720 -7.239 86.658 1.00 48.84 692 ARG A N 1
ATOM 5462 C CA . ARG A 1 692 ? -1.433 -8.084 87.822 1.00 48.84 692 ARG A CA 1
ATOM 5463 C C . ARG A 1 692 ? -1.657 -7.287 89.091 1.00 48.84 692 ARG A C 1
ATOM 5465 O O . ARG A 1 692 ? -1.206 -6.142 89.193 1.00 48.84 692 ARG A O 1
ATOM 5472 N N . ASP A 1 693 ? -2.317 -7.927 90.047 1.00 45.38 693 ASP A N 1
ATOM 5473 C CA . ASP A 1 693 ? -2.301 -7.481 91.430 1.00 45.38 693 ASP A CA 1
ATOM 5474 C C . ASP A 1 693 ? -0.940 -7.821 92.037 1.00 45.38 693 ASP A C 1
ATOM 5476 O O . ASP A 1 693 ? -0.457 -8.953 91.958 1.00 45.38 693 ASP A O 1
ATOM 5480 N N . VAL A 1 694 ? -0.279 -6.817 92.606 1.00 49.75 694 VAL A N 1
ATOM 5481 C CA . VAL A 1 694 ? 0.990 -7.012 93.306 1.00 49.75 694 VAL A CA 1
ATOM 5482 C C . VAL A 1 694 ? 0.651 -7.359 94.751 1.00 49.75 694 VAL A C 1
ATOM 5484 O O . VAL A 1 694 ? 0.302 -6.481 95.538 1.00 49.75 694 VAL A O 1
ATOM 5487 N N . HIS A 1 695 ? 0.756 -8.642 95.105 1.00 45.56 695 HIS A N 1
ATOM 5488 C CA . HIS A 1 695 ? 0.264 -9.218 96.368 1.00 45.56 695 HIS A CA 1
ATOM 5489 C C . HIS A 1 695 ? 0.896 -8.705 97.682 1.00 45.56 695 HIS A C 1
ATOM 5491 O O . HIS A 1 695 ? 0.626 -9.263 98.740 1.00 45.56 695 HIS A O 1
ATOM 5497 N N . HIS A 1 696 ? 1.661 -7.609 97.678 1.00 46.78 696 HIS A N 1
ATOM 5498 C CA . HIS A 1 696 ? 2.243 -7.047 98.905 1.00 46.78 696 HIS A CA 1
ATOM 5499 C C . HIS A 1 696 ? 1.887 -5.590 99.223 1.00 46.78 696 HIS A C 1
ATOM 5501 O O . HIS A 1 696 ? 2.397 -5.058 100.202 1.00 46.78 696 HIS A O 1
ATOM 5507 N N . THR A 1 697 ? 0.951 -4.954 98.509 1.00 45.59 697 THR A N 1
ATOM 5508 C CA . THR A 1 697 ? 0.349 -3.684 98.969 1.00 45.59 697 THR A CA 1
ATOM 5509 C C . THR A 1 697 ? -1.036 -3.473 98.361 1.00 45.59 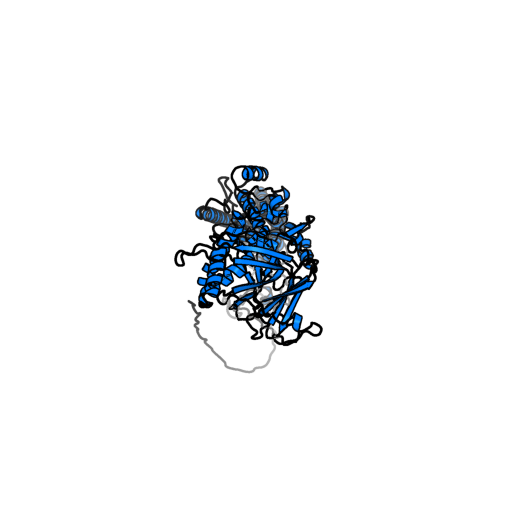697 THR A C 1
ATOM 5511 O O . THR A 1 697 ? -1.181 -3.517 97.142 1.00 45.59 697 THR A O 1
ATOM 5514 N N . ALA A 1 698 ? -2.045 -3.195 99.190 1.00 38.66 698 ALA A N 1
ATOM 5515 C CA . ALA A 1 698 ? -3.401 -2.919 98.720 1.00 38.66 698 ALA A CA 1
ATOM 5516 C C . ALA A 1 698 ? -3.453 -1.635 97.865 1.00 38.66 698 ALA A C 1
ATOM 5518 O O . ALA A 1 698 ? -3.008 -0.572 98.302 1.00 38.66 698 ALA A O 1
ATOM 5519 N N . GLY A 1 699 ? -4.030 -1.732 96.659 1.00 49.09 699 GLY A N 1
ATOM 5520 C CA . GLY A 1 699 ? -4.426 -0.579 95.839 1.00 49.09 699 GLY A CA 1
ATOM 5521 C C . GLY A 1 699 ? -3.498 -0.171 94.686 1.00 49.09 699 GLY A C 1
ATOM 5522 O O . GLY A 1 699 ? -3.665 0.930 94.161 1.00 49.09 699 GLY A O 1
ATOM 5523 N N . LYS A 1 700 ? -2.543 -1.006 94.250 1.00 43.59 700 LYS A N 1
ATOM 5524 C CA . LYS A 1 700 ? -1.722 -0.726 93.054 1.00 43.59 700 LYS A CA 1
ATOM 5525 C C . LYS A 1 700 ? -1.779 -1.856 92.025 1.00 43.59 700 LYS A C 1
ATOM 5527 O O . LYS A 1 700 ? -1.169 -2.903 92.207 1.00 43.59 700 LYS A O 1
ATOM 5532 N N . PHE A 1 701 ? -2.431 -1.571 90.900 1.00 44.03 701 PHE A N 1
ATOM 5533 C CA . PHE A 1 701 ? -2.426 -2.404 89.700 1.00 44.03 701 PHE A CA 1
ATOM 5534 C C . PHE A 1 701 ? -1.210 -2.085 88.824 1.00 44.03 701 PHE A C 1
ATOM 5536 O O . PHE A 1 701 ? -0.956 -0.917 88.517 1.00 44.03 701 PHE A O 1
ATOM 5543 N N . ALA A 1 702 ? -0.472 -3.110 88.391 1.00 47.28 702 ALA A N 1
ATOM 5544 C CA . ALA A 1 702 ? 0.630 -2.956 87.443 1.00 47.28 702 ALA A CA 1
ATOM 5545 C C . ALA A 1 702 ? 0.233 -3.487 86.057 1.00 47.28 702 ALA A C 1
ATOM 5547 O O . ALA A 1 702 ? -0.254 -4.611 85.928 1.00 47.28 702 ALA A O 1
ATOM 5548 N N . PHE A 1 703 ? 0.468 -2.685 85.013 1.00 42.84 703 PHE A N 1
ATOM 5549 C CA . PHE A 1 703 ? 0.235 -3.072 83.619 1.00 42.84 703 PHE A CA 1
ATOM 5550 C C . PHE A 1 703 ? 1.502 -3.693 83.025 1.00 42.84 703 PHE A C 1
ATOM 5552 O O . PHE A 1 703 ? 2.496 -3.002 82.806 1.00 42.84 703 PHE A O 1
ATOM 5559 N N . GLY A 1 704 ? 1.466 -4.992 82.732 1.00 47.09 704 GLY A N 1
ATOM 5560 C CA . GLY A 1 704 ? 2.557 -5.695 82.057 1.00 47.09 704 GLY A CA 1
ATOM 5561 C C . GLY A 1 704 ? 2.250 -5.939 80.579 1.00 47.09 704 GLY A C 1
ATOM 5562 O O . GLY A 1 704 ? 1.174 -6.435 80.238 1.00 47.09 704 GLY A O 1
ATOM 5563 N N . ARG A 1 705 ? 3.201 -5.625 79.690 1.00 41.31 705 ARG A N 1
ATOM 5564 C CA . ARG A 1 705 ? 3.114 -5.884 78.242 1.00 41.31 705 ARG A CA 1
ATOM 5565 C C . ARG A 1 705 ? 3.532 -7.330 77.948 1.00 41.31 705 ARG A C 1
ATOM 5567 O O . ARG A 1 705 ? 4.609 -7.742 78.367 1.00 41.31 705 ARG A O 1
ATOM 5574 N N . ALA A 1 706 ? 2.698 -8.092 77.241 1.00 47.66 706 ALA A N 1
ATOM 5575 C CA . ALA A 1 706 ? 2.994 -9.488 76.910 1.00 47.66 706 ALA A CA 1
ATOM 5576 C C . ALA A 1 706 ? 4.194 -9.583 75.943 1.00 47.66 706 ALA A C 1
ATOM 5578 O O . ALA A 1 706 ? 4.188 -8.965 74.875 1.00 47.66 706 ALA A O 1
ATOM 5579 N N . GLY A 1 707 ? 5.234 -10.323 76.338 1.00 39.06 707 GLY A N 1
ATOM 5580 C CA . GLY A 1 707 ? 6.442 -10.545 75.544 1.00 39.06 707 GLY A CA 1
ATOM 5581 C C . GLY A 1 707 ? 6.197 -11.499 74.374 1.00 39.06 707 GLY A C 1
ATOM 5582 O O . GLY A 1 707 ? 5.553 -12.534 74.523 1.00 39.06 707 GLY A O 1
ATOM 5583 N N . VAL A 1 708 ? 6.722 -11.141 73.202 1.00 43.09 708 VAL A N 1
ATOM 5584 C CA . VAL A 1 708 ? 6.725 -11.975 71.994 1.00 43.09 708 VAL A CA 1
ATOM 5585 C C . VAL A 1 708 ? 7.729 -13.109 72.202 1.00 43.09 708 VAL A C 1
ATOM 5587 O O . VAL A 1 708 ? 8.936 -12.888 72.152 1.00 43.09 708 VAL A O 1
ATOM 5590 N N . GLY A 1 709 ? 7.235 -14.319 72.462 1.00 36.75 709 GLY A N 1
ATOM 5591 C CA . GLY A 1 709 ? 8.056 -15.526 72.474 1.00 36.75 709 GLY A CA 1
ATOM 5592 C C . GLY A 1 709 ? 8.509 -15.868 71.056 1.00 36.75 709 GLY A C 1
ATOM 5593 O O . GLY A 1 709 ? 7.714 -16.338 70.246 1.00 36.75 709 GLY A O 1
ATOM 5594 N N . GLY A 1 710 ? 9.781 -15.611 70.752 1.00 33.16 710 GLY A N 1
ATOM 5595 C CA . GLY A 1 710 ? 10.448 -16.150 69.574 1.00 33.16 710 GLY A CA 1
ATOM 5596 C C . GLY A 1 710 ? 10.740 -17.633 69.783 1.00 33.16 710 GLY A C 1
ATOM 5597 O O . GLY A 1 710 ? 11.540 -17.996 70.640 1.00 33.16 710 GLY A O 1
ATOM 5598 N N . THR A 1 711 ? 10.102 -18.495 68.999 1.00 33.00 711 THR A N 1
ATOM 5599 C CA . THR A 1 711 ? 10.530 -19.886 68.846 1.00 33.00 711 THR A CA 1
ATOM 5600 C C . THR A 1 711 ? 11.673 -19.945 67.844 1.00 33.00 711 THR A C 1
ATOM 5602 O O . THR A 1 711 ? 11.474 -19.668 66.662 1.00 33.00 711 THR A O 1
ATOM 5605 N N . ALA A 1 712 ? 12.856 -20.328 68.316 1.00 35.00 712 ALA A N 1
ATOM 5606 C CA . ALA A 1 712 ? 13.927 -20.810 67.462 1.00 35.00 712 ALA A CA 1
ATOM 5607 C C . ALA A 1 712 ? 13.539 -22.181 66.881 1.00 35.00 712 ALA A C 1
ATOM 5609 O O . ALA A 1 712 ? 13.361 -23.152 67.621 1.00 35.00 712 ALA A O 1
ATOM 5610 N N . LYS A 1 713 ? 13.420 -22.234 65.555 1.00 32.06 713 LYS A N 1
ATOM 5611 C CA . LYS A 1 713 ? 13.788 -23.373 64.714 1.00 32.06 713 LYS A CA 1
ATOM 5612 C C . LYS A 1 713 ? 14.389 -22.838 63.428 1.00 32.06 713 LYS A C 1
ATOM 5614 O O . LYS A 1 713 ? 13.798 -21.879 62.885 1.00 32.06 713 LYS A O 1
#

Sequence (713 aa):
MTLTADDTQYHSISSSIDNEQHVRDKDSDYEADDLEPRVKLGDHSQVQVKRSWLRIVLFQTLSLLWTAPILALLILNLEKHIIGASAWCPEHNCWLHGYGTNTPVPVSRISKFDHENHDLLGALQFVAKALEIWFELIATALAYLVTMLLAGKKAGLPIGYLTRPTVLVIPALQWIETEKVSTGKFWYMNHADPPSPSGFASTDTFDCWTAHFTSYNYTCASYDWADKLDAWTSSFVASAIEHSYQAITWQDELSFTVNTTTSRSDSTKKKKKALTHNDPTTWVPSRQLVKDFYQDAGVVSYISRGYSNTELKNASCHKDLVTINITNEQYNSYRLYNKSLELELQRNGPILGTYPDTNLWSWSSDQTPAWWTTVIDSSRALQCFSGYKYASVDSISYTKCIQDGAGWGSNTKYTNFTIEGAYDLKKQAFEPNVKYEVFSSDQVAFIVNGGTLSGVPGDCIAPVKVSVTDTENITAVIAVDFVAYLAFTNYTLDPSVLTNPLRLVQTQTTPDHGAPVAINPAWTLAAWSVGEGGSVPARRTTATMLRRILLALNDLTTYYDFEFELNAVAQVTTFQSLSMIEYGTNASKARSPAKLDREFVHDPSHPVLTRNANIYVWAYGITTRTAYMGVVVTILGICVVLTQFVLGLVDRRRYRNPTQLLVAALEHAPDNEFNGKECEEAGMARVRFHVRDVHHTAGKFAFGRAGVGGTAK

Mean predicted aligned error: 16.86 Å

Radius of gyration: 43.71 Å; Cα contacts (8 Å, |Δi|>4): 1064; chains: 1; bounding box: 79×54×146 Å

Foldseek 3Di:
DDDDDDDDDDDDDDDDDDDDDDDDDDDDDDDDDDDDDDDDDDDDDDPFDQDDPVVLVVLLVLLLVLLVVLVVVVVQLVVQPFCFLQVDDPPPQSFQLQQAPPDARPVVSLVVSVVVVVVVLVVVVVVVVVSQVSLLVLLVLLVVLVQVVVLVDLPAGDPPPNDDDDDADDFDWDKDWAFWWFPFWFDDFQFLDFDQQPFPLVVQADPDHSVCRVQLFLLSRCVRQQVQLLQQLVQQLVCVVVVNSFGWTDRPLAIETKDKDQPPPPVVDPDDDDPPPRFIKIKFAASVVRVVVVLVSLLLSVLSSVDDPVRLQVVLVPDDPDRNDDDPVRNVSSNVQNRFSFKKKKKKDKIKIKGKDKDKDKDFLQDQDQWDWQDPDPFKIKIWGWQPDDDPPDPWTWIKIFIAGPVDDSSFDKFKEKEFFDQDPVVNDTDDIDIGIDTWGPDMDTGTVVDDDPPDPPVRVDRPSPNDPDRPDMFIDMDMDMWMFMAMFMKIFGSRCVVCVSRYIDTDDDDPGGHTDTGHCSLLCNSNSGGGHYYRYCPRNLNVLVSVLRVCVRVVHDNVVNPSSSCSSRVSSVSSSRNHTGTDGHDDDGDGSVVLVVQCVVCRPTHRMIIIMIGGGRINHCPDPVNVVNSVVSVVSSVSSVSSSVSSVVPSDRDDDVVSSVVSSVVSDPPCPCPPPPVCCCVVVVDQWDWDDPPPDPDDIDIDGDDDDDDDD

Secondary structure (DSSP, 8-state):
----------------------------------------------------HHHHHHHHHHHHHTHHHHHHHHHHHHTT-B--S-S--TTS-----TT-SSS---HHHHHHHHHHHHHHHHHHHHHHHHHHHHHHHHHHHHHHHHHHHHHTSSS---GGG----------EEEEEEPPPEEEEEEEEE--SS---TTSHHHHHSSS--HHHHHTTB-GGGGTTTHHHHHHHHHHHHHHHHTT----EEEETTEEEE-EEE-----TT------------EEEEE-HHHHHHHHHHHHHHHHHHTT--HHHHHHHTTTT-S------HHHHHHHGGGGG-SEEEEEEEEEEEEEEEEEEEEEE-TTSPPSEEEEE-SSS-EEEEEEEEE-TTT---EEEEEEEESTTS-TT-EEEEEEE---EETTTTEEPPPEEEEEEE-S-EEEEETTPPPTTS-GGGTSPP------TT--EEEEEEEEEEEEEEEEEEE---TTT-TT-EEEES---S--EEEPPPTHHHHHHTT-BTT-EE-TTSHHHHHHHHHHHHHHTT--GGGGHHHHHHHHHHHHHHHHHT--EEEEPPP---HHHHHHHTTT-TTSPEEEEEEEEEEEE--S-SHHHHHHHHHHHHHHHHHHHHHHHHHH--PPPPPHHHHHHHHHS----STTTT-TTTHHHHH--SEEEEE-TTSTT-EEEEEPP------

Organism: NCBI:txid706561

Solvent-accessible surface area (backbone atoms only — not comparable to full-atom values): 42036 Å² total; per-residue (Å²): 145,82,88,80,88,84,88,84,88,86,86,88,85,87,90,80,88,86,86,90,79,89,87,82,88,81,91,77,92,84,80,89,86,90,84,84,84,83,81,84,78,77,90,76,81,81,82,79,76,80,78,60,66,68,61,52,52,53,52,41,54,54,51,54,55,61,48,54,67,53,50,52,52,49,50,44,38,74,67,48,43,69,65,26,52,49,74,66,52,96,81,77,70,64,56,75,40,65,38,46,92,89,49,87,60,58,65,68,55,58,52,45,40,52,50,46,44,48,51,48,50,52,51,51,50,52,52,50,51,53,51,49,54,51,48,52,54,51,52,51,51,33,54,48,52,53,49,54,59,43,58,72,41,100,79,64,74,84,82,82,80,84,81,82,90,88,85,86,84,73,77,46,80,43,79,42,77,48,77,59,40,75,78,19,24,44,67,50,66,52,38,63,48,58,67,43,50,85,39,62,55,37,74,68,28,65,91,48,51,49,68,33,44,75,66,50,34,28,51,57,24,32,81,60,33,27,48,49,43,30,48,27,27,51,34,26,37,56,22,45,78,69,70,65,64,64,31,52,42,67,40,91,86,34,23,38,57,64,50,70,45,67,57,75,78,68,83,83,69,91,68,88,88,73,94,73,74,64,66,53,36,35,34,28,57,30,41,66,60,48,44,51,48,51,52,51,42,50,53,50,23,45,39,20,65,67,49,48,76,71,49,43,50,53,50,24,71,73,81,52,101,54,75,57,84,76,52,73,70,59,48,59,66,54,56,72,58,48,34,39,72,44,55,36,40,34,37,42,45,64,31,39,30,33,44,75,47,80,49,77,50,69,46,48,37,92,47,70,56,57,53,50,75,42,74,76,55,102,38,32,32,34,44,32,33,50,73,36,63,69,62,100,81,51,92,58,41,21,31,38,34,34,52,37,45,77,64,58,54,94,52,22,40,76,46,41,32,34,36,43,40,49,76,37,81,89,78,73,40,71,46,74,63,45,80,45,77,38,76,17,48,81,52,75,45,80,39,54,69,92,63,80,63,90,91,54,64,66,78,70,73,48,75,68,78,63,86,54,90,53,92,79,56,59,52,55,49,77,48,74,46,68,56,39,20,46,38,64,34,44,35,36,33,40,63,32,59,86,86,25,71,67,32,48,44,44,70,81,52,82,64,95,70,53,51,79,51,62,54,27,40,51,33,49,33,42,32,60,15,24,26,70,72,30,72,40,63,36,82,41,58,49,50,38,51,54,50,51,51,46,51,37,50,55,72,70,48,73,66,80,84,42,54,56,57,51,50,20,52,54,45,43,51,51,44,47,21,56,15,55,46,37,69,47,64,42,89,56,77,94,66,63,57,84,54,55,73,58,44,51,76,74,35,80,89,45,35,68,25,34,38,35,33,40,32,31,28,37,35,35,64,65,87,43,76,66,36,51,50,36,54,52,51,51,54,51,50,51,51,51,47,53,50,38,43,53,47,65,69,67,60,76,72,79,76,71,52,72,67,54,51,52,46,54,62,69,66,57,72,81,80,66,82,55,74,93,40,77,91,45,50,67,74,75,65,68,54,71,58,47,78,44,78,50,94,85,54,96,91,55,79,44,80,45,69,72,79,85,82,79,80,90,128

pLDDT: mean 72.56, std 20.14, range [25.14, 97.62]